Protein 3IX0 (pdb70)

Sequence (369 aa):
SCYFIPNEGKCMDLKGNKHPINSEWQTDNCETCTCYETEISCCTLVSTPVGYDKDNCQRIFKKEDCKYIVVEKKDPKKTCSVSEWIISCYFIPNEGVPGDSTRKCMDLKGNKHPINSEWQTDNCETCTCYETEISCCTLVSTPVGYDKDNCQRIFKKEDCKYIVVEKKDPKKTCSVSEWIISCYFIPNEGVPGDSTRKCMDLKGNKHPINSEWQTDNCETCTCYETEISCCTLVSTPVGYDKDNCQRIFKKEDCKYIVVEKKDPKKTCSVSEWIISCYFIPNEGVPGDSTRKCMDLKGNKHPINSEWQTDNCETCTCYETEISCCTLVSTPVGYDKDNCQRIFKKEDCKYIVVEKKDPKKTCSVSEWII

Secondary structure (DSSP, 8-state):
-EEEEE----EE-TTS-EE-TT-EEE-TTSEEEEE-SSEEEEEE-PPEEEES-TTTEEEEEEGGGTEEEEEESS-TTSB---SEEE-/-EEEEE----TTSSS--EE-TTS-EE-TT-EEE-SSSEEEEE-SSEEEEEE-PPEEEES-TTTEEEEEEGGGTEEEEEETTEEEEEPP-SEEE-/-EEEEE----TT-SS--EE-TTS-EE-TT-EEE-SSSEEEEE-SSEEEEEE--PEEEES-TTTEEEEEEGGGTEEEEEETTEEEEEPP-SEEE-/-EEEES-----S-SS-EEE-TTS-EEESSEEEE-TTSEEEEEETTEEEEEE-PPEEEES-TTTEEEEEEGGGTEEEEEETTEEEEE---SEEE-

Foldseek 3Di:
DKDKAFQPDCGADPVGDRHRAQDWDADLAQWIWHHHPTMIMIDHNEKAFDAWDPVQWDWDADSVVNYIFIAGPVDRVHGTDTDDIDD/DKDKDWQPADPVDPDSFRADPVGDTHDAQDWDADLQQWIWGHHPTIIMIDHNEKAFDAFDPVFKDWDADRVVNYIFIAGPVDRVHGTDTPDIHD/DKDKDWQDADVPDDDSFRADPVRDGHHAQDWDADLQQWIWHHHPTMIMIDHNEKAFDAFDPVFWDWDQDSVVSYIFIAGPVDRVHGGDTDDIHD/DKDKDPAPDDDPDPQQWDADPVRDTDHAQDWDADLQQWIWHHHRGMIMIGHNEKAFDAFDPVQKDWDADSVVNYIFIAGPVDRVHGTDTDDIHD

Radius of gyration: 30.81 Å; Cα contacts (8 Å, |Δi|>4): 851; chains: 4; bounding box: 32×46×109 Å

InterPro domains:
  IPR008735 Beta-microseminoprotein [PF05825] (21-114)
  IPR008735 Beta-microseminoprotein [PTHR10500] (1-112)

Nearest PDB structures (foldseek):
  3ix0-assembly1_A  TM=1.012E+00  e=2.477E-17  Homo sapiens
  2iz3-assembly1_A  TM=7.695E-01  e=4.130E-14  Homo sapiens
  2iz4-assembly1_A  TM=6.781E-01  e=1.278E-10  Sus scrofa
  6rwc-assembly2_B  TM=7.604E-01  e=3.730E-08  Gallus gallus
  1xhh-assembly1_A  TM=4.569E-01  e=1.903E-07  Sus scrofa

GO terms:
  GO:0005576 extracellular region (C, TAS)
  GO:0005634 nucleus (C, TAS)
  GO:0005515 protein binding (F, IPI)

Solvent-accessible surface area: 22678 Å² total; per-residue (Å²): 46,26,63,49,49,17,12,35,79,163,3,40,27,155,111,20,86,144,22,79,43,124,34,105,36,106,34,93,90,6,39,34,1,30,0,86,129,46,27,17,7,8,32,47,72,19,39,38,0,48,15,38,66,118,126,89,7,62,95,62,82,81,126,177,82,18,90,51,46,7,3,46,108,186,44,63,192,114,111,21,105,34,61,55,76,70,45,60,27,68,46,59,64,22,153,16,36,116,87,61,121,52,113,83,0,80,27,179,140,47,79,111,20,74,40,118,27,98,34,134,41,105,89,13,38,33,2,30,0,82,83,104,60,18,8,9,30,39,72,20,33,38,0,52,15,35,65,117,119,93,8,65,99,55,81,71,136,135,86,34,63,42,54,6,5,26,105,185,43,67,181,57,33,17,54,7,64,55,20,67,48,47,25,56,54,46,72,8,146,35,43,140,88,70,120,62,104,70,0,100,25,165,143,36,79,88,29,64,51,111,28,104,31,112,33,93,98,3,40,34,2,30,0,94,112,110,67,14,10,7,36,42,75,20,40,33,0,46,11,35,66,116,120,92,9,61,105,56,87,79,105,136,81,20,96,49,41,6,1,29,103,176,44,65,196,65,61,24,66,11,54,59,58,74,51,63,22,49,50,25,30,4,25,11,22,66,48,57,112,64,168,87,3,32,25,119,135,4,52,106,32,80,33,86,35,138,45,119,36,114,90,4,46,50,2,30,0,97,114,34,41,0,6,4,33,41,68,18,37,37,0,47,10,36,68,111,123,92,8,66,95,61,86,64,115,140,67,21,98,51,61,6,5,44,107,186,43,67,189,114,109,19,101,32,64,54,76,67,42

Organism: Homo sapiens (NCBI:txid9606)

B-factor: mean 34.23, std 17.49, range [2.63, 112.81]

CATH classification: 2.10.70.10 (+1 more: 2.20.25.590)

Structure (mmCIF, N/CA/C/O backbone):
data_3IX0
#
_entry.id   3IX0
#
_cell.length_a   107.880
_cell.length_b   107.880
_cell.length_c   92.130
_cell.angle_alpha   90.00
_cell.angle_beta   90.00
_cell.angle_gamma   90.00
#
_symmetry.space_group_name_H-M   'P 41 21 2'
#
loop_
_entity.id
_entity.type
_entity.pdbx_description
1 polymer Beta-microseminoprotein
2 water water
#
loop_
_atom_site.group_PDB
_atom_site.id
_atom_site.type_symbol
_atom_site.label_atom_id
_atom_site.label_alt_id
_atom_site.label_comp_id
_atom_site.label_asym_id
_atom_site.label_entity_id
_atom_site.label_seq_id
_atom_site.pdbx_PDB_ins_code
_atom_site.Cartn_x
_atom_site.Cartn_y
_atom_site.Cartn_z
_atom_site.occupancy
_atom_site.B_iso_or_equiv
_atom_site.auth_seq_id
_atom_site.auth_comp_id
_atom_site.auth_asym_id
_atom_site.auth_atom_id
_atom_site.pdbx_PDB_model_num
ATOM 1 N N . SER A 1 1 ? -25.298 4.490 7.266 1.00 21.76 1 SER A N 1
ATOM 2 C CA . SER A 1 1 ? -25.513 3.579 6.171 1.00 26.59 1 SER A CA 1
ATOM 3 C C . SER A 1 1 ? -25.260 4.236 4.807 1.00 21.97 1 SER A C 1
ATOM 4 O O . SER A 1 1 ? -25.238 5.459 4.675 1.00 16.00 1 SER A O 1
ATOM 7 N N . CYS A 1 2 ? -25.089 3.394 3.796 1.00 18.46 2 CYS A N 1
ATOM 8 C CA . CYS A 1 2 ? -24.623 3.822 2.491 1.00 21.30 2 CYS A CA 1
ATOM 9 C C . CYS A 1 2 ? -25.439 3.194 1.364 1.00 29.06 2 CYS A C 1
ATOM 10 O O . CYS A 1 2 ? -25.972 2.098 1.523 1.00 26.90 2 CYS A O 1
ATOM 13 N N . TYR A 1 3 ? -25.539 3.889 0.231 1.00 22.76 3 TYR A N 1
ATOM 14 C CA . TYR A 1 3 ? -25.943 3.239 -1.011 1.00 18.28 3 TYR A CA 1
ATOM 15 C C . TYR A 1 3 ? -24.767 3.193 -1.986 1.00 20.31 3 TYR A C 1
ATOM 16 O O . TYR A 1 3 ? -23.855 4.015 -1.907 1.00 23.93 3 TYR A O 1
ATOM 25 N N . PHE A 1 4 ? -24.785 2.196 -2.867 1.00 20.01 4 PHE A N 1
ATOM 26 C CA . PHE A 1 4 ? -23.768 1.967 -3.887 1.00 21.42 4 PHE A CA 1
ATOM 27 C C . PHE A 1 4 ? -24.478 1.767 -5.218 1.00 33.40 4 PHE A C 1
ATOM 28 O O . PHE A 1 4 ? -25.323 0.867 -5.341 1.00 29.77 4 PHE A O 1
ATOM 36 N N . ILE A 1 5 ? -24.133 2.584 -6.212 1.00 29.02 5 ILE A N 1
ATOM 37 C CA . ILE A 1 5 ? -24.706 2.456 -7.544 1.00 28.04 5 ILE A CA 1
ATOM 38 C C . ILE A 1 5 ? -23.607 2.469 -8.608 1.00 31.83 5 ILE A C 1
ATOM 39 O O . ILE A 1 5 ? -22.492 2.944 -8.355 1.00 23.35 5 ILE A O 1
ATOM 44 N N . PRO A 1 6 ? -23.911 1.927 -9.803 1.00 35.74 6 PRO A N 1
ATOM 45 C CA . PRO A 1 6 ? -22.943 1.886 -10.903 1.00 33.01 6 PRO A CA 1
ATOM 46 C C . PRO A 1 6 ? -22.610 3.285 -11.359 1.00 36.75 6 PRO A C 1
ATOM 47 O O . PRO A 1 6 ? -23.492 4.137 -11.475 1.00 36.10 6 PRO A O 1
ATOM 51 N N . ASN A 1 7 ? -21.337 3.540 -11.594 1.00 35.44 7 ASN A N 1
ATOM 52 C CA . ASN A 1 7 ? -20.970 4.797 -12.198 1.00 29.89 7 ASN A CA 1
ATOM 53 C C . ASN A 1 7 ? -21.011 4.599 -13.714 1.00 32.19 7 ASN A C 1
ATOM 54 O O . ASN A 1 7 ? -20.141 3.937 -14.273 1.00 40.09 7 ASN A O 1
ATOM 59 N N . GLU A 1 8 ? -22.034 5.139 -14.372 1.00 31.17 8 GLU A N 1
ATOM 60 C CA . GLU A 1 8 ? -22.199 4.947 -15.813 1.00 37.60 8 GLU A CA 1
ATOM 61 C C . GLU A 1 8 ? -21.373 5.952 -16.604 1.00 47.14 8 GLU A C 1
ATOM 62 O O . GLU A 1 8 ? -21.249 5.836 -17.825 1.00 53.96 8 GLU A O 1
ATOM 68 N N . GLY A 1 9 ? -20.818 6.940 -15.907 1.00 47.29 9 GLY A N 1
ATOM 69 C CA . GLY A 1 9 ? -19.930 7.912 -16.524 1.00 52.31 9 GLY A CA 1
ATOM 70 C C . GLY A 1 9 ? -20.647 8.998 -17.304 1.00 59.87 9 GLY A C 1
ATOM 71 O O . GLY A 1 9 ? -21.866 8.953 -17.490 1.00 61.88 9 GLY A O 1
ATOM 72 N N . LYS A 1 17 ? -14.118 10.929 -14.686 1.00 56.34 17 LYS A N 1
ATOM 73 C CA . LYS A 1 17 ? -14.852 11.601 -13.616 1.00 54.91 17 LYS A CA 1
ATOM 74 C C . LYS A 1 17 ? -16.176 10.899 -13.310 1.00 55.66 17 LYS A C 1
ATOM 75 O O . LYS A 1 17 ? -16.524 9.897 -13.949 1.00 55.24 17 LYS A O 1
ATOM 81 N N . CYS A 1 18 ? -16.901 11.419 -12.320 1.00 43.31 18 CYS A N 1
ATOM 82 C CA . CYS A 1 18 ? -18.247 10.936 -12.026 1.00 41.67 18 CYS A CA 1
ATOM 83 C C . CYS A 1 18 ? -19.179 12.124 -11.848 1.00 46.66 18 CYS A C 1
ATOM 84 O O . CYS A 1 18 ? -18.726 13.251 -11.613 1.00 45.20 18 CYS A O 1
ATOM 87 N N . MET A 1 19 ? -20.479 11.867 -11.954 1.00 45.20 19 MET A N 1
ATOM 88 C CA . MET A 1 19 ? -21.477 12.917 -11.822 1.00 45.16 19 MET A CA 1
ATOM 89 C C . MET A 1 19 ? -22.499 12.569 -10.749 1.00 41.48 19 MET A C 1
ATOM 90 O O . MET A 1 19 ? -22.927 11.424 -10.637 1.00 42.18 19 MET A O 1
ATOM 95 N N . ASP A 1 20 ? -22.888 13.552 -9.946 1.00 44.31 20 ASP A N 1
ATOM 96 C CA . ASP A 1 20 ? -23.863 13.298 -8.894 1.00 46.60 20 ASP A CA 1
ATOM 97 C C . ASP A 1 20 ? -25.255 13.671 -9.378 1.00 56.66 20 ASP A C 1
ATOM 98 O O . ASP A 1 20 ? -25.425 14.138 -10.508 1.00 56.97 20 ASP A O 1
ATOM 103 N N . LEU A 1 21 ? -26.247 13.476 -8.513 1.00 61.05 21 LEU A N 1
ATOM 104 C CA . LEU A 1 21 ? -27.631 13.804 -8.838 1.00 60.63 21 LEU A CA 1
ATOM 105 C C . LEU A 1 21 ? -27.819 15.271 -9.212 1.00 57.59 21 LEU A C 1
ATOM 106 O O . LEU A 1 21 ? -28.663 15.597 -10.036 1.00 58.47 21 LEU A O 1
ATOM 111 N N . LYS A 1 22 ? -27.029 16.144 -8.595 1.00 55.02 22 LYS A N 1
ATOM 112 C CA . LYS A 1 22 ? -27.184 17.591 -8.741 1.00 52.92 22 LYS A CA 1
ATOM 113 C C . LYS A 1 22 ? -26.360 18.132 -9.911 1.00 53.68 22 LYS A C 1
ATOM 114 O O . LYS A 1 22 ? -26.160 19.336 -10.037 1.00 49.48 22 LYS A O 1
ATOM 120 N N . GLY A 1 23 ? -25.877 17.230 -10.760 1.00 59.96 23 GLY A N 1
ATOM 121 C CA . GLY A 1 23 ? -25.190 17.629 -11.975 1.00 59.71 23 GLY A CA 1
ATOM 122 C C . GLY A 1 23 ? -23.697 17.834 -11.851 1.00 57.27 23 GLY A C 1
ATOM 123 O O . GLY A 1 23 ? -22.966 17.639 -12.817 1.00 60.79 23 GLY A O 1
ATOM 124 N N . ASN A 1 24 ? -23.241 18.235 -10.668 1.00 53.21 24 ASN A N 1
ATOM 125 C CA . ASN A 1 24 ? -21.808 18.431 -10.426 1.00 50.55 24 ASN A CA 1
ATOM 126 C C . ASN A 1 24 ? -21.000 17.206 -10.841 1.00 44.97 24 ASN A C 1
ATOM 127 O O . ASN A 1 24 ? -21.431 16.067 -10.661 1.00 43.55 24 ASN A O 1
ATOM 132 N N . LYS A 1 25 ? -19.829 17.449 -11.411 1.00 42.78 25 LYS A N 1
ATOM 133 C CA . LYS A 1 25 ? -18.896 16.385 -11.748 1.00 48.13 25 LYS A CA 1
ATOM 134 C C . LYS A 1 25 ? -17.810 16.306 -10.683 1.00 45.70 25 LYS A C 1
ATOM 135 O O . LYS A 1 25 ? -17.446 17.318 -10.090 1.00 43.27 25 LYS A O 1
ATOM 141 N N . HIS A 1 26 ? -17.312 15.102 -10.419 1.00 42.82 26 HIS A N 1
ATOM 142 C CA . HIS A 1 26 ? -16.265 14.931 -9.418 1.00 38.79 26 HIS A CA 1
ATOM 143 C C . HIS A 1 26 ? -15.145 14.057 -9.966 1.00 35.69 26 HIS A C 1
ATOM 144 O O . HIS A 1 26 ? -15.399 13.084 -10.683 1.00 29.85 26 HIS A O 1
ATOM 151 N N . PRO A 1 27 ? -13.897 14.410 -9.636 1.00 33.86 27 PRO A N 1
ATOM 152 C CA . PRO A 1 27 ? -12.755 13.569 -9.993 1.00 40.63 27 PRO A CA 1
ATOM 153 C C . PRO A 1 27 ? -12.876 12.214 -9.305 1.00 39.31 27 PRO A C 1
ATOM 154 O O . PRO A 1 27 ? -13.252 12.120 -8.130 1.00 44.20 27 PRO A O 1
ATOM 158 N N . ILE A 1 28 ? -12.569 11.167 -10.047 1.00 38.11 28 ILE A N 1
ATOM 159 C CA . ILE A 1 28 ? -12.608 9.824 -9.508 1.00 42.83 28 ILE A CA 1
ATOM 160 C C . ILE A 1 28 ? -11.661 9.670 -8.310 1.00 45.01 28 ILE A C 1
ATOM 161 O O . ILE A 1 28 ? -10.689 10.414 -8.163 1.00 45.94 28 ILE A O 1
ATOM 166 N N . ASN A 1 29 ? -11.981 8.721 -7.439 1.00 43.00 29 ASN A N 1
ATOM 167 C CA . ASN A 1 29 ? -11.232 8.500 -6.208 1.00 42.35 29 ASN A CA 1
ATOM 168 C C . ASN A 1 29 ? -11.353 9.657 -5.220 1.00 38.64 29 ASN A C 1
ATOM 169 O O . ASN A 1 29 ? -10.684 9.673 -4.185 1.00 37.41 29 ASN A O 1
ATOM 174 N N . SER A 1 30 ? -12.216 10.614 -5.541 1.00 41.66 30 SER A N 1
ATOM 175 C CA . SER A 1 30 ? -12.446 11.768 -4.676 1.00 40.45 30 SER A CA 1
ATOM 176 C C . SER A 1 30 ? -13.647 11.581 -3.767 1.00 29.88 30 SER A C 1
ATOM 177 O O . SER A 1 30 ? -14.587 10.877 -4.123 1.00 38.42 30 SER A O 1
ATOM 180 N N . GLU A 1 31 ? -13.589 12.218 -2.600 1.00 28.35 31 GLU A N 1
ATOM 181 C CA . GLU A 1 31 ? -14.702 12.289 -1.652 1.00 23.60 31 GLU A CA 1
ATOM 182 C C . GLU A 1 31 ? -15.268 13.701 -1.682 1.00 22.50 31 GLU A C 1
ATOM 183 O O . GLU A 1 31 ? -14.540 14.668 -1.911 1.00 22.40 31 GLU A O 1
ATOM 189 N N . TRP A 1 32 ? -16.566 13.833 -1.448 1.00 21.02 32 TRP A N 1
ATOM 190 C CA . TRP A 1 32 ? -17.136 15.155 -1.272 1.00 19.06 32 TRP A CA 1
ATOM 191 C C . TRP A 1 32 ? -18.289 15.035 -0.299 1.00 17.00 32 TRP A C 1
ATOM 192 O O . TRP A 1 32 ? -18.883 13.959 -0.165 1.00 16.37 32 TRP A O 1
ATOM 203 N N . GLN A 1 33 ? -18.588 16.122 0.398 1.00 18.44 33 GLN A N 1
ATOM 204 C CA . GLN A 1 33 ? -19.725 16.139 1.303 1.00 19.96 33 GLN A CA 1
ATOM 205 C C . GLN A 1 33 ? -20.900 16.867 0.649 1.00 24.10 33 GLN A C 1
ATOM 206 O O . GLN A 1 33 ? -20.728 17.927 0.072 1.00 27.14 33 GLN A O 1
ATOM 212 N N . THR A 1 34 ? -22.089 16.280 0.712 1.00 27.97 34 THR A N 1
ATOM 213 C CA . THR A 1 34 ? -23.253 16.886 0.072 1.00 23.50 34 THR A CA 1
ATOM 214 C C . THR A 1 34 ? -23.857 17.986 0.935 1.00 29.62 34 THR A C 1
ATOM 215 O O . THR A 1 34 ? -23.335 18.325 1.993 1.00 23.80 34 THR A O 1
ATOM 219 N N . ASP A 1 35 ? -24.971 18.527 0.455 1.00 38.36 35 ASP A N 1
ATOM 220 C CA . ASP A 1 35 ? -25.746 19.531 1.169 1.00 50.74 35 ASP A CA 1
ATOM 221 C C . ASP A 1 35 ? -26.530 18.868 2.297 1.00 47.37 35 ASP A C 1
ATOM 222 O O . ASP A 1 35 ? -27.124 19.535 3.143 1.00 53.63 35 ASP A O 1
ATOM 227 N N . ASN A 1 36 ? -26.501 17.543 2.301 1.00 36.40 36 ASN A N 1
ATOM 228 C CA . ASN A 1 36 ? -27.470 16.740 3.024 1.00 32.97 36 ASN A CA 1
ATOM 229 C C . ASN A 1 36 ? -26.805 15.833 4.064 1.00 28.47 36 ASN A C 1
ATOM 230 O O . ASN A 1 36 ? -27.292 14.740 4.365 1.00 15.51 36 ASN A O 1
ATOM 235 N N . CYS A 1 37 ? -25.667 16.274 4.584 1.00 23.41 37 CYS A N 1
ATOM 236 C CA . CYS A 1 37 ? -24.944 15.485 5.577 1.00 17.89 37 CYS A CA 1
ATOM 237 C C . CYS A 1 37 ? -24.634 14.072 5.102 1.00 20.01 37 CYS A C 1
ATOM 238 O O . CYS A 1 37 ? -24.803 13.101 5.840 1.00 21.67 37 CYS A O 1
ATOM 241 N N . GLU A 1 38 ? -24.188 13.968 3.857 1.00 17.43 38 GLU A N 1
ATOM 242 C CA . GLU A 1 38 ? -23.694 12.720 3.320 1.00 16.52 38 GLU A CA 1
ATOM 243 C C . GLU A 1 38 ? -22.280 12.909 2.800 1.00 22.52 38 GLU A C 1
ATOM 244 O O . GLU A 1 38 ? -21.903 13.987 2.309 1.00 20.79 38 GLU A O 1
ATOM 250 N N . THR A 1 39 ? -21.499 11.845 2.915 1.00 12.87 39 THR A N 1
ATOM 251 C CA . THR A 1 39 ? -20.170 11.810 2.331 1.00 16.02 39 THR A CA 1
ATOM 252 C C . THR A 1 39 ? -20.209 10.799 1.168 1.00 15.97 39 THR A C 1
ATOM 253 O O . THR A 1 39 ? -20.655 9.658 1.334 1.00 13.51 39 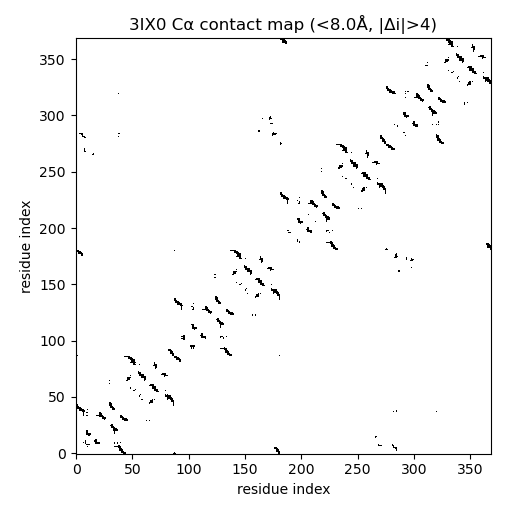THR A O 1
ATOM 257 N N . CYS A 1 40 ? -19.781 11.240 -0.009 1.00 15.16 40 CYS A N 1
ATOM 258 C CA . CYS A 1 40 ? -19.854 10.424 -1.210 1.00 11.92 40 CYS A CA 1
ATOM 259 C C . CYS A 1 40 ? -18.482 10.244 -1.812 1.00 17.81 40 CYS A C 1
ATOM 260 O O . CYS A 1 40 ? -17.630 11.124 -1.724 1.00 21.16 40 CYS A O 1
ATOM 263 N N . THR A 1 41 ? -18.296 9.109 -2.472 1.00 21.31 41 THR A N 1
ATOM 264 C CA . THR A 1 41 ? -17.064 8.792 -3.172 1.00 26.48 41 THR A CA 1
ATOM 265 C C . THR A 1 41 ? -17.371 8.266 -4.580 1.00 25.15 41 THR A C 1
ATOM 266 O O . THR A 1 41 ? -18.287 7.450 -4.787 1.00 20.64 41 THR A O 1
ATOM 270 N N . CYS A 1 42 ? -16.598 8.730 -5.552 1.00 24.82 42 CYS A N 1
ATOM 271 C CA . CYS A 1 42 ? -16.648 8.120 -6.876 1.00 31.39 42 CYS A CA 1
ATOM 272 C C . CYS A 1 42 ? -15.465 7.213 -7.114 1.00 29.19 42 CYS A C 1
ATOM 273 O O . CYS A 1 42 ? -14.310 7.616 -7.024 1.00 30.50 42 CYS A O 1
ATOM 276 N N . TYR A 1 43 ? -15.768 5.962 -7.388 1.00 31.05 43 TYR A N 1
ATOM 277 C CA . TYR A 1 43 ? -14.755 5.041 -7.840 1.00 38.56 43 TYR A CA 1
ATOM 278 C C . TYR A 1 43 ? -14.888 4.943 -9.356 1.00 46.69 43 TYR A C 1
ATOM 279 O O . TYR A 1 43 ? -15.907 5.355 -9.926 1.00 43.57 43 TYR A O 1
ATOM 288 N N . GLU A 1 44 ? -13.851 4.439 -10.015 1.00 52.86 44 GLU A N 1
ATOM 289 C CA . GLU A 1 44 ? -13.905 4.268 -11.453 1.00 53.94 44 GLU A CA 1
ATOM 290 C C . GLU A 1 44 ? -15.203 3.555 -11.789 1.00 48.58 44 GLU A C 1
ATOM 291 O O . GLU A 1 44 ? -15.924 3.932 -12.708 1.00 51.35 44 GLU A O 1
ATOM 297 N N . THR A 1 45 ? -15.522 2.544 -10.997 1.00 44.39 45 THR A N 1
ATOM 298 C CA . THR A 1 45 ? -16.622 1.649 -11.315 1.00 49.76 45 THR A CA 1
ATOM 299 C C . THR A 1 45 ? -17.973 2.013 -10.671 1.00 48.00 45 THR A C 1
ATOM 300 O O . THR A 1 45 ? -19.031 1.707 -11.223 1.00 49.10 45 THR A O 1
ATOM 304 N N . GLU A 1 46 ? -17.956 2.655 -9.508 1.00 41.81 46 GLU A N 1
ATOM 305 C CA . GLU A 1 46 ? -19.208 2.862 -8.785 1.00 39.40 46 GLU A CA 1
ATOM 306 C C . GLU A 1 46 ? -19.294 4.157 -7.991 1.00 35.71 46 GLU A C 1
ATOM 307 O O . GLU A 1 46 ? -18.289 4.823 -7.716 1.00 30.60 46 GLU A O 1
ATOM 313 N N . ILE A 1 47 ? -20.517 4.514 -7.628 1.00 32.16 47 ILE A N 1
ATOM 314 C CA . ILE A 1 47 ? -20.742 5.674 -6.786 1.00 23.28 47 ILE A CA 1
ATOM 315 C C . ILE A 1 47 ? -21.359 5.265 -5.452 1.00 22.72 47 ILE A C 1
ATOM 316 O O . ILE A 1 47 ? -22.304 4.487 -5.404 1.00 18.12 47 ILE A O 1
ATOM 321 N N . SER A 1 48 ? -20.814 5.822 -4.375 1.00 22.76 48 SER A N 1
ATOM 322 C CA . SER A 1 48 ? -21.202 5.461 -3.023 1.00 15.53 48 SER A CA 1
ATOM 323 C C . SER A 1 48 ? -21.510 6.690 -2.165 1.00 15.29 48 SER A C 1
ATOM 324 O O . SER A 1 48 ? -20.764 7.660 -2.174 1.00 22.21 48 SER A O 1
ATOM 327 N N . CYS A 1 49 ? -22.608 6.656 -1.421 1.00 16.93 49 CYS A N 1
ATOM 328 C CA . CYS A 1 49 ? -22.934 7.750 -0.506 1.00 13.11 49 CYS A CA 1
ATOM 329 C C . CYS A 1 49 ? -23.346 7.194 0.852 1.00 16.23 49 CYS A C 1
ATOM 330 O O . CYS A 1 49 ? -24.135 6.246 0.929 1.00 19.30 49 CYS A O 1
ATOM 333 N N . CYS A 1 50 ? -22.829 7.795 1.922 1.00 10.97 50 CYS A N 1
ATOM 334 C CA . CYS A 1 50 ? -23.158 7.373 3.277 1.00 9.63 50 CYS A CA 1
ATOM 335 C C . CYS A 1 50 ? -23.537 8.579 4.103 1.00 13.44 50 CYS A C 1
ATOM 336 O O . CYS A 1 50 ? -22.996 9.670 3.912 1.00 11.95 50 CYS A O 1
ATOM 339 N N . THR A 1 51 ? -24.432 8.378 5.056 1.00 16.34 51 THR A N 1
ATOM 340 C CA . THR A 1 51 ? -24.796 9.453 5.952 1.00 17.22 51 THR A CA 1
ATOM 341 C C . THR A 1 51 ? -23.695 9.674 6.986 1.00 17.46 51 THR A C 1
ATOM 342 O O . THR A 1 51 ? -23.063 8.729 7.442 1.00 20.14 51 THR A O 1
ATOM 346 N N . LEU A 1 52 ? -23.479 10.934 7.345 1.00 14.48 52 LEU A N 1
ATOM 347 C CA . LEU A 1 52 ? -22.584 11.303 8.429 1.00 18.70 52 LEU A CA 1
ATOM 348 C C . LEU A 1 52 ? -23.300 11.365 9.769 1.00 18.15 52 LEU A C 1
ATOM 349 O O . LEU A 1 52 ? -22.665 11.592 10.809 1.00 15.74 52 LEU A O 1
ATOM 354 N N . VAL A 1 53 ? -24.619 11.178 9.757 1.00 16.66 53 VAL A N 1
ATOM 355 C CA . VAL A 1 53 ? -25.411 11.406 10.975 1.00 14.82 53 VAL A CA 1
ATOM 356 C C . VAL A 1 53 ? -25.637 10.158 11.849 1.00 17.34 53 VAL A C 1
ATOM 357 O O . VAL A 1 53 ? -26.247 9.179 11.409 1.00 16.11 53 VAL A O 1
ATOM 361 N N . SER A 1 54 ? -25.147 10.197 13.086 1.00 19.98 54 SER A N 1
ATOM 362 C CA . SER A 1 54 ? -25.555 9.212 14.083 1.00 14.86 54 SER A CA 1
ATOM 363 C C . SER A 1 54 ? -26.887 9.641 14.687 1.00 16.86 54 SER A C 1
ATOM 364 O O . SER A 1 54 ? -27.006 10.722 15.268 1.00 17.38 54 SER A O 1
ATOM 367 N N . THR A 1 55 ? -27.869 8.760 14.578 1.00 17.94 55 THR A N 1
ATOM 368 C CA . THR A 1 55 ? -29.177 8.991 15.144 1.00 15.52 55 THR A CA 1
ATOM 369 C C . THR A 1 55 ? -29.271 8.358 16.512 1.00 19.91 55 THR A C 1
ATOM 370 O O . THR A 1 55 ? -29.056 7.165 16.664 1.00 20.23 55 THR A O 1
ATOM 374 N N . PRO A 1 56 ? -29.583 9.171 17.526 1.00 24.18 56 PRO A N 1
ATOM 375 C CA . PRO A 1 56 ? -29.778 8.644 18.879 1.00 23.54 56 PRO A CA 1
ATOM 376 C C . PRO A 1 56 ? -31.147 8.013 18.948 1.00 24.02 56 PRO A C 1
ATOM 377 O O . PRO A 1 56 ? -32.108 8.611 18.478 1.00 27.14 56 PRO A O 1
ATOM 381 N N . VAL A 1 57 ? -31.247 6.820 19.507 1.00 18.87 57 VAL A N 1
ATOM 382 C CA . VAL A 1 57 ? -32.537 6.144 19.561 1.00 25.18 57 VAL A CA 1
ATOM 383 C C . VAL A 1 57 ? -32.852 5.659 20.969 1.00 31.41 57 VAL A C 1
ATOM 384 O O . VAL A 1 57 ? -33.996 5.373 21.286 1.00 38.19 57 VAL A O 1
ATOM 388 N N . GLY A 1 58 ? -31.826 5.558 21.803 1.00 28.81 58 GLY A N 1
ATOM 389 C CA . GLY A 1 58 ? -31.998 5.092 23.160 1.00 23.01 58 GLY A CA 1
ATOM 390 C C . GLY A 1 58 ? -31.874 6.220 24.157 1.00 28.17 58 GLY A C 1
ATOM 391 O O . GLY A 1 58 ? -30.768 6.601 24.541 1.00 29.39 58 GLY A O 1
ATOM 392 N N . TYR A 1 59 ? -33.016 6.754 24.582 1.00 28.84 59 TYR A N 1
ATOM 393 C CA . TYR A 1 59 ? -33.036 7.853 25.543 1.00 24.34 59 TYR A CA 1
ATOM 394 C C . TYR A 1 59 ? -34.450 8.077 26.126 1.00 27.90 59 TYR A C 1
ATOM 395 O O . TYR A 1 59 ? -35.428 7.491 25.648 1.00 22.83 59 TYR A O 1
ATOM 404 N N . ASP A 1 60 ? -34.556 8.899 27.172 1.00 31.49 60 ASP A N 1
ATOM 405 C CA . ASP A 1 60 ? -35.853 9.194 27.801 1.00 27.03 60 ASP A CA 1
ATOM 406 C C . ASP A 1 60 ? -36.692 10.086 26.885 1.00 28.03 60 ASP A C 1
ATOM 407 O O . ASP A 1 60 ? -36.475 11.297 26.828 1.00 29.66 60 ASP A O 1
ATOM 412 N N . LYS A 1 61 ? -37.655 9.488 26.190 1.00 27.88 61 LYS A N 1
ATOM 413 C CA . LYS A 1 61 ? -38.430 10.195 25.175 1.00 37.89 61 LYS A CA 1
ATOM 414 C C . LYS A 1 61 ? -39.629 10.971 25.724 1.00 39.73 61 LYS A C 1
ATOM 415 O O . LYS A 1 61 ? -40.255 11.730 24.991 1.00 32.79 61 LYS A O 1
ATOM 421 N N . ASP A 1 62 ? -39.957 10.775 26.998 1.00 37.79 62 ASP A N 1
ATOM 422 C CA . ASP A 1 62 ? -41.039 11.535 27.619 1.00 36.18 62 ASP A CA 1
ATOM 423 C C . ASP A 1 62 ? -40.506 12.877 28.086 1.00 32.48 62 ASP A C 1
ATOM 424 O O . ASP A 1 62 ? -41.169 13.891 27.970 1.00 32.50 62 ASP A O 1
ATOM 429 N N . ASN A 1 63 ? -39.289 12.860 28.611 1.00 32.02 63 ASN A N 1
ATOM 430 C CA . ASN A 1 63 ? -38.646 14.042 29.153 1.00 28.09 63 ASN A CA 1
ATOM 431 C C . ASN A 1 63 ? -37.690 14.725 28.182 1.00 31.79 63 ASN A C 1
ATOM 432 O O . ASN A 1 63 ? -37.373 15.908 28.334 1.00 31.42 63 ASN A O 1
ATOM 437 N N . CYS A 1 64 ? -37.220 13.965 27.199 1.00 24.48 64 CYS A N 1
ATOM 438 C CA . CYS A 1 64 ? -36.130 14.411 26.346 1.00 28.77 64 CYS A CA 1
ATOM 439 C C . CYS A 1 64 ? -36.498 14.383 24.861 1.00 28.32 64 CYS A C 1
ATOM 440 O O . CYS A 1 64 ? -37.404 13.663 24.426 1.00 26.77 64 CYS A O 1
ATOM 443 N N . GLN A 1 65 ? -35.803 15.192 24.081 1.00 17.81 65 GLN A N 1
ATOM 444 C CA . GLN A 1 65 ? -36.053 15.201 22.657 1.00 16.71 65 GLN A CA 1
ATOM 445 C C . GLN A 1 65 ? -34.733 15.306 21.929 1.00 17.68 65 GLN A C 1
ATOM 446 O O . GLN A 1 65 ? -33.760 15.849 22.464 1.00 19.01 65 GLN A O 1
ATOM 452 N N . ARG A 1 66 ? -34.703 14.800 20.703 1.00 14.32 66 ARG A N 1
ATOM 453 C CA . ARG A 1 66 ? -33.513 14.926 19.890 1.00 15.97 66 ARG A CA 1
ATOM 454 C C . ARG A 1 66 ? -33.712 16.052 18.890 1.00 14.60 66 ARG A C 1
ATOM 455 O O . ARG A 1 66 ? -34.771 16.196 18.267 1.00 13.33 66 ARG A O 1
ATOM 463 N N . ILE A 1 67 ? -32.681 16.858 18.737 1.00 11.57 67 ILE A N 1
ATOM 464 C CA . ILE A 1 67 ? -32.779 18.005 17.868 1.00 19.07 67 ILE A CA 1
ATOM 465 C C . ILE A 1 67 ? -31.607 18.001 16.904 1.00 14.56 67 ILE A C 1
ATOM 466 O O . ILE A 1 67 ? -30.466 18.047 17.329 1.00 19.62 67 ILE A O 1
ATOM 471 N N . PHE A 1 68 ? -31.897 17.925 15.615 1.00 14.44 68 PHE A N 1
ATOM 472 C CA . PHE A 1 68 ? -30.846 17.895 14.596 1.00 20.15 68 PHE A CA 1
ATOM 473 C C . PHE A 1 68 ? -30.157 19.256 14.490 1.00 18.48 68 PHE A C 1
ATOM 474 O O . PHE A 1 68 ? -30.791 20.290 14.602 1.00 23.71 68 PHE A O 1
ATOM 482 N N . LYS A 1 69 ? -28.848 19.243 14.299 1.00 20.99 69 LYS A N 1
ATOM 483 C CA . LYS A 1 69 ? -28.108 20.444 13.936 1.00 22.65 69 LYS A CA 1
ATOM 484 C C . LYS A 1 69 ? -27.437 20.182 12.593 1.00 21.57 69 LYS A C 1
ATOM 485 O O . LYS A 1 69 ? -26.393 19.551 12.538 1.00 20.67 69 LYS A O 1
ATOM 491 N N . LYS A 1 70 ? -28.048 20.679 11.525 1.00 16.64 70 LYS A N 1
ATOM 492 C CA . LYS A 1 70 ? -27.632 20.393 10.175 1.00 19.50 70 LYS A CA 1
ATOM 493 C C . LYS A 1 70 ? -26.208 20.804 9.854 1.00 29.51 70 LYS A C 1
ATOM 494 O O . LYS A 1 70 ? -25.465 20.046 9.233 1.00 30.87 70 LYS A O 1
ATOM 500 N N . GLU A 1 71 ? -25.841 22.012 10.255 1.00 31.11 71 GLU A N 1
ATOM 501 C CA . GLU A 1 71 ? -24.505 22.519 10.004 1.00 32.78 71 GLU A CA 1
ATOM 502 C C . GLU A 1 71 ? -23.440 21.596 10.599 1.00 29.62 71 GLU A C 1
ATOM 503 O O . GLU A 1 71 ? -22.345 21.468 10.061 1.00 34.27 71 GLU A O 1
ATOM 509 N N . ASP A 1 72 ? -23.760 20.942 11.707 1.00 23.02 72 ASP A N 1
ATOM 510 C CA . ASP A 1 72 ? -22.793 20.065 12.357 1.00 23.99 72 ASP A CA 1
ATOM 511 C C . ASP A 1 72 ? -23.024 18.598 12.012 1.00 23.95 72 ASP A C 1
ATOM 512 O O . ASP A 1 72 ? -22.285 17.725 12.467 1.00 25.62 72 ASP A O 1
ATOM 517 N N . CYS A 1 73 ? -24.059 18.338 11.222 1.00 15.68 73 CYS A N 1
ATOM 518 C CA . CYS A 1 73 ? -24.481 16.979 10.925 1.00 19.95 73 CYS A CA 1
ATOM 519 C C . CYS A 1 73 ? -24.475 16.115 12.174 1.00 24.77 73 CYS A C 1
ATOM 520 O O . CYS A 1 73 ? -23.833 15.061 12.200 1.00 28.29 73 CYS A O 1
ATOM 523 N N . LYS A 1 74 ? -25.194 16.557 13.202 1.00 22.14 74 LYS A N 1
ATOM 524 C CA . LYS A 1 74 ? -25.272 15.823 14.458 1.00 18.80 74 LYS A CA 1
ATOM 525 C C . LYS A 1 74 ? -26.563 16.139 15.195 1.00 23.63 74 LYS A C 1
ATOM 526 O O . LYS A 1 74 ? -27.194 17.162 14.946 1.00 21.74 74 LYS A O 1
ATOM 532 N N . TYR A 1 75 ? -26.946 15.243 16.099 1.00 26.75 75 TYR A N 1
ATOM 533 C CA . TYR A 1 75 ? -28.097 15.436 16.960 1.00 24.43 75 TYR A CA 1
ATOM 534 C C . TYR A 1 75 ? -27.615 15.809 18.339 1.00 27.07 75 TYR A C 1
ATOM 535 O O . TYR A 1 75 ? -26.532 15.403 18.755 1.00 22.93 75 TYR A O 1
ATOM 544 N N . ILE A 1 76 ? -28.414 16.600 19.039 1.00 18.50 76 ILE A N 1
ATOM 545 C CA . ILE A 1 76 ? -28.288 16.681 20.477 1.00 21.68 76 ILE A CA 1
ATOM 546 C C . ILE A 1 76 ? -29.572 16.096 21.014 1.00 21.66 76 ILE A C 1
ATOM 547 O O . ILE A 1 76 ? -30.585 16.075 20.319 1.00 17.98 76 ILE A O 1
ATOM 552 N N . VAL A 1 77 ? -29.512 15.572 22.225 1.00 19.24 77 VAL A N 1
ATOM 553 C CA . VAL A 1 77 ? -30.691 15.072 22.893 1.00 21.86 77 VAL A CA 1
ATOM 554 C C . VAL A 1 77 ? -30.795 15.844 24.198 1.00 31.25 77 VAL A C 1
ATOM 555 O O . VAL A 1 77 ? -29.890 15.797 25.036 1.00 27.64 77 VAL A O 1
ATOM 559 N N . VAL A 1 78 ? -31.896 16.562 24.367 1.00 25.75 78 VAL A N 1
ATOM 560 C CA . VAL A 1 78 ? -32.025 17.452 25.500 1.00 16.84 78 VAL A CA 1
ATOM 561 C C . VAL A 1 78 ? -33.387 17.353 26.178 1.00 22.81 78 VAL A C 1
ATOM 562 O O . VAL A 1 78 ? -34.305 16.684 25.678 1.00 21.13 78 VAL A O 1
ATOM 566 N N . GLU A 1 79 ? -33.499 18.012 27.328 1.00 18.65 79 GLU A N 1
ATOM 567 C CA . GLU A 1 79 ? -34.746 18.040 28.076 1.00 22.97 79 GLU A CA 1
ATOM 568 C C . GLU A 1 79 ? -35.752 18.941 27.355 1.00 22.39 79 GLU A C 1
ATOM 569 O O . GLU A 1 79 ? -35.415 20.059 26.922 1.00 21.26 79 GLU A O 1
ATOM 575 N N . LYS A 1 80 ? -36.970 18.438 27.186 1.00 12.62 80 LYS A N 1
ATOM 576 C CA . LYS A 1 80 ? -38.034 19.235 26.599 1.00 18.24 80 LYS A CA 1
ATOM 577 C C . LYS A 1 80 ? -38.274 20.513 27.419 1.00 28.24 80 LYS A C 1
ATOM 578 O O . LYS A 1 80 ? -38.397 21.616 26.861 1.00 26.94 80 LYS A O 1
ATOM 584 N N . LYS A 1 81 ? -38.327 20.367 28.741 1.00 19.14 81 LYS A N 1
ATOM 585 C CA . LYS A 1 81 ? -38.546 21.532 29.601 1.00 29.82 81 LYS A CA 1
ATOM 586 C C . LYS A 1 81 ? -37.344 22.481 29.655 1.00 34.19 81 LYS A C 1
ATOM 587 O O . LYS A 1 81 ? -37.486 23.625 30.077 1.00 42.18 81 LYS A O 1
ATOM 593 N N . ASP A 1 82 ? -36.166 22.018 29.234 1.00 27.15 82 ASP A N 1
ATOM 594 C CA . ASP A 1 82 ? -35.002 22.907 29.126 1.00 31.74 82 ASP A CA 1
ATOM 595 C C . ASP A 1 82 ? -33.961 22.401 28.128 1.00 33.34 82 ASP A C 1
ATOM 596 O O . ASP A 1 82 ? -33.004 21.729 28.517 1.00 35.30 82 ASP A O 1
ATOM 601 N N . PRO A 1 83 ? -34.150 22.722 26.834 1.00 31.40 83 PRO A N 1
ATOM 602 C CA . PRO A 1 83 ? -33.290 22.223 25.752 1.00 32.53 83 PRO A CA 1
ATOM 603 C C . PRO A 1 83 ? -31.815 22.621 25.855 1.00 35.37 83 PRO A C 1
ATOM 604 O O . PRO A 1 83 ? -31.031 22.282 24.972 1.00 33.70 83 PRO A O 1
ATOM 608 N N . LYS A 1 84 ? -31.442 23.321 26.915 1.00 37.57 84 LYS A N 1
ATOM 609 C CA . LYS A 1 84 ? -30.044 23.632 27.147 1.00 36.04 84 LYS A CA 1
ATOM 610 C C . LYS A 1 84 ? -29.387 22.569 28.028 1.00 32.26 84 LYS A C 1
ATOM 611 O O . LYS A 1 84 ? -28.172 22.547 28.182 1.00 39.60 84 LYS A O 1
ATOM 617 N N . LYS A 1 85 ? -30.202 21.689 28.598 1.00 34.97 85 LYS A N 1
ATOM 618 C CA . LYS A 1 85 ? -29.720 20.609 29.451 1.00 38.24 85 LYS A CA 1
ATOM 619 C C . LYS A 1 85 ? -29.770 19.293 28.690 1.00 43.09 85 LYS A C 1
ATOM 620 O O . LYS A 1 85 ? -30.799 18.958 28.106 1.00 47.55 85 LYS A O 1
ATOM 626 N N . THR A 1 86 ? -28.664 18.551 28.692 1.00 39.44 86 THR A N 1
ATOM 627 C CA . THR A 1 86 ? -28.577 17.329 27.898 1.00 35.36 86 THR A CA 1
ATOM 628 C C . THR A 1 86 ? -29.114 16.127 28.659 1.00 31.25 86 THR A C 1
ATOM 629 O O . THR A 1 86 ? -29.062 16.083 29.883 1.00 35.33 86 THR A O 1
ATOM 633 N N . CYS A 1 87 ? -29.655 15.166 27.922 1.00 31.68 87 CYS A N 1
ATOM 634 C CA . CYS A 1 87 ? -30.064 13.883 28.477 1.00 24.40 87 CYS A CA 1
ATOM 635 C C . CYS A 1 87 ? -29.081 12.826 28.011 1.00 34.68 87 CYS A C 1
ATOM 636 O O . CYS A 1 87 ? -28.481 12.959 26.943 1.00 36.87 87 CYS A O 1
ATOM 639 N N . SER A 1 88 ? -28.907 11.781 28.814 1.00 37.62 88 SER A N 1
ATOM 640 C CA . SER A 1 88 ? -27.969 10.723 28.475 1.00 35.93 88 SER A CA 1
ATOM 641 C C . SER A 1 88 ? -28.602 9.785 27.464 1.00 34.03 88 SER A C 1
ATOM 642 O O . SER A 1 88 ? -29.803 9.527 27.513 1.00 39.36 88 SER A O 1
ATOM 645 N N . VAL A 1 89 ? -27.782 9.277 26.553 1.00 31.28 89 VAL A N 1
ATOM 646 C CA . VAL A 1 89 ? -28.248 8.393 25.490 1.00 29.64 89 VAL A CA 1
ATOM 647 C C . VAL A 1 89 ? -27.589 7.024 25.632 1.00 26.90 89 VAL A C 1
ATOM 648 O O . VAL A 1 89 ? -26.400 6.923 25.883 1.00 30.37 89 VAL A O 1
ATOM 652 N N . SER A 1 90 ? -28.375 5.972 25.481 1.00 22.77 90 SER A N 1
ATOM 653 C CA . SER A 1 90 ? -27.880 4.625 25.671 1.00 25.76 90 SER A CA 1
ATOM 654 C C . SER A 1 90 ? -27.677 3.883 24.345 1.00 34.78 90 SER A C 1
ATOM 655 O O . SER A 1 90 ? -27.187 2.758 24.330 1.00 36.75 90 SER A O 1
ATOM 658 N N . GLU A 1 91 ? -28.071 4.498 23.235 1.00 30.51 91 GLU A N 1
ATOM 659 C CA . GLU A 1 91 ? -27.852 3.877 21.933 1.00 23.47 91 GLU A CA 1
ATOM 660 C C . GLU A 1 91 ? -27.929 4.852 20.750 1.00 25.25 91 GLU A C 1
ATOM 661 O O . GLU A 1 91 ? -28.842 5.672 20.643 1.00 24.95 91 GLU A O 1
ATOM 667 N N . TRP A 1 92 ? -26.952 4.749 19.867 1.00 16.74 92 TRP A N 1
ATOM 668 C CA . TRP A 1 92 ? -26.962 5.503 18.628 1.00 24.08 92 TRP A CA 1
ATOM 669 C C . TRP A 1 92 ? -26.963 4.527 17.468 1.00 24.07 92 TRP A C 1
ATOM 670 O O . TRP A 1 92 ? -26.486 3.402 17.584 1.00 22.05 92 TRP A O 1
ATOM 681 N N . ILE A 1 93 ? -27.497 4.976 16.345 1.00 18.68 93 ILE A N 1
ATOM 682 C CA . ILE A 1 93 ? -27.490 4.190 15.135 1.00 20.75 93 ILE A CA 1
ATOM 683 C C . ILE A 1 93 ? -27.016 5.057 13.991 1.00 26.79 93 ILE A C 1
ATOM 684 O O . ILE A 1 93 ? -27.390 6.241 13.899 1.00 24.60 93 ILE A O 1
ATOM 689 N N . ILE A 1 94 ? -26.178 4.481 13.135 1.00 20.66 94 ILE A N 1
ATOM 690 C CA . ILE A 1 94 ? -25.786 5.159 11.904 1.00 18.80 94 ILE A CA 1
ATOM 691 C C . ILE A 1 94 ? -25.750 4.204 10.726 1.00 27.00 94 ILE A C 1
ATOM 692 O O . ILE A 1 94 ? -25.053 3.180 10.760 1.00 30.64 94 ILE A O 1
ATOM 698 N N . SER B 1 1 ? -24.836 -0.313 8.234 1.00 27.20 1 SER B N 1
ATOM 699 C CA . SER B 1 1 ? -25.524 0.259 9.374 1.00 32.19 1 SER B CA 1
ATOM 700 C C . SER B 1 1 ? -24.852 -0.236 10.645 1.00 26.20 1 SER B C 1
ATOM 701 O O . SER B 1 1 ? -24.473 -1.403 10.741 1.00 15.65 1 SER B O 1
ATOM 704 N N . CYS B 1 2 ? -24.711 0.655 11.621 1.00 16.24 2 CYS B N 1
ATOM 705 C CA . CYS B 1 2 ? -24.022 0.328 12.858 1.00 15.13 2 CYS B CA 1
ATOM 706 C C . CYS B 1 2 ? -24.877 0.748 14.040 1.00 23.83 2 CYS B C 1
ATOM 707 O O . CYS B 1 2 ? -25.690 1.662 13.932 1.00 24.18 2 CYS B O 1
ATOM 710 N N . TYR B 1 3 ? -24.706 0.067 15.163 1.00 21.42 3 TYR B N 1
ATOM 711 C CA . TYR B 1 3 ? -25.207 0.588 16.423 1.00 16.58 3 TYR B CA 1
ATOM 712 C C . TYR B 1 3 ? -24.032 0.858 17.338 1.00 13.98 3 TYR B C 1
ATOM 713 O O . TYR B 1 3 ? -22.975 0.272 17.162 1.00 14.54 3 TYR B O 1
ATOM 722 N N . PHE B 1 4 ? -24.231 1.782 18.280 1.00 12.51 4 PHE B N 1
ATOM 723 C CA . PHE B 1 4 ? -23.261 2.116 19.311 1.00 16.57 4 PHE B CA 1
ATOM 724 C C . PHE B 1 4 ? -23.979 2.105 20.660 1.00 23.46 4 PHE B C 1
ATOM 725 O O . PHE B 1 4 ? -24.998 2.774 20.837 1.00 20.64 4 PHE B O 1
ATOM 733 N N . ILE B 1 5 ? -23.453 1.333 21.603 1.00 15.20 5 ILE B N 1
ATOM 734 C CA . ILE B 1 5 ? -24.024 1.248 22.934 1.00 16.48 5 ILE B CA 1
ATOM 735 C C . ILE B 1 5 ? -22.901 1.443 23.931 1.00 21.39 5 ILE B C 1
ATOM 736 O O . ILE B 1 5 ? -21.716 1.315 23.586 1.00 19.86 5 ILE B O 1
ATOM 741 N N . PRO B 1 6 ? -23.269 1.757 25.173 1.00 20.51 6 PRO B N 1
ATOM 742 C CA . PRO B 1 6 ? -22.290 1.979 26.236 1.00 22.87 6 PRO B CA 1
ATOM 743 C C . PRO B 1 6 ? -21.479 0.724 26.462 1.00 19.93 6 PRO B C 1
ATOM 744 O O . PRO B 1 6 ? -22.008 -0.363 26.301 1.00 20.56 6 PRO B O 1
ATOM 748 N N . ASN B 1 7 ? -20.209 0.877 26.813 1.00 18.41 7 ASN B N 1
ATOM 749 C CA . ASN B 1 7 ? -19.422 -0.232 27.317 1.00 21.73 7 ASN B CA 1
ATOM 750 C C . ASN B 1 7 ? -19.514 -0.288 28.854 1.00 21.66 7 ASN B C 1
ATOM 751 O O . ASN B 1 7 ? -18.951 0.546 29.551 1.00 25.18 7 ASN B O 1
ATOM 756 N N . GLU B 1 8 ? -20.232 -1.257 29.394 1.00 28.29 8 GLU B N 1
ATOM 757 C CA . GLU B 1 8 ? -20.302 -1.361 30.850 1.00 38.47 8 GLU B CA 1
ATOM 758 C C . GLU B 1 8 ? -19.172 -2.204 31.417 1.00 42.90 8 GLU B C 1
ATOM 759 O O . GLU B 1 8 ? -18.974 -2.246 32.627 1.00 44.18 8 GLU B O 1
ATOM 765 N N . GLY B 1 9 ? -18.423 -2.856 30.531 1.00 44.69 9 GLY B N 1
ATOM 766 C CA . GLY B 1 9 ? -17.380 -3.776 30.940 1.00 47.77 9 GLY B CA 1
ATOM 767 C C . GLY B 1 9 ? -18.034 -4.930 31.671 1.00 55.87 9 GLY B C 1
ATOM 768 O O . GLY B 1 9 ? -19.243 -5.158 31.522 1.00 53.78 9 GLY B O 1
ATOM 769 N N . VAL B 1 10 ? -17.249 -5.657 32.460 1.00 57.49 10 VAL B N 1
ATOM 770 C CA . VAL B 1 10 ? -17.800 -6.712 33.305 1.00 59.87 10 VAL B CA 1
ATOM 771 C C . VAL B 1 10 ? -17.595 -6.368 34.780 1.00 56.03 10 VAL B C 1
ATOM 772 O O . VAL B 1 10 ? -16.475 -6.431 35.286 1.00 53.02 10 VAL B O 1
ATOM 776 N N . PRO B 1 11 ? -18.678 -5.973 35.469 1.00 59.74 11 PRO B N 1
ATOM 777 C CA . PRO B 1 11 ? -18.611 -5.626 36.893 1.00 55.46 11 PRO B CA 1
ATOM 778 C C . PRO B 1 11 ? -17.951 -6.750 37.673 1.00 59.26 11 PRO B C 1
ATOM 779 O O . PRO B 1 11 ? -18.231 -7.923 37.416 1.00 60.88 11 PRO B O 1
ATOM 783 N N . GLY B 1 12 ? -17.075 -6.393 38.605 1.00 60.55 12 GLY B N 1
ATOM 784 C CA . GLY B 1 12 ? -16.291 -7.379 39.320 1.00 58.27 12 GLY B CA 1
ATOM 785 C C . GLY B 1 12 ? -14.929 -7.575 38.688 1.00 58.42 12 GLY B C 1
ATOM 786 O O . GLY B 1 12 ? -13.954 -7.817 39.389 1.00 60.90 12 GLY B O 1
ATOM 787 N N . ASP B 1 13 ? -14.855 -7.472 37.363 1.00 59.87 13 ASP B N 1
ATOM 788 C CA . ASP B 1 13 ? -13.575 -7.586 36.672 1.00 63.87 13 ASP B CA 1
ATOM 789 C C . ASP B 1 13 ? -12.681 -6.404 36.984 1.00 63.60 13 ASP B C 1
ATOM 790 O O . ASP B 1 13 ? -13.159 -5.322 37.312 1.00 66.97 13 ASP B O 1
ATOM 795 N N . SER B 1 14 ? -11.377 -6.611 36.867 1.00 65.57 14 SER B N 1
ATOM 796 C CA . SER B 1 14 ? -10.426 -5.556 37.177 1.00 70.61 14 SER B CA 1
ATOM 797 C C . SER B 1 14 ? -10.066 -4.737 35.940 1.00 67.45 14 SER B C 1
ATOM 798 O O . SER B 1 14 ? -9.100 -3.974 35.955 1.00 68.56 14 SER B O 1
ATOM 801 N N . THR B 1 15 ? -10.843 -4.899 34.874 1.00 64.38 15 THR B N 1
ATOM 802 C CA . THR B 1 15 ? -10.602 -4.177 33.627 1.00 55.59 15 THR B CA 1
ATOM 803 C C . THR B 1 15 ? -11.898 -3.992 32.848 1.00 48.69 15 THR B C 1
ATOM 804 O O . THR B 1 15 ? -12.890 -4.667 33.117 1.00 46.23 15 THR B O 1
ATOM 808 N N . ARG B 1 16 ? -11.897 -3.061 31.899 1.00 50.25 16 ARG B N 1
ATOM 809 C CA . ARG B 1 16 ? -13.123 -2.705 31.179 1.00 55.88 16 ARG B CA 1
ATOM 810 C C . ARG B 1 16 ? -13.258 -3.399 29.824 1.00 53.60 16 ARG B C 1
ATOM 811 O O . ARG B 1 16 ? -13.967 -2.919 28.932 1.00 53.03 16 ARG B O 1
ATOM 819 N N . LYS B 1 17 ? -12.575 -4.524 29.669 1.00 45.39 17 LYS B N 1
ATOM 820 C CA . LYS B 1 17 ? -12.747 -5.337 28.487 1.00 35.96 17 LYS B CA 1
ATOM 821 C C . LYS B 1 17 ? -14.233 -5.433 28.155 1.00 33.54 17 LYS B C 1
ATOM 822 O O . LYS B 1 17 ? -15.056 -5.572 29.045 1.00 40.63 17 LYS B O 1
ATOM 828 N N . CYS B 1 18 ? -14.575 -5.344 26.875 1.00 27.81 18 CYS B N 1
ATOM 829 C CA . CY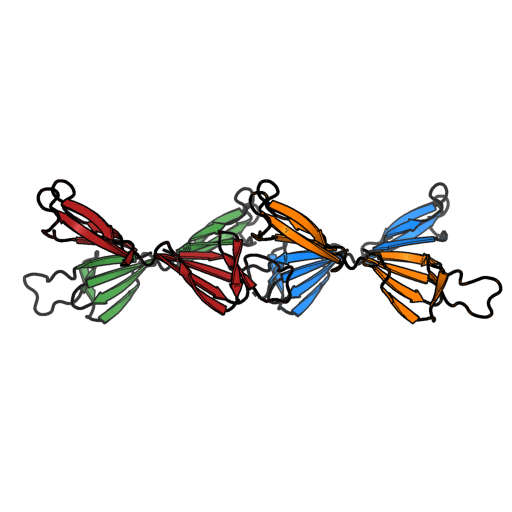S B 1 18 ? -15.965 -5.472 26.453 1.00 27.00 18 CYS B CA 1
ATOM 830 C C . CYS B 1 18 ? -16.366 -6.935 26.430 1.00 33.49 18 CYS B C 1
ATOM 831 O O . CYS B 1 18 ? -15.631 -7.773 25.901 1.00 37.28 18 CYS B O 1
ATOM 834 N N . MET B 1 19 ? -17.531 -7.244 26.991 1.00 32.57 19 MET B N 1
ATOM 835 C CA . MET B 1 19 ? -18.096 -8.579 26.845 1.00 35.10 19 MET B CA 1
ATOM 836 C C . MET B 1 19 ? -19.099 -8.628 25.702 1.00 36.73 19 MET B C 1
ATOM 837 O O . MET B 1 19 ? -19.952 -7.750 25.579 1.00 40.17 19 MET B O 1
ATOM 842 N N . ASP B 1 20 ? -19.003 -9.658 24.869 1.00 38.43 20 ASP B N 1
ATOM 843 C CA . ASP B 1 20 ? -19.944 -9.811 23.767 1.00 40.90 20 ASP B CA 1
ATOM 844 C C . ASP B 1 20 ? -21.126 -10.682 24.190 1.00 48.91 20 ASP B C 1
ATOM 845 O O . ASP B 1 20 ? -21.253 -11.054 25.354 1.00 46.87 20 ASP B O 1
ATOM 850 N N . LEU B 1 21 ? -21.998 -10.996 23.246 1.00 48.94 21 LEU B N 1
ATOM 851 C CA . LEU B 1 21 ? -23.219 -11.709 23.582 1.00 55.17 21 LEU B CA 1
ATOM 852 C C . LEU B 1 21 ? -22.944 -13.186 23.889 1.00 56.31 21 LEU B C 1
ATOM 853 O O . LEU B 1 21 ? -23.665 -13.804 24.671 1.00 64.37 21 LEU B O 1
ATOM 858 N N . LYS B 1 22 ? -21.885 -13.736 23.301 1.00 49.09 22 LYS B N 1
ATOM 859 C CA . LYS B 1 22 ? -21.534 -15.144 23.505 1.00 44.17 22 LYS B CA 1
ATOM 860 C C . LYS B 1 22 ? -20.522 -15.396 24.631 1.00 43.44 22 LYS B C 1
ATOM 861 O O . LYS B 1 22 ? -19.898 -16.457 24.683 1.00 44.73 22 LYS B O 1
ATOM 867 N N . GLY B 1 23 ? -20.356 -14.427 25.526 1.00 36.15 23 GLY B N 1
ATOM 868 C CA . GLY B 1 23 ? -19.457 -14.592 26.652 1.00 37.34 23 GLY B CA 1
ATOM 869 C C . GLY B 1 23 ? -17.956 -14.418 26.439 1.00 35.42 23 GLY B C 1
ATOM 870 O O . GLY B 1 23 ? -17.183 -14.742 27.338 1.00 38.95 23 GLY B O 1
ATOM 871 N N . ASN B 1 24 ? -17.533 -13.927 25.277 1.00 23.05 24 ASN B N 1
ATOM 872 C CA . ASN B 1 24 ? -16.126 -13.590 25.073 1.00 26.32 24 ASN B CA 1
ATOM 873 C C . ASN B 1 24 ? -15.796 -12.163 25.525 1.00 31.97 24 ASN B C 1
ATOM 874 O O . ASN B 1 24 ? -16.521 -11.214 25.229 1.00 36.65 24 ASN B O 1
ATOM 879 N N . LYS B 1 25 ? -14.683 -12.009 26.221 1.00 22.12 25 LYS B N 1
ATOM 880 C CA . LYS B 1 25 ? -14.188 -10.687 26.555 1.00 21.86 25 LYS B CA 1
ATOM 881 C C . LYS B 1 25 ? -13.160 -10.250 25.534 1.00 23.51 25 LYS B C 1
ATOM 882 O O . LYS B 1 25 ? -12.317 -11.042 25.082 1.00 22.07 25 LYS B O 1
ATOM 888 N N . HIS B 1 26 ? -13.224 -8.971 25.196 1.00 17.20 26 HIS B N 1
ATOM 889 C CA . HIS B 1 26 ? -12.372 -8.403 24.179 1.00 20.13 26 HIS B CA 1
ATOM 890 C C . HIS B 1 26 ? -11.578 -7.239 24.723 1.00 24.88 26 HIS B C 1
ATOM 891 O O . HIS B 1 26 ? -12.075 -6.448 25.514 1.00 27.65 26 HIS B O 1
ATOM 898 N N . PRO B 1 27 ? -10.333 -7.129 24.282 1.00 26.03 27 PRO B N 1
ATOM 899 C CA . PRO B 1 27 ? -9.444 -6.047 24.700 1.00 25.29 27 PRO B CA 1
ATOM 900 C C . PRO B 1 27 ? -9.959 -4.689 24.225 1.00 21.90 27 PRO B C 1
ATOM 901 O O . PRO B 1 27 ? -10.561 -4.576 23.145 1.00 19.06 27 PRO B O 1
ATOM 905 N N . ILE B 1 28 ? -9.731 -3.664 25.040 1.00 20.65 28 ILE B N 1
ATOM 906 C CA . ILE B 1 28 ? -10.055 -2.301 24.644 1.00 19.90 28 ILE B CA 1
ATOM 907 C C . ILE B 1 28 ? -9.332 -2.055 23.332 1.00 16.72 28 ILE B C 1
ATOM 908 O O . ILE B 1 28 ? -8.195 -2.476 23.164 1.00 22.43 28 ILE B O 1
ATOM 913 N N . ASN B 1 29 ? -10.019 -1.408 22.403 1.00 17.27 29 ASN B N 1
ATOM 914 C CA . ASN B 1 29 ? -9.522 -1.143 21.048 1.00 25.42 29 ASN B CA 1
ATOM 915 C C . ASN B 1 29 ? -9.354 -2.338 20.114 1.00 29.36 29 ASN B C 1
ATOM 916 O O . ASN B 1 29 ? -8.610 -2.258 19.137 1.00 39.40 29 ASN B O 1
ATOM 921 N N . SER B 1 30 ? -10.050 -3.435 20.378 1.00 25.86 30 SER B N 1
ATOM 922 C CA . SER B 1 30 ? -9.963 -4.575 19.457 1.00 26.46 30 SER B CA 1
ATOM 923 C C . SER B 1 30 ? -11.218 -4.741 18.603 1.00 23.40 30 SER B C 1
ATOM 924 O O . SER B 1 30 ? -12.318 -4.340 19.011 1.00 23.20 30 SER B O 1
ATOM 927 N N . GLU B 1 31 ? -11.041 -5.350 17.431 1.00 18.53 31 GLU B N 1
ATOM 928 C CA . GLU B 1 31 ? -12.143 -5.640 16.516 1.00 20.47 31 GLU B CA 1
ATOM 929 C C . GLU B 1 31 ? -12.341 -7.144 16.426 1.00 25.03 31 GLU B C 1
ATOM 930 O O . GLU B 1 31 ? -11.381 -7.907 16.497 1.00 28.31 31 GLU B O 1
ATOM 936 N N . TRP B 1 32 ? -13.589 -7.579 16.302 1.00 26.16 32 TRP B N 1
ATOM 937 C CA . TRP B 1 32 ? -13.871 -8.988 16.011 1.00 19.20 32 TRP B CA 1
ATOM 938 C C . TRP B 1 32 ? -15.062 -9.153 15.078 1.00 23.39 32 TRP B C 1
ATOM 939 O O . TRP B 1 32 ? -15.904 -8.266 14.958 1.00 27.65 32 TRP B O 1
ATOM 950 N N . GLN B 1 33 ? -15.131 -10.297 14.417 1.00 22.56 33 GLN B N 1
ATOM 951 C CA . GLN B 1 33 ? -16.300 -10.618 13.630 1.00 27.18 33 GLN B CA 1
ATOM 952 C C . GLN B 1 33 ? -17.167 -11.565 14.447 1.00 31.39 33 GLN B C 1
ATOM 953 O O . GLN B 1 33 ? -16.655 -12.440 15.158 1.00 30.58 33 GLN B O 1
ATOM 959 N N . THR B 1 34 ? -18.477 -11.363 14.373 1.00 25.53 34 THR B N 1
ATOM 960 C CA . THR B 1 34 ? -19.417 -12.197 15.096 1.00 22.32 34 THR B CA 1
ATOM 961 C C . THR B 1 34 ? -19.780 -13.417 14.263 1.00 32.84 34 THR B C 1
ATOM 962 O O . THR B 1 34 ? -19.175 -13.682 13.219 1.00 27.74 34 THR B O 1
ATOM 966 N N . ASP B 1 35 ? -20.799 -14.143 14.711 1.00 34.85 35 ASP B N 1
ATOM 967 C CA . ASP B 1 35 ? -21.285 -15.288 13.958 1.00 41.45 35 ASP B CA 1
ATOM 968 C C . ASP B 1 35 ? -22.549 -14.952 13.183 1.00 34.96 35 ASP B C 1
ATOM 969 O O . ASP B 1 35 ? -23.280 -15.839 12.745 1.00 36.40 35 ASP B O 1
ATOM 974 N N . ASN B 1 36 ? -22.815 -13.663 13.021 1.00 32.41 36 ASN B N 1
ATOM 975 C CA . ASN B 1 36 ? -23.979 -13.243 12.250 1.00 26.29 36 ASN B CA 1
ATOM 976 C C . ASN B 1 36 ? -23.601 -12.086 11.347 1.00 18.14 36 ASN B C 1
ATOM 977 O O . ASN B 1 36 ? -24.319 -11.076 11.240 1.00 18.31 36 ASN B O 1
ATOM 982 N N . CYS B 1 37 ? -22.442 -12.234 10.712 1.00 18.39 37 CYS B N 1
ATOM 983 C CA . CYS B 1 37 ? -22.021 -11.300 9.668 1.00 15.21 37 CYS B CA 1
ATOM 984 C C . CYS B 1 37 ? -21.961 -9.856 10.166 1.00 16.58 37 CYS B C 1
ATOM 985 O O . CYS B 1 37 ? -22.450 -8.937 9.500 1.00 14.57 37 CYS B O 1
ATOM 988 N N . GLU B 1 38 ? -21.363 -9.661 11.343 1.00 16.51 38 GLU B N 1
ATOM 989 C CA . GLU B 1 38 ? -21.102 -8.318 11.829 1.00 19.82 38 GLU B CA 1
ATOM 990 C C . GLU B 1 38 ? -19.656 -8.144 12.197 1.00 18.66 38 GLU B C 1
ATOM 991 O O . GLU B 1 38 ? -18.953 -9.095 12.567 1.00 19.05 38 GLU B O 1
ATOM 997 N N . THR B 1 39 ? -19.217 -6.900 12.117 1.00 15.79 39 THR B N 1
ATOM 998 C CA . THR B 1 39 ? -17.935 -6.525 12.669 1.00 17.93 39 THR B CA 1
ATOM 999 C C . THR B 1 39 ? -18.185 -5.562 13.833 1.00 16.85 39 THR B C 1
ATOM 1000 O O . THR B 1 39 ? -18.860 -4.533 13.681 1.00 11.67 39 THR B O 1
ATOM 1004 N N . CYS B 1 40 ? -17.659 -5.921 14.994 1.00 12.32 40 CYS B N 1
ATOM 1005 C CA . CYS B 1 40 ? -17.817 -5.137 16.212 1.00 12.90 40 CYS B CA 1
ATOM 1006 C C . CYS B 1 40 ? -16.481 -4.606 16.692 1.00 17.81 40 CYS B C 1
ATOM 1007 O O . CYS B 1 40 ? -15.453 -5.248 16.500 1.00 24.09 40 CYS B O 1
ATOM 1010 N N . THR B 1 41 ? -16.506 -3.456 17.361 1.00 18.42 41 THR B N 1
ATOM 1011 C CA . THR B 1 41 ? -15.304 -2.874 17.924 1.00 15.28 41 THR B CA 1
ATOM 1012 C C . THR B 1 41 ? -15.519 -2.464 19.371 1.00 14.34 41 THR B C 1
ATOM 1013 O O . THR B 1 41 ? -16.521 -1.847 19.708 1.00 17.30 41 THR B O 1
ATOM 1017 N N . CYS B 1 42 ? -14.571 -2.831 20.227 1.00 16.05 42 CYS B N 1
ATOM 1018 C CA . CYS B 1 42 ? -14.651 -2.538 21.641 1.00 15.22 42 CYS B CA 1
ATOM 1019 C C . CYS B 1 42 ? -13.859 -1.273 21.978 1.00 22.51 42 CYS B C 1
ATOM 1020 O O . CYS B 1 42 ? -12.669 -1.203 21.725 1.00 17.42 42 CYS B O 1
ATOM 1023 N N . TYR B 1 43 ? -14.515 -0.272 22.544 1.00 21.53 43 TYR B N 1
ATOM 1024 C CA . TYR B 1 43 ? -13.798 0.909 23.018 1.00 22.97 43 TYR B CA 1
ATOM 1025 C C . TYR B 1 43 ? -14.012 1.102 24.498 1.00 28.78 43 TYR B C 1
ATOM 1026 O O . TYR B 1 43 ? -14.958 0.564 25.108 1.00 23.11 43 TYR B O 1
ATOM 1035 N N . GLU B 1 44 ? -13.131 1.921 25.049 1.00 28.10 44 GLU B N 1
ATOM 1036 C CA . GLU B 1 44 ? -13.207 2.359 26.425 1.00 29.36 44 GLU B CA 1
ATOM 1037 C C . GLU B 1 44 ? -14.660 2.613 26.833 1.00 23.95 44 GLU B C 1
ATOM 1038 O O . GLU B 1 44 ? -15.164 1.993 27.760 1.00 27.56 44 GLU B O 1
ATOM 1044 N N . THR B 1 45 ? -15.355 3.489 26.114 1.00 18.28 45 THR B N 1
ATOM 1045 C CA . THR B 1 45 ? -16.672 3.908 26.564 1.00 23.54 45 THR B CA 1
ATOM 1046 C C . THR B 1 45 ? -17.843 3.389 25.743 1.00 22.71 45 THR B C 1
ATOM 1047 O O . THR B 1 45 ? -18.992 3.660 26.075 1.00 24.82 45 THR B O 1
ATOM 1051 N N . GLU B 1 46 ? -17.566 2.632 24.689 1.00 16.62 46 GLU B N 1
ATOM 1052 C CA . GLU B 1 46 ? -18.638 2.181 23.821 1.00 14.37 46 GLU B CA 1
ATOM 1053 C C . GLU B 1 46 ? -18.302 0.908 23.061 1.00 15.30 46 GLU B C 1
ATOM 1054 O O . GLU B 1 46 ? -17.139 0.552 22.911 1.00 15.24 46 GLU B O 1
ATOM 1060 N N . ILE B 1 47 ? -19.342 0.245 22.573 1.00 12.52 47 ILE B N 1
ATOM 1061 C CA . ILE B 1 47 ? -19.199 -0.867 21.671 1.00 7.10 47 ILE B CA 1
ATOM 1062 C C . ILE B 1 47 ? -20.024 -0.541 20.440 1.00 18.67 47 ILE B C 1
ATOM 1063 O O . ILE B 1 47 ? -21.173 -0.112 20.549 1.00 12.46 47 ILE B O 1
ATOM 1068 N N . SER B 1 48 ? -19.431 -0.730 19.267 1.00 13.10 48 SER B N 1
ATOM 1069 C CA . SER B 1 48 ? -20.164 -0.590 18.029 1.00 19.36 48 SER B CA 1
ATOM 1070 C C . SER B 1 48 ? -20.177 -1.927 17.282 1.00 19.50 48 SER B C 1
ATOM 1071 O O . SER B 1 48 ? -19.208 -2.674 17.305 1.00 17.46 48 SER B O 1
ATOM 1074 N N . CYS B 1 49 ? -21.288 -2.230 16.638 1.00 14.12 49 CYS B N 1
ATOM 1075 C CA . CYS B 1 49 ? -21.355 -3.368 15.731 1.00 17.75 49 CYS B CA 1
ATOM 1076 C C . CYS B 1 49 ? -21.944 -2.883 14.417 1.00 21.26 49 CYS B C 1
ATOM 1077 O O . CYS B 1 49 ? -22.927 -2.129 14.410 1.00 19.77 49 CYS B O 1
ATOM 1080 N N . CYS B 1 50 ? -21.330 -3.299 13.312 1.00 16.02 50 CYS B N 1
ATOM 1081 C CA . CYS B 1 50 ? -21.779 -2.905 11.992 1.00 20.46 50 CYS B CA 1
ATOM 1082 C C . CYS B 1 50 ? -21.986 -4.158 11.152 1.00 16.39 50 CYS B C 1
ATOM 1083 O O . CYS B 1 50 ? -21.222 -5.101 11.244 1.00 15.29 50 CYS B O 1
ATOM 1086 N N . THR B 1 51 ? -23.010 -4.162 10.308 1.00 16.00 51 THR B N 1
ATOM 1087 C CA . THR B 1 51 ? -23.231 -5.316 9.467 1.00 13.92 51 THR B CA 1
ATOM 1088 C C . THR B 1 51 ? -22.163 -5.396 8.371 1.00 13.60 51 THR B C 1
ATOM 1089 O O . THR B 1 51 ? -21.716 -4.381 7.828 1.00 12.38 51 THR B O 1
ATOM 1093 N N . LEU B 1 52 ? -21.758 -6.605 8.027 1.00 12.83 52 LEU B N 1
ATOM 1094 C CA . LEU B 1 52 ? -20.921 -6.754 6.843 1.00 19.73 52 LEU B CA 1
ATOM 1095 C C . LEU B 1 52 ? -21.744 -6.983 5.575 1.00 18.94 52 LEU B C 1
ATOM 1096 O O . LEU B 1 52 ? -21.197 -7.033 4.477 1.00 19.05 52 LEU B O 1
ATOM 1101 N N . VAL B 1 53 ? -23.061 -7.116 5.721 1.00 16.46 53 VAL B N 1
ATOM 1102 C CA . VAL B 1 53 ? -23.872 -7.548 4.583 1.00 12.87 53 VAL B CA 1
ATOM 1103 C C . VAL B 1 53 ? -24.390 -6.389 3.744 1.00 15.17 53 VAL B C 1
ATOM 1104 O O . VAL B 1 53 ? -25.113 -5.535 4.236 1.00 18.27 53 VAL B O 1
ATOM 1108 N N . SER B 1 54 ? -24.031 -6.384 2.464 1.00 12.65 54 SER B N 1
ATOM 1109 C CA . SER B 1 54 ? -24.619 -5.462 1.513 1.00 23.80 54 SER B CA 1
ATOM 1110 C C . SER B 1 54 ? -25.903 -6.043 0.883 1.00 22.77 54 SER B C 1
ATOM 1111 O O . SER B 1 54 ? -25.878 -7.084 0.228 1.00 16.59 54 SER B O 1
ATOM 1114 N N . THR B 1 55 ? -27.020 -5.359 1.092 1.00 29.50 55 THR B N 1
ATOM 1115 C CA . THR B 1 55 ? -28.323 -5.802 0.597 1.00 21.20 55 THR B CA 1
ATOM 1116 C C . THR B 1 55 ? -28.653 -5.174 -0.753 1.00 18.14 55 THR B C 1
ATOM 1117 O O . THR B 1 55 ? -28.766 -3.961 -0.860 1.00 18.27 55 THR B O 1
ATOM 1121 N N . PRO B 1 56 ? -28.813 -6.002 -1.792 1.00 17.19 56 PRO B N 1
ATOM 1122 C CA . PRO B 1 56 ? -29.216 -5.468 -3.097 1.00 16.71 56 PRO B CA 1
ATOM 1123 C C . PRO B 1 56 ? -30.665 -5.028 -3.040 1.00 21.18 56 PRO B C 1
ATOM 1124 O O . PRO B 1 56 ? -31.500 -5.791 -2.583 1.00 22.39 56 PRO B O 1
ATOM 1128 N N . VAL B 1 57 ? -30.958 -3.826 -3.521 1.00 22.81 57 VAL B N 1
ATOM 1129 C CA . VAL B 1 57 ? -32.308 -3.276 -3.436 1.00 20.36 57 VAL B CA 1
ATOM 1130 C C . VAL B 1 57 ? -32.813 -2.810 -4.801 1.00 24.89 57 VAL B C 1
ATOM 1131 O O . VAL B 1 57 ? -34.011 -2.596 -4.993 1.00 28.83 57 VAL B O 1
ATOM 1135 N N . GLY B 1 58 ? -31.902 -2.671 -5.755 1.00 22.53 58 GLY B N 1
ATOM 1136 C CA . GLY B 1 58 ? -32.290 -2.263 -7.090 1.00 23.06 58 GLY B CA 1
ATOM 1137 C C . GLY B 1 58 ? -31.977 -3.321 -8.131 1.00 27.35 58 GLY B C 1
ATOM 1138 O O . GLY B 1 58 ? -30.824 -3.523 -8.516 1.00 32.66 58 GLY B O 1
ATOM 1139 N N . TYR B 1 59 ? -33.024 -3.991 -8.588 1.00 18.34 59 TYR B N 1
ATOM 1140 C CA . TYR B 1 59 ? -32.917 -4.982 -9.641 1.00 24.89 59 TYR B CA 1
ATOM 1141 C C . TYR B 1 59 ? -34.329 -5.350 -10.081 1.00 28.71 59 TYR B C 1
ATOM 1142 O O . TYR B 1 59 ? -35.304 -4.920 -9.468 1.00 28.38 59 TYR B O 1
ATOM 1151 N N . ASP B 1 60 ? -34.417 -6.159 -11.130 1.00 27.19 60 ASP B N 1
ATOM 1152 C CA . ASP B 1 60 ? -35.681 -6.615 -11.694 1.00 22.12 60 ASP B CA 1
ATOM 1153 C C . ASP B 1 60 ? -36.358 -7.644 -10.795 1.00 26.53 60 ASP B C 1
ATOM 1154 O O . ASP B 1 60 ? -36.043 -8.836 -10.859 1.00 23.03 60 ASP B O 1
ATOM 1159 N N . LYS B 1 61 ? -37.298 -7.186 -9.975 1.00 25.80 61 LYS B N 1
ATOM 1160 C CA . LYS B 1 61 ? -37.926 -8.051 -8.989 1.00 27.39 61 LYS B CA 1
ATOM 1161 C C . LYS B 1 61 ? -38.891 -9.044 -9.618 1.00 31.92 61 LYS B C 1
ATOM 1162 O O . LYS B 1 61 ? -39.235 -10.052 -9.001 1.00 35.59 61 LYS B O 1
ATOM 1168 N N . ASP B 1 62 ? -39.318 -8.762 -10.845 1.00 26.30 62 ASP B N 1
ATOM 1169 C CA . ASP B 1 62 ? -40.179 -9.691 -11.566 1.00 30.37 62 ASP B CA 1
ATOM 1170 C C . ASP B 1 62 ? -39.440 -10.956 -11.945 1.00 20.98 62 ASP B C 1
ATOM 1171 O O . ASP B 1 62 ? -39.895 -12.053 -11.666 1.00 26.58 62 ASP B O 1
ATOM 1176 N N . ASN B 1 63 ? -38.290 -10.795 -12.578 1.00 17.32 63 ASN B N 1
ATOM 1177 C CA . ASN B 1 63 ? -37.579 -11.936 -13.131 1.00 21.95 63 ASN B CA 1
ATOM 1178 C C . ASN B 1 63 ? -36.411 -12.459 -12.280 1.00 25.70 63 ASN B C 1
ATOM 1179 O O . ASN B 1 63 ? -35.890 -13.540 -12.546 1.00 22.84 63 ASN B O 1
ATOM 1184 N N . CYS B 1 64 ? -36.037 -11.703 -11.246 1.00 18.72 64 CYS B N 1
ATOM 1185 C CA . CYS B 1 64 ? -34.863 -12.010 -10.442 1.00 19.75 64 CYS B CA 1
ATOM 1186 C C . CYS B 1 64 ? -35.188 -12.022 -8.958 1.00 20.45 64 CYS B C 1
ATOM 1187 O O . CYS B 1 64 ? -36.107 -11.357 -8.507 1.00 23.36 64 CYS B O 1
ATOM 1190 N N . GLN B 1 65 ? -34.403 -12.758 -8.191 1.00 16.80 65 GLN B N 1
ATOM 1191 C CA . GLN B 1 65 ? -34.593 -12.803 -6.766 1.00 16.08 65 GLN B CA 1
ATOM 1192 C C . GLN B 1 65 ? -33.227 -12.685 -6.090 1.00 21.00 65 GLN B C 1
ATOM 1193 O O . GLN B 1 65 ? -32.200 -13.024 -6.683 1.00 19.74 65 GLN B O 1
ATOM 1199 N N . ARG B 1 66 ? -33.214 -12.218 -4.848 1.00 12.81 66 ARG B N 1
ATOM 1200 C CA . ARG B 1 66 ? -31.978 -12.218 -4.073 1.00 12.95 66 ARG B CA 1
ATOM 1201 C C . ARG B 1 66 ? -31.960 -13.400 -3.110 1.00 17.99 66 ARG B C 1
ATOM 1202 O O . ARG B 1 66 ? -32.977 -13.769 -2.521 1.00 16.38 66 ARG B O 1
ATOM 1210 N N . ILE B 1 67 ? -30.797 -14.014 -2.964 1.00 10.93 67 ILE B N 1
ATOM 1211 C CA . ILE B 1 67 ? -30.676 -15.161 -2.093 1.00 15.22 67 ILE B CA 1
ATOM 1212 C C . ILE B 1 67 ? -29.464 -14.923 -1.182 1.00 24.03 67 ILE B C 1
ATOM 1213 O O . ILE B 1 67 ? -28.367 -14.607 -1.648 1.00 25.29 67 ILE B O 1
ATOM 1218 N N . PHE B 1 68 ? -29.675 -15.064 0.117 1.00 18.27 68 PHE B N 1
ATOM 1219 C CA . PHE B 1 68 ? -28.645 -14.780 1.101 1.00 18.69 68 PHE B CA 1
ATOM 1220 C C . PHE B 1 68 ? -27.730 -15.980 1.261 1.00 22.19 68 PHE B C 1
ATOM 1221 O O . PHE B 1 68 ? -28.209 -17.089 1.400 1.00 23.09 68 PHE B O 1
ATOM 1229 N N . LYS B 1 69 ? -26.421 -15.756 1.249 1.00 17.88 69 LYS B N 1
ATOM 1230 C CA . LYS B 1 69 ? -25.459 -16.826 1.521 1.00 19.59 69 LYS B CA 1
ATOM 1231 C C . LYS B 1 69 ? -24.747 -16.529 2.838 1.00 21.90 69 LYS B C 1
ATOM 1232 O O . LYS B 1 69 ? -23.771 -15.777 2.865 1.00 20.42 69 LYS B O 1
ATOM 1238 N N . LYS B 1 70 ? -25.245 -17.118 3.922 1.00 20.53 70 LYS B N 1
ATOM 1239 C CA . LYS B 1 70 ? -24.795 -16.791 5.258 1.00 23.82 70 LYS B CA 1
ATOM 1240 C C . LYS B 1 70 ? -23.291 -16.926 5.364 1.00 31.43 70 LYS B C 1
ATOM 1241 O O . LYS B 1 70 ? -22.616 -16.017 5.842 1.00 35.15 70 LYS B O 1
ATOM 1247 N N . GLU B 1 71 ? -22.782 -18.064 4.902 1.00 27.57 71 GLU B N 1
ATOM 1248 C CA . GLU B 1 71 ? -21.371 -18.414 5.022 1.00 30.49 71 GLU B CA 1
ATOM 1249 C C . GLU B 1 71 ? -20.449 -17.373 4.396 1.00 30.46 71 GLU B C 1
ATOM 1250 O O . GLU B 1 71 ? -19.300 -17.247 4.790 1.00 36.56 71 GLU B O 1
ATOM 1256 N N . ASP B 1 72 ? -20.947 -16.624 3.424 1.00 22.91 72 ASP B N 1
ATOM 1257 C CA . ASP B 1 72 ? -20.124 -15.593 2.789 1.00 19.16 72 ASP B CA 1
ATOM 1258 C C . ASP B 1 72 ? -20.627 -14.198 3.163 1.00 26.28 72 ASP B C 1
ATOM 1259 O O . ASP B 1 72 ? -20.197 -13.194 2.581 1.00 23.67 72 ASP B O 1
ATOM 1264 N N . CYS B 1 73 ? -21.569 -14.146 4.100 1.00 16.33 73 CYS B N 1
ATOM 1265 C CA . CYS B 1 73 ? -22.155 -12.883 4.509 1.00 19.38 73 CYS B CA 1
ATOM 1266 C C . CYS B 1 73 ? -22.481 -12.010 3.323 1.00 17.51 73 CYS B C 1
ATOM 1267 O O . CYS B 1 73 ? -22.152 -10.823 3.324 1.00 20.13 73 CYS B O 1
ATOM 1270 N N . LYS B 1 74 ? -23.105 -12.586 2.302 1.00 12.20 74 LYS B N 1
ATOM 1271 C CA . LYS B 1 74 ? -23.499 -11.786 1.145 1.00 16.97 74 LYS B CA 1
ATOM 1272 C C . LYS B 1 74 ? -24.727 -12.331 0.427 1.00 17.65 74 LYS B C 1
ATOM 1273 O O . LYS B 1 74 ? -25.155 -13.461 0.659 1.00 26.12 74 LYS B O 1
ATOM 1279 N N . TYR B 1 75 ? -25.270 -11.521 -0.471 1.00 19.37 75 TYR B N 1
ATOM 1280 C CA . TYR B 1 75 ? -26.353 -11.947 -1.348 1.00 23.17 75 TYR B CA 1
ATOM 1281 C C . TYR B 1 75 ? -25.852 -12.233 -2.748 1.00 19.18 75 TYR B C 1
ATOM 1282 O O . TYR B 1 75 ? -24.914 -11.615 -3.216 1.00 20.95 75 TYR B O 1
ATOM 1291 N N . ILE B 1 76 ? -26.514 -13.159 -3.420 1.00 13.72 76 ILE B N 1
ATOM 1292 C CA . ILE B 1 76 ? -26.431 -13.237 -4.860 1.00 20.87 76 ILE B CA 1
ATOM 1293 C C . ILE B 1 76 ? -27.797 -12.819 -5.398 1.00 22.90 76 ILE B C 1
ATOM 1294 O O . ILE B 1 76 ? -28.795 -12.854 -4.675 1.00 21.06 76 ILE B O 1
ATOM 1299 N N . VAL B 1 77 ? -27.828 -12.381 -6.646 1.00 15.46 77 VAL B N 1
ATOM 1300 C CA . VAL B 1 77 ? -29.075 -11.971 -7.281 1.00 13.63 77 VAL B CA 1
ATOM 1301 C C . VAL B 1 77 ? -29.168 -12.669 -8.621 1.00 17.67 77 VAL B C 1
ATOM 1302 O O . VAL B 1 77 ? -28.321 -12.472 -9.493 1.00 18.26 77 VAL B O 1
ATOM 1306 N N . VAL B 1 78 ? -30.209 -13.484 -8.769 1.00 15.70 78 VAL B N 1
ATOM 1307 C CA . VAL B 1 78 ? -30.251 -14.475 -9.822 1.00 18.52 78 VAL B CA 1
ATOM 1308 C C . VAL B 1 78 ? -31.632 -14.592 -10.447 1.00 19.43 78 VAL B C 1
ATOM 1309 O O . VAL B 1 78 ? -32.628 -14.137 -9.895 1.00 22.23 78 VAL B O 1
ATOM 1313 N N . GLU B 1 79 ? -31.678 -15.192 -11.624 1.00 18.99 79 GLU B N 1
ATOM 1314 C CA . GLU B 1 79 ? -32.933 -15.378 -12.326 1.00 21.20 79 GLU B CA 1
ATOM 1315 C C . GLU B 1 79 ? -33.823 -16.388 -11.604 1.00 20.52 79 GLU B C 1
ATOM 1316 O O . GLU B 1 79 ? -33.356 -17.455 -11.175 1.00 13.68 79 GLU B O 1
ATOM 1322 N N . LYS B 1 80 ? -35.100 -16.033 -11.465 1.00 14.55 80 LYS B N 1
ATOM 1323 C CA . LYS B 1 80 ? -36.090 -16.952 -10.904 1.00 19.80 80 LYS B CA 1
ATOM 1324 C C . LYS B 1 80 ? -36.185 -18.263 -11.691 1.00 23.90 80 LYS B C 1
ATOM 1325 O O . LYS B 1 80 ? -36.193 -19.353 -11.099 1.00 19.92 80 LYS B O 1
ATOM 1331 N N . LYS B 1 81 ? -36.216 -18.161 -13.016 1.00 17.75 81 LYS B N 1
ATOM 1332 C CA . LYS B 1 81 ? -36.369 -19.347 -13.860 1.00 22.67 81 LYS B CA 1
ATOM 1333 C C . LYS B 1 81 ? -35.103 -20.197 -13.902 1.00 21.44 81 LYS B C 1
ATOM 1334 O O . LYS B 1 81 ? -35.134 -21.323 -14.380 1.00 23.47 81 LYS B O 1
ATOM 1340 N N . ASP B 1 82 ? -34.000 -19.669 -13.373 1.00 21.03 82 ASP B N 1
ATOM 1341 C CA . ASP B 1 82 ? -32.730 -20.413 -13.342 1.00 23.11 82 ASP B CA 1
ATOM 1342 C C . ASP B 1 82 ? -31.678 -19.698 -12.500 1.00 24.72 82 ASP B C 1
ATOM 1343 O O . ASP B 1 82 ? -30.927 -18.859 -13.005 1.00 18.63 82 ASP B O 1
ATOM 1348 N N . PRO B 1 83 ? -31.640 -20.016 -11.208 1.00 27.69 83 PRO B N 1
ATOM 1349 C CA . PRO B 1 83 ? -30.762 -19.343 -10.242 1.00 29.17 83 PRO B CA 1
ATOM 1350 C C . PRO B 1 83 ? -29.273 -19.495 -10.554 1.00 33.53 83 PRO B C 1
ATOM 1351 O O . PRO B 1 83 ? -28.448 -18.940 -9.818 1.00 28.66 83 PRO B O 1
ATOM 1355 N N . LYS B 1 84 ? -28.936 -20.229 -11.614 1.00 30.81 84 LYS B N 1
ATOM 1356 C CA . LYS B 1 84 ? -27.551 -20.291 -12.064 1.00 27.78 84 LYS B CA 1
ATOM 1357 C C . LYS B 1 84 ? -27.235 -19.097 -12.962 1.00 25.73 84 LYS B C 1
ATOM 1358 O O . LYS B 1 84 ? -26.085 -18.870 -13.333 1.00 25.55 84 LYS B O 1
ATOM 1364 N N . LYS B 1 85 ? -28.263 -18.327 -13.304 1.00 26.07 85 LYS B N 1
ATOM 1365 C CA . LYS B 1 85 ? -28.078 -17.133 -14.113 1.00 18.99 85 LYS B CA 1
ATOM 1366 C C . LYS B 1 85 ? -28.134 -15.917 -13.225 1.00 23.37 85 LYS B C 1
ATOM 1367 O O . LYS B 1 85 ? -29.048 -15.792 -12.414 1.00 23.99 85 LYS B O 1
ATOM 1373 N N . THR B 1 86 ? -27.154 -15.026 -13.387 1.00 31.10 86 THR B N 1
ATOM 1374 C CA . THR B 1 86 ? -27.035 -13.819 -12.561 1.00 28.55 86 THR B CA 1
ATOM 1375 C C . THR B 1 86 ? -27.728 -12.627 -13.193 1.00 29.85 86 THR B C 1
ATOM 1376 O O . THR B 1 86 ? -27.726 -12.480 -14.399 1.00 39.60 86 THR B O 1
ATOM 1380 N N . CYS B 1 87 ? -28.335 -11.785 -12.369 1.00 32.11 87 CYS B N 1
ATOM 1381 C CA . CYS B 1 87 ? -28.957 -10.556 -12.853 1.00 22.21 87 CYS B CA 1
ATOM 1382 C C . CYS B 1 87 ? -28.065 -9.371 -12.520 1.00 25.42 87 CYS B C 1
ATOM 1383 O O . CYS B 1 87 ? -27.135 -9.502 -11.723 1.00 28.08 87 CYS B O 1
ATOM 1386 N N . SER B 1 88 ? -28.331 -8.223 -13.135 1.00 25.50 88 SER B N 1
ATOM 1387 C CA . SER B 1 88 ? -27.584 -7.027 -12.795 1.00 33.51 88 SER B CA 1
ATOM 1388 C C . SER B 1 88 ? -28.292 -6.246 -11.686 1.00 26.61 88 SER B C 1
ATOM 1389 O O . SER B 1 88 ? -29.522 -6.179 -11.643 1.00 28.15 88 SER B O 1
ATOM 1392 N N . VAL B 1 89 ? -27.495 -5.680 -10.786 1.00 24.63 89 VAL B N 1
ATOM 1393 C CA . VAL B 1 89 ? -27.999 -4.921 -9.648 1.00 24.47 89 VAL B CA 1
ATOM 1394 C C . VAL B 1 89 ? -27.593 -3.467 -9.792 1.00 19.68 89 VAL B C 1
ATOM 1395 O O . VAL B 1 89 ? -26.413 -3.145 -9.815 1.00 21.83 89 VAL B O 1
ATOM 1399 N N . SER B 1 90 ? -28.574 -2.589 -9.840 1.00 15.26 90 SER B N 1
ATOM 1400 C CA . SER B 1 90 ? -28.293 -1.179 -9.992 1.00 25.27 90 SER B CA 1
ATOM 1401 C C . SER B 1 90 ? -28.088 -0.450 -8.652 1.00 34.54 90 SER B C 1
ATOM 1402 O O . SER B 1 90 ? -27.526 0.651 -8.625 1.00 34.59 90 SER B O 1
ATOM 1405 N N . GLU B 1 91 ? -28.541 -1.046 -7.548 1.00 34.16 91 GLU B N 1
ATOM 1406 C CA . GLU B 1 91 ? -28.361 -0.412 -6.236 1.00 28.67 91 GLU B CA 1
ATOM 1407 C C . GLU B 1 91 ? -28.222 -1.379 -5.064 1.00 24.93 91 GLU B C 1
ATOM 1408 O O . GLU B 1 91 ? -29.084 -2.239 -4.840 1.00 27.97 91 GLU B O 1
ATOM 1414 N N . TRP B 1 92 ? -27.128 -1.221 -4.320 1.00 22.57 92 TRP B N 1
ATOM 1415 C CA . TRP B 1 92 ? -26.904 -1.967 -3.090 1.00 20.61 92 TRP B CA 1
ATOM 1416 C C . TRP B 1 92 ? -26.970 -1.020 -1.903 1.00 30.23 92 TRP B C 1
ATOM 1417 O O . TRP B 1 92 ? -26.660 0.170 -2.010 1.00 27.72 92 TRP B O 1
ATOM 1428 N N . ILE B 1 93 ? -27.331 -1.561 -0.752 1.00 26.75 93 ILE B N 1
ATOM 1429 C CA . ILE B 1 93 ? -27.344 -0.768 0.462 1.00 21.75 93 ILE B CA 1
ATOM 1430 C C . ILE B 1 93 ? -26.677 -1.534 1.582 1.00 28.17 93 ILE B C 1
ATOM 1431 O O . ILE B 1 93 ? -26.826 -2.753 1.671 1.00 30.48 93 ILE B O 1
ATOM 1436 N N . ILE B 1 94 ? -25.922 -0.828 2.421 1.00 28.57 94 ILE B N 1
ATOM 1437 C CA . ILE B 1 94 ? -25.281 -1.451 3.573 1.00 27.18 94 ILE B CA 1
ATOM 1438 C C . ILE B 1 94 ? -25.158 -0.515 4.758 1.00 37.87 94 ILE B C 1
ATOM 1439 O O . ILE B 1 94 ? -24.548 0.553 4.654 1.00 39.03 94 ILE B O 1
ATOM 1445 N N . SER C 1 1 ? -24.761 1.842 -37.278 1.00 20.11 1 SER C N 1
ATOM 1446 C CA . SER C 1 1 ? -25.245 1.167 -38.464 1.00 30.39 1 SER C CA 1
ATOM 1447 C C . SER C 1 1 ? -24.746 1.808 -39.752 1.00 24.10 1 SER C C 1
ATOM 1448 O O . SER C 1 1 ? -24.544 3.027 -39.825 1.00 20.32 1 SER C O 1
ATOM 1451 N N . CYS C 1 2 ? -24.558 0.964 -40.763 1.00 14.61 2 CYS C N 1
ATOM 1452 C CA . CYS C 1 2 ? -24.017 1.387 -42.041 1.00 17.84 2 CYS C CA 1
ATOM 1453 C C . CYS C 1 2 ? -24.834 0.817 -43.199 1.00 28.52 2 CYS C C 1
ATOM 1454 O O . CYS C 1 2 ? -25.562 -0.164 -43.047 1.00 25.39 2 CYS C O 1
ATOM 1457 N N . TYR C 1 3 ? -24.717 1.442 -44.361 1.00 24.44 3 TYR C N 1
ATOM 1458 C CA . TYR C 1 3 ? -25.206 0.818 -45.568 1.00 24.39 3 TYR C CA 1
ATOM 1459 C C . TYR C 1 3 ? -24.060 0.680 -46.542 1.00 26.89 3 TYR C C 1
ATOM 1460 O O . TYR C 1 3 ? -23.074 1.409 -46.451 1.00 25.27 3 TYR C O 1
ATOM 1469 N N . PHE C 1 4 ? -24.171 -0.307 -47.424 1.00 26.49 4 PHE C N 1
ATOM 1470 C CA . PHE C 1 4 ? -23.175 -0.576 -48.449 1.00 30.15 4 PHE C CA 1
ATOM 1471 C C . PHE C 1 4 ? -23.882 -0.652 -49.786 1.00 29.05 4 PHE C C 1
ATOM 1472 O O . PHE C 1 4 ? -24.915 -1.309 -49.914 1.00 27.34 4 PHE C O 1
ATOM 1480 N N . ILE C 1 5 ? -23.325 0.021 -50.780 1.00 25.58 5 ILE C N 1
ATOM 1481 C CA . ILE C 1 5 ? -23.881 0.006 -52.119 1.00 25.93 5 ILE C CA 1
ATOM 1482 C C . ILE C 1 5 ? -22.726 -0.137 -53.078 1.00 29.54 5 ILE C C 1
ATOM 1483 O O . ILE C 1 5 ? -21.573 0.084 -52.703 1.00 31.74 5 ILE C O 1
ATOM 1488 N N . PRO C 1 6 ? -23.015 -0.535 -54.314 1.00 30.48 6 PRO C N 1
ATOM 1489 C CA . PRO C 1 6 ? -21.902 -0.645 -55.256 1.00 34.44 6 PRO C CA 1
ATOM 1490 C C . PRO C 1 6 ? -21.313 0.728 -55.538 1.00 38.96 6 PRO C C 1
ATOM 1491 O O . PRO C 1 6 ? -21.972 1.747 -55.288 1.00 34.94 6 PRO C O 1
ATOM 1495 N N . ASN C 1 7 ? -20.075 0.748 -56.024 1.00 33.13 7 ASN C N 1
ATOM 1496 C CA . ASN C 1 7 ? -19.480 1.977 -56.508 1.00 33.89 7 ASN C CA 1
ATOM 1497 C C . ASN C 1 7 ? -19.704 2.070 -58.010 1.00 45.61 7 ASN C C 1
ATOM 1498 O O . ASN C 1 7 ? -18.845 1.672 -58.800 1.00 47.99 7 ASN C O 1
ATOM 1503 N N . GLU C 1 8 ? -20.865 2.588 -58.390 1.00 44.37 8 GLU C N 1
ATOM 1504 C CA . GLU C 1 8 ? -21.265 2.686 -59.785 1.00 48.39 8 GLU C CA 1
ATOM 1505 C C . GLU C 1 8 ? -20.374 3.635 -60.580 1.00 44.30 8 GLU C C 1
ATOM 1506 O O . GLU C 1 8 ? -20.172 4.782 -60.200 1.00 42.63 8 GLU C O 1
ATOM 1512 N N . GLY C 1 9 ? -19.838 3.144 -61.688 1.00 47.45 9 GLY C N 1
ATOM 1513 C CA . GLY C 1 9 ? -19.103 3.993 -62.605 1.00 57.63 9 GLY C CA 1
ATOM 1514 C C . GLY C 1 9 ? -20.008 4.976 -63.338 1.00 60.94 9 GLY C C 1
ATOM 1515 O O . GLY C 1 9 ? -21.133 4.653 -63.728 1.00 61.27 9 GLY C O 1
ATOM 1516 N N . VAL C 1 10 ? -19.507 6.185 -63.540 1.00 59.23 10 VAL C N 1
ATOM 1517 C CA . VAL C 1 10 ? -20.289 7.249 -64.157 1.00 55.24 10 VAL C CA 1
ATOM 1518 C C . VAL C 1 10 ? -20.002 7.353 -65.658 1.00 44.20 10 VAL C C 1
ATOM 1519 O O . VAL C 1 10 ? -19.007 7.950 -66.056 1.00 52.09 10 VAL C O 1
ATOM 1523 N N . PRO C 1 11 ? -20.874 6.770 -66.498 1.00 35.86 11 PRO C N 1
ATOM 1524 C CA . PRO C 1 11 ? -20.601 6.740 -67.941 1.00 44.73 11 PRO C CA 1
ATOM 1525 C C . PRO C 1 11 ? -20.318 8.146 -68.445 1.00 61.56 11 PRO C C 1
ATOM 1526 O O . PRO C 1 11 ? -21.180 9.025 -68.356 1.00 63.21 11 PRO C O 1
ATOM 1530 N N . GLY C 1 12 ? -19.107 8.355 -68.949 1.00 70.89 12 GLY C N 1
ATOM 1531 C CA . GLY C 1 12 ? -18.687 9.674 -69.370 1.00 79.32 12 GLY C CA 1
ATOM 1532 C C . GLY C 1 12 ? -17.615 10.277 -68.481 1.00 82.93 12 GLY C C 1
ATOM 1533 O O . GLY C 1 12 ? -17.239 11.432 -68.664 1.00 88.22 12 GLY C O 1
ATOM 1534 N N . ASP C 1 13 ? -17.117 9.509 -67.517 1.00 79.00 13 ASP C N 1
ATOM 1535 C CA . ASP C 1 13 ? -16.003 9.977 -66.697 1.00 81.15 13 ASP C CA 1
ATOM 1536 C C . ASP C 1 13 ? -14.706 9.223 -66.934 1.00 84.37 13 ASP C C 1
ATOM 1537 O O . ASP C 1 13 ? -14.711 8.064 -67.346 1.00 83.77 13 ASP C O 1
ATOM 1542 N N . SER C 1 14 ? -13.594 9.900 -66.667 1.00 89.46 14 SER C N 1
ATOM 1543 C CA . SER C 1 14 ? -12.273 9.312 -66.836 1.00 92.30 14 SER C CA 1
ATOM 1544 C C . SER C 1 14 ? -11.975 8.368 -65.681 1.00 85.35 14 SER C C 1
ATOM 1545 O O . SER C 1 14 ? -11.711 7.184 -65.880 1.00 83.30 14 SER C O 1
ATOM 1548 N N . THR C 1 15 ? -12.020 8.901 -64.468 1.00 83.74 15 THR C N 1
ATOM 1549 C CA . THR C 1 15 ? -11.806 8.085 -63.288 1.00 83.80 15 THR C CA 1
ATOM 1550 C C . THR C 1 15 ? -13.121 7.792 -62.594 1.00 82.09 15 THR C C 1
ATOM 1551 O O . THR C 1 15 ? -14.025 8.638 -62.547 1.00 80.18 15 THR C O 1
ATOM 1555 N N . ARG C 1 16 ? -13.226 6.577 -62.072 1.00 80.94 16 ARG C N 1
ATOM 1556 C CA . ARG C 1 16 ? -14.311 6.233 -61.177 1.00 84.27 16 ARG C CA 1
ATOM 1557 C C . ARG C 1 16 ? -13.879 6.613 -59.780 1.00 86.94 16 ARG C C 1
ATOM 1558 O O . ARG C 1 16 ? -13.291 5.813 -59.061 1.00 87.08 16 ARG C O 1
ATOM 1566 N N . LYS C 1 17 ? -14.132 7.860 -59.417 1.00 86.11 17 LYS C N 1
ATOM 1567 C CA . LYS C 1 17 ? -14.030 8.255 -58.035 1.00 76.24 17 LYS C CA 1
ATOM 1568 C C . LYS C 1 17 ? -15.418 8.017 -57.491 1.00 70.16 17 LYS C C 1
ATOM 1569 O O . LYS C 1 17 ? -16.331 7.702 -58.246 1.00 73.75 17 LYS C O 1
ATOM 1575 N N . CYS C 1 18 ? -15.596 8.153 -56.189 1.00 59.94 18 CYS C N 1
ATOM 1576 C CA . CYS C 1 18 ? -16.926 7.981 -55.647 1.00 58.62 18 CYS C CA 1
ATOM 1577 C C . CYS C 1 18 ? -17.727 9.264 -55.769 1.00 59.68 18 CYS C C 1
ATOM 1578 O O . CYS C 1 18 ? -17.208 10.358 -55.562 1.00 63.20 18 CYS C O 1
ATOM 1581 N N . MET C 1 19 ? -18.991 9.115 -56.137 1.00 55.77 19 MET C N 1
ATOM 1582 C CA . MET C 1 19 ? -19.902 10.238 -56.214 1.00 52.34 19 MET C CA 1
ATOM 1583 C C . MET C 1 19 ? -20.950 10.076 -55.126 1.00 52.24 19 MET C C 1
ATOM 1584 O O . MET C 1 19 ? -21.528 8.999 -54.972 1.00 50.26 19 MET C O 1
ATOM 1589 N N . ASP C 1 20 ? -21.188 11.143 -54.368 1.00 54.05 20 ASP C N 1
ATOM 1590 C CA . ASP C 1 20 ? -22.161 11.101 -53.280 1.00 55.67 20 ASP C CA 1
ATOM 1591 C C . ASP C 1 20 ? -23.529 11.604 -53.720 1.00 52.58 20 ASP C C 1
ATOM 1592 O O . ASP C 1 20 ? -23.706 12.028 -54.858 1.00 55.90 20 ASP C O 1
ATOM 1597 N N . LEU C 1 21 ? -24.494 11.550 -52.812 1.00 50.76 21 LEU C N 1
ATOM 1598 C CA . LEU C 1 21 ? -25.857 11.973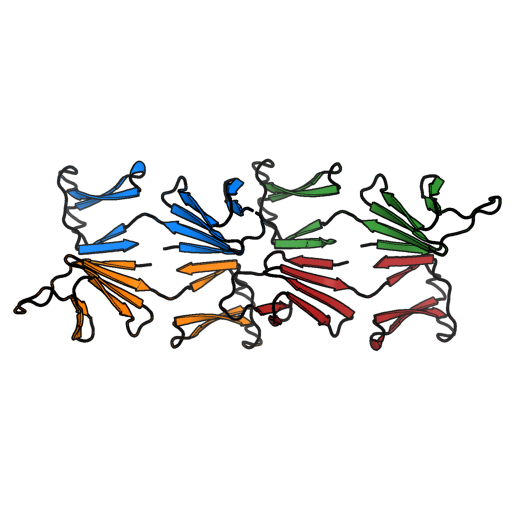 -53.114 1.00 58.89 21 LEU C CA 1
ATOM 1599 C C . LEU C 1 21 ? -25.958 13.432 -53.574 1.00 65.27 21 LEU C C 1
ATOM 1600 O O . LEU C 1 21 ? -26.938 13.814 -54.214 1.00 68.58 21 LEU C O 1
ATOM 1605 N N . LYS C 1 22 ? -24.957 14.244 -53.245 1.00 62.71 22 LYS C N 1
ATOM 1606 C CA . LYS C 1 22 ? -24.979 15.657 -53.613 1.00 64.39 22 LYS C CA 1
ATOM 1607 C C . LYS C 1 22 ? -24.185 15.904 -54.883 1.00 73.72 22 LYS C C 1
ATOM 1608 O O . LYS C 1 22 ? -23.864 17.050 -55.207 1.00 73.28 22 LYS C O 1
ATOM 1614 N N . GLY C 1 23 ? -23.861 14.824 -55.591 1.00 76.30 23 GLY C N 1
ATOM 1615 C CA . GLY C 1 23 ? -23.124 14.914 -56.837 1.00 77.22 23 GLY C CA 1
ATOM 1616 C C . GLY C 1 23 ? -21.618 14.987 -56.670 1.00 82.21 23 GLY C C 1
ATOM 1617 O O . GLY C 1 23 ? -20.869 14.653 -57.586 1.00 86.61 23 GLY C O 1
ATOM 1618 N N . ASN C 1 24 ? -21.169 15.420 -55.497 1.00 82.13 24 ASN C N 1
ATOM 1619 C CA . ASN C 1 24 ? -19.739 15.622 -55.249 1.00 81.02 24 ASN C CA 1
ATOM 1620 C C . ASN C 1 24 ? -18.893 14.363 -55.447 1.00 72.05 24 ASN C C 1
ATOM 1621 O O . ASN C 1 24 ? -19.390 13.240 -55.369 1.00 63.07 24 ASN C O 1
ATOM 1626 N N . LYS C 1 25 ? -17.606 14.569 -55.692 1.00 68.90 25 LYS C N 1
ATOM 1627 C CA . LYS C 1 25 ? -16.707 13.490 -56.066 1.00 69.23 25 LYS C CA 1
ATOM 1628 C C . LYS C 1 25 ? -15.687 13.254 -54.968 1.00 60.31 25 LYS C C 1
ATOM 1629 O O . LYS C 1 25 ? -15.215 14.194 -54.338 1.00 67.11 25 LYS C O 1
ATOM 1635 N N . HIS C 1 26 ? -15.345 11.994 -54.741 1.00 48.69 26 HIS C N 1
ATOM 1636 C CA . HIS C 1 26 ? -14.413 11.656 -53.683 1.00 42.01 26 HIS C CA 1
ATOM 1637 C C . HIS C 1 26 ? -13.403 10.639 -54.184 1.00 41.24 26 HIS C C 1
ATOM 1638 O O . HIS C 1 26 ? -13.735 9.768 -54.977 1.00 39.11 26 HIS C O 1
ATOM 1645 N N . PRO C 1 27 ? -12.159 10.757 -53.723 1.00 43.23 27 PRO C N 1
ATOM 1646 C CA . PRO C 1 27 ? -11.083 9.837 -54.097 1.00 40.87 27 PRO C CA 1
ATOM 1647 C C . PRO C 1 27 ? -11.383 8.399 -53.685 1.00 44.35 27 PRO C C 1
ATOM 1648 O O . PRO C 1 27 ? -12.134 8.153 -52.748 1.00 43.67 27 PRO C O 1
ATOM 1652 N N . ILE C 1 28 ? -10.788 7.448 -54.389 1.00 49.84 28 ILE C N 1
ATOM 1653 C CA . ILE C 1 28 ? -10.867 6.059 -53.982 1.00 50.60 28 ILE C CA 1
ATOM 1654 C C . ILE C 1 28 ? -10.099 5.894 -52.679 1.00 45.00 28 ILE C C 1
ATOM 1655 O O . ILE C 1 28 ? -9.102 6.563 -52.455 1.00 51.75 28 ILE C O 1
ATOM 1660 N N . ASN C 1 29 ? -10.587 5.022 -51.810 1.00 43.10 29 ASN C N 1
ATOM 1661 C CA . ASN C 1 29 ? -9.964 4.784 -50.510 1.00 49.26 29 ASN C CA 1
ATOM 1662 C C . ASN C 1 29 ? -9.929 5.991 -49.564 1.00 51.63 29 ASN C C 1
ATOM 1663 O O . ASN C 1 29 ? -9.175 5.991 -48.591 1.00 53.62 29 ASN C O 1
ATOM 1668 N N . SER C 1 30 ? -10.740 7.011 -49.836 1.00 48.63 30 SER C N 1
ATOM 1669 C CA . SER C 1 30 ? -10.851 8.153 -48.920 1.00 49.45 30 SER C CA 1
ATOM 1670 C C . SER C 1 30 ? -12.089 8.039 -48.025 1.00 43.32 30 SER C C 1
ATOM 1671 O O . SER C 1 30 ? -13.124 7.504 -48.444 1.00 41.95 30 SER C O 1
ATOM 1674 N N . GLU C 1 31 ? -11.967 8.516 -46.789 1.00 34.03 31 GLU C N 1
ATOM 1675 C CA . GLU C 1 31 ? -13.127 8.675 -45.910 1.00 28.96 31 GLU C CA 1
ATOM 1676 C C . GLU C 1 31 ? -13.593 10.132 -45.930 1.00 28.97 31 GLU C C 1
ATOM 1677 O O . GLU C 1 31 ? -12.777 11.052 -45.937 1.00 36.15 31 GLU C O 1
ATOM 1683 N N . TRP C 1 32 ? -14.903 10.344 -45.958 1.00 20.22 32 TRP C N 1
ATOM 1684 C CA . TRP C 1 32 ? -15.428 11.688 -45.823 1.00 21.18 32 TRP C CA 1
ATOM 1685 C C . TRP C 1 32 ? -16.615 11.729 -44.859 1.00 25.72 32 TRP C C 1
ATOM 1686 O O . TRP C 1 32 ? -17.237 10.707 -44.577 1.00 22.71 32 TRP C O 1
ATOM 1697 N N . GLN C 1 33 ? -16.903 12.917 -44.341 1.00 26.31 33 GLN C N 1
ATOM 1698 C CA . GLN C 1 33 ? -18.017 13.111 -43.423 1.00 25.54 33 GLN C CA 1
ATOM 1699 C C . GLN C 1 33 ? -19.136 13.875 -44.120 1.00 29.45 33 GLN C C 1
ATOM 1700 O O . GLN C 1 33 ? -18.911 14.941 -44.681 1.00 35.26 33 GLN C O 1
ATOM 1706 N N . THR C 1 34 ? -20.339 13.318 -44.097 1.00 21.04 34 THR C N 1
ATOM 1707 C CA . THR C 1 34 ? -21.481 13.972 -44.708 1.00 26.62 34 THR C CA 1
ATOM 1708 C C . THR C 1 34 ? -21.934 15.140 -43.850 1.00 33.52 34 THR C C 1
ATOM 1709 O O . THR C 1 34 ? -21.353 15.420 -42.803 1.00 25.38 34 THR C O 1
ATOM 1713 N N . ASP C 1 35 ? -22.988 15.807 -44.299 1.00 45.30 35 ASP C N 1
ATOM 1714 C CA . ASP C 1 35 ? -23.561 16.926 -43.568 1.00 53.72 35 ASP C CA 1
ATOM 1715 C C . ASP C 1 35 ? -24.635 16.407 -42.623 1.00 52.68 35 ASP C C 1
ATOM 1716 O O . ASP C 1 35 ? -25.343 17.183 -41.985 1.00 54.48 35 ASP C O 1
ATOM 1721 N N . ASN C 1 36 ? -24.737 15.084 -42.541 1.00 49.44 36 ASN C N 1
ATOM 1722 C CA . ASN C 1 36 ? -25.768 14.415 -41.754 1.00 41.54 36 ASN C CA 1
ATOM 1723 C C . ASN C 1 36 ? -25.152 13.428 -40.734 1.00 33.09 36 ASN C C 1
ATOM 1724 O O . ASN C 1 36 ? -25.669 12.325 -40.488 1.00 28.27 36 ASN C O 1
ATOM 1729 N N . CYS C 1 37 ? -24.030 13.826 -40.152 1.00 25.38 37 CYS C N 1
ATOM 1730 C CA . CYS C 1 37 ? -23.363 13.000 -39.155 1.00 23.74 37 CYS C CA 1
ATOM 1731 C C . CYS C 1 37 ? -23.163 11.538 -39.583 1.00 24.72 37 CYS C C 1
ATOM 1732 O O . CYS C 1 37 ? -23.325 10.618 -38.774 1.00 23.45 37 CYS C O 1
ATOM 1735 N N . GLU C 1 38 ? -22.808 11.332 -40.847 1.00 13.25 38 GLU C N 1
ATOM 1736 C CA . GLU C 1 38 ? -22.313 10.044 -41.286 1.00 17.94 38 GLU C CA 1
ATOM 1737 C C . GLU C 1 38 ? -20.874 10.159 -41.760 1.00 19.81 38 GLU C C 1
ATOM 1738 O O . GLU C 1 38 ? -20.436 11.182 -42.282 1.00 20.44 38 GLU C O 1
ATOM 1744 N N . THR C 1 39 ? -20.135 9.082 -41.594 1.00 17.39 39 THR C N 1
ATOM 1745 C CA . THR C 1 39 ? -18.838 8.980 -42.223 1.00 16.44 39 THR C CA 1
ATOM 1746 C C . THR C 1 39 ? -18.959 7.968 -43.359 1.00 19.35 39 THR C C 1
ATOM 1747 O O . THR C 1 39 ? -19.398 6.828 -43.142 1.00 20.54 39 THR C O 1
ATOM 1751 N N . CYS C 1 40 ? -18.592 8.386 -44.567 1.00 15.49 40 CYS C N 1
ATOM 1752 C CA . CYS C 1 40 ? -18.588 7.483 -45.712 1.00 23.92 40 CYS C CA 1
ATOM 1753 C C . CYS C 1 40 ? -17.178 7.144 -46.181 1.00 31.82 40 CYS C C 1
ATOM 1754 O O . CYS C 1 40 ? -16.261 7.959 -46.103 1.00 30.44 40 CYS C O 1
ATOM 1757 N N . THR C 1 41 ? -17.023 5.926 -46.683 1.00 32.69 41 THR C N 1
ATOM 1758 C CA . THR C 1 41 ? -15.767 5.480 -47.249 1.00 29.23 41 THR C CA 1
ATOM 1759 C C . THR C 1 41 ? -15.963 5.033 -48.688 1.00 29.69 41 THR C C 1
ATOM 1760 O O . THR C 1 41 ? -16.861 4.250 -49.000 1.00 27.79 41 THR C O 1
ATOM 1764 N N . CYS C 1 42 ? -15.101 5.534 -49.558 1.00 33.13 42 CYS C N 1
ATOM 1765 C CA . CYS C 1 42 ? -15.142 5.207 -50.972 1.00 38.27 42 CYS C CA 1
ATOM 1766 C C . CYS C 1 42 ? -14.168 4.078 -51.258 1.00 37.67 42 CYS C C 1
ATOM 1767 O O . CYS C 1 42 ? -12.981 4.207 -50.973 1.00 35.05 42 CYS C O 1
ATOM 1770 N N . TYR C 1 43 ? -14.670 2.967 -51.794 1.00 33.45 43 TYR C N 1
ATOM 1771 C CA . TYR C 1 43 ? -13.806 1.855 -52.173 1.00 32.89 43 TYR C CA 1
ATOM 1772 C C . TYR C 1 43 ? -1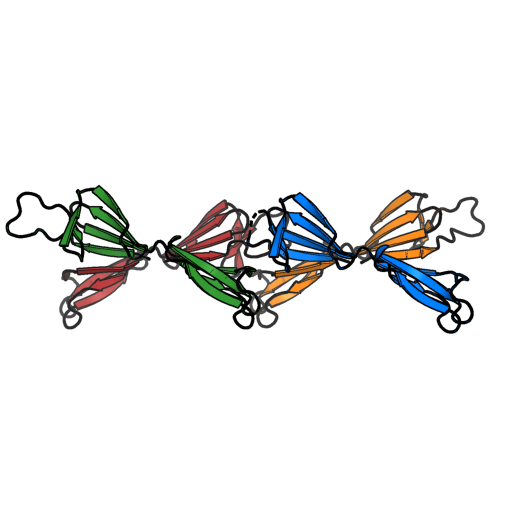3.880 1.642 -53.673 1.00 39.65 43 TYR C C 1
ATOM 1773 O O . TYR C 1 43 ? -14.799 2.128 -54.336 1.00 33.28 43 TYR C O 1
ATOM 1782 N N . GLU C 1 44 ? -12.920 0.906 -54.213 1.00 47.24 44 GLU C N 1
ATOM 1783 C CA . GLU C 1 44 ? -12.940 0.627 -55.639 1.00 47.55 44 GLU C CA 1
ATOM 1784 C C . GLU C 1 44 ? -14.281 0.035 -56.072 1.00 39.71 44 GLU C C 1
ATOM 1785 O O . GLU C 1 44 ? -14.870 0.497 -57.051 1.00 37.38 44 GLU C O 1
ATOM 1791 N N . THR C 1 45 ? -14.778 -0.955 -55.326 1.00 28.69 45 THR C N 1
ATOM 1792 C CA . THR C 1 45 ? -16.010 -1.651 -55.711 1.00 30.67 45 THR C CA 1
ATOM 1793 C C . THR C 1 45 ? -17.227 -1.399 -54.812 1.00 31.18 45 THR C C 1
ATOM 1794 O O . THR C 1 45 ? -18.257 -2.042 -54.981 1.00 37.08 45 THR C O 1
ATOM 1798 N N . GLU C 1 46 ? -17.123 -0.488 -53.853 1.00 31.10 46 GLU C N 1
ATOM 1799 C CA . GLU C 1 46 ? -18.264 -0.223 -52.966 1.00 34.88 46 GLU C CA 1
ATOM 1800 C C . GLU C 1 46 ? -18.157 1.093 -52.197 1.00 29.56 46 GLU C C 1
ATOM 1801 O O . GLU C 1 46 ? -17.069 1.621 -51.970 1.00 27.11 46 GLU C O 1
ATOM 1807 N N . ILE C 1 47 ? -19.310 1.633 -51.825 1.00 30.08 47 ILE C N 1
ATOM 1808 C CA . ILE C 1 47 ? -19.358 2.775 -50.927 1.00 24.55 47 ILE C CA 1
ATOM 1809 C C . ILE C 1 47 ? -20.070 2.351 -49.657 1.00 29.48 47 ILE C C 1
ATOM 1810 O O . ILE C 1 47 ? -21.075 1.637 -49.713 1.00 27.44 47 ILE C O 1
ATOM 1815 N N . SER C 1 48 ? -19.561 2.794 -48.513 1.00 23.75 48 SER C N 1
ATOM 1816 C CA . SER C 1 48 ? -20.243 2.539 -47.265 1.00 26.38 48 SER C CA 1
ATOM 1817 C C . SER C 1 48 ? -20.374 3.823 -46.474 1.00 29.31 48 SER C C 1
ATOM 1818 O O . SER C 1 48 ? -19.441 4.629 -46.410 1.00 31.11 48 SER C O 1
ATOM 1821 N N . CYS C 1 49 ? -21.547 4.001 -45.876 1.00 19.58 49 CYS C N 1
ATOM 1822 C CA . CYS C 1 49 ? -21.802 5.101 -44.960 1.00 19.14 49 CYS C CA 1
ATOM 1823 C C . CYS C 1 49 ? -22.303 4.531 -43.648 1.00 26.34 49 CYS C C 1
ATOM 1824 O O . CYS C 1 49 ? -23.203 3.687 -43.636 1.00 23.43 49 CYS C O 1
ATOM 1827 N N . CYS C 1 50 ? -21.695 4.975 -42.550 1.00 21.91 50 CYS C N 1
ATOM 1828 C CA . CYS C 1 50 ? -22.124 4.574 -41.220 1.00 16.84 50 CYS C CA 1
ATOM 1829 C C . CYS C 1 50 ? -22.495 5.806 -40.430 1.00 18.29 50 CYS C C 1
ATOM 1830 O O . CYS C 1 50 ? -21.913 6.877 -40.618 1.00 20.09 50 CYS C O 1
ATOM 1833 N N . THR C 1 51 ? -23.438 5.668 -39.516 1.00 13.71 51 THR C N 1
ATOM 1834 C CA . THR C 1 51 ? -23.768 6.810 -38.709 1.00 12.75 51 THR C CA 1
ATOM 1835 C C . THR C 1 51 ? -22.715 7.003 -37.619 1.00 18.73 51 THR C C 1
ATOM 1836 O O . THR C 1 51 ? -22.162 6.027 -37.095 1.00 12.78 51 THR C O 1
ATOM 1840 N N . LEU C 1 52 ? -22.458 8.265 -37.284 1.00 15.18 52 LEU C N 1
ATOM 1841 C CA . LEU C 1 52 ? -21.607 8.620 -36.160 1.00 19.12 52 LEU C CA 1
ATOM 1842 C C . LEU C 1 52 ? -22.391 8.731 -34.842 1.00 18.42 52 LEU C C 1
ATOM 1843 O O . LEU C 1 52 ? -21.807 8.871 -33.763 1.00 22.37 52 LEU C O 1
ATOM 1848 N N . VAL C 1 53 ? -23.711 8.687 -34.916 1.00 13.46 53 VAL C N 1
ATOM 1849 C CA . VAL C 1 53 ? -24.519 9.040 -33.742 1.00 11.95 53 VAL C CA 1
ATOM 1850 C C . VAL C 1 53 ? -24.951 7.827 -32.919 1.00 17.74 53 VAL C C 1
ATOM 1851 O O . VAL C 1 53 ? -25.704 6.999 -33.415 1.00 20.06 53 VAL C O 1
ATOM 1855 N N . SER C 1 54 ? -24.483 7.712 -31.674 1.00 13.39 54 SER C N 1
ATOM 1856 C CA . SER C 1 54 ? -25.052 6.721 -30.756 1.00 24.11 54 SER C CA 1
ATOM 1857 C C . SER C 1 54 ? -26.361 7.243 -30.181 1.00 22.81 54 SER C C 1
ATOM 1858 O O . SER C 1 54 ? -26.408 8.351 -29.628 1.00 20.16 54 SER C O 1
ATOM 1861 N N . THR C 1 55 ? -27.409 6.435 -30.297 1.00 20.55 55 THR C N 1
ATOM 1862 C CA . THR C 1 55 ? -28.711 6.761 -29.736 1.00 19.50 55 THR C CA 1
ATOM 1863 C C . THR C 1 55 ? -28.919 6.156 -28.342 1.00 25.42 55 THR C C 1
ATOM 1864 O O . THR C 1 55 ? -28.836 4.946 -28.164 1.00 28.81 55 THR C O 1
ATOM 1868 N N . PRO C 1 56 ? -29.191 7.013 -27.348 1.00 25.43 56 PRO C N 1
ATOM 1869 C CA . PRO C 1 56 ? -29.496 6.553 -25.987 1.00 23.38 56 PRO C CA 1
ATOM 1870 C C . PRO C 1 56 ? -30.927 6.034 -25.904 1.00 24.09 56 PRO C C 1
ATOM 1871 O O . PRO C 1 56 ? -31.841 6.651 -26.430 1.00 31.84 56 PRO C O 1
ATOM 1875 N N . VAL C 1 57 ? -31.115 4.898 -25.254 1.00 25.90 57 VAL C N 1
ATOM 1876 C CA . VAL C 1 57 ? -32.432 4.294 -25.148 1.00 33.12 57 VAL C CA 1
ATOM 1877 C C . VAL C 1 57 ? -32.679 3.828 -23.720 1.00 34.37 57 VAL C C 1
ATOM 1878 O O . VAL C 1 57 ? -33.784 3.435 -23.364 1.00 36.63 57 VAL C O 1
ATOM 1882 N N . GLY C 1 58 ? -31.637 3.875 -22.903 1.00 33.69 58 GLY C N 1
ATOM 1883 C CA . GLY C 1 58 ? -31.748 3.437 -21.530 1.00 38.23 58 GLY C CA 1
ATOM 1884 C C . GLY C 1 58 ? -31.621 4.597 -20.576 1.00 41.05 58 GLY C C 1
ATOM 1885 O O . GLY C 1 58 ? -30.508 4.968 -20.177 1.00 42.90 58 GLY C O 1
ATOM 1886 N N . TYR C 1 59 ? -32.766 5.168 -20.208 1.00 37.96 59 TYR C N 1
ATOM 1887 C CA . TYR C 1 59 ? -32.793 6.297 -19.290 1.00 31.91 59 TYR C CA 1
ATOM 1888 C C . TYR C 1 59 ? -34.206 6.615 -18.804 1.00 35.44 59 TYR C C 1
ATOM 1889 O O . TYR C 1 59 ? -35.190 6.138 -19.377 1.00 36.96 59 TYR C O 1
ATOM 1898 N N . ASP C 1 60 ? -34.297 7.440 -17.760 1.00 29.20 60 ASP C N 1
ATOM 1899 C CA . ASP C 1 60 ? -35.584 7.848 -17.205 1.00 27.44 60 ASP C CA 1
ATOM 1900 C C . ASP C 1 60 ? -36.361 8.753 -18.147 1.00 34.06 60 ASP C C 1
ATOM 1901 O O . ASP C 1 60 ? -36.083 9.951 -18.239 1.00 40.87 60 ASP C O 1
ATOM 1906 N N . LYS C 1 61 ? -37.357 8.187 -18.819 1.00 30.44 61 LYS C N 1
ATOM 1907 C CA . LYS C 1 61 ? -38.105 8.923 -19.831 1.00 32.52 61 LYS C CA 1
ATOM 1908 C C . LYS C 1 61 ? -39.194 9.817 -19.247 1.00 40.38 61 LYS C C 1
ATOM 1909 O O . LYS C 1 61 ? -39.793 10.637 -19.959 1.00 37.77 61 LYS C O 1
ATOM 1915 N N . ASP C 1 62 ? -39.450 9.662 -17.951 1.00 39.21 62 ASP C N 1
ATOM 1916 C CA . ASP C 1 62 ? -40.420 10.507 -17.287 1.00 40.95 62 ASP C CA 1
ATOM 1917 C C . ASP C 1 62 ? -39.787 11.854 -16.990 1.00 32.01 62 ASP C C 1
ATOM 1918 O O . ASP C 1 62 ? -40.380 12.891 -17.264 1.00 21.99 62 ASP C O 1
ATOM 1923 N N . ASN C 1 63 ? -38.559 11.829 -16.482 1.00 34.91 63 ASN C N 1
ATOM 1924 C CA . ASN C 1 63 ? -37.902 13.045 -16.009 1.00 36.31 63 ASN C CA 1
ATOM 192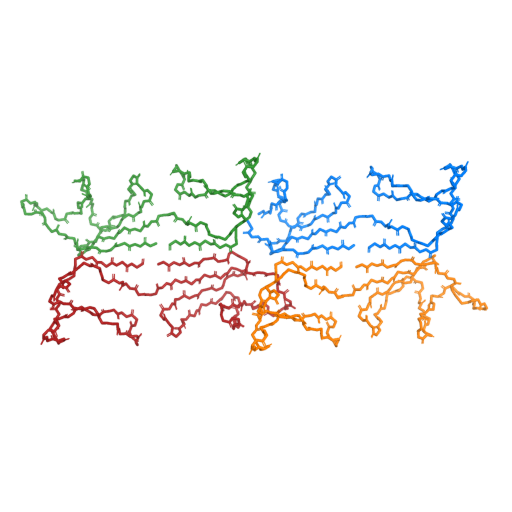5 C C . ASN C 1 63 ? -36.747 13.567 -16.874 1.00 36.65 63 ASN C C 1
ATOM 1926 O O . ASN C 1 63 ? -36.187 14.628 -16.601 1.00 30.75 63 ASN C O 1
ATOM 1931 N N . CYS C 1 64 ? -36.400 12.825 -17.921 1.00 32.46 64 CYS C N 1
ATOM 1932 C CA . CYS C 1 64 ? -35.269 13.188 -18.766 1.00 21.58 64 CYS C CA 1
ATOM 1933 C C . CYS C 1 64 ? -35.649 13.125 -20.243 1.00 23.70 64 CYS C C 1
ATOM 1934 O O . CYS C 1 64 ? -36.594 12.442 -20.621 1.00 18.01 64 CYS C O 1
ATOM 1937 N N . GLN C 1 65 ? -34.918 13.852 -21.078 1.00 21.16 65 GLN C N 1
ATOM 1938 C CA . GLN C 1 65 ? -35.198 13.849 -22.500 1.00 21.11 65 GLN C CA 1
ATOM 1939 C C . GLN C 1 65 ? -33.873 13.786 -23.240 1.00 22.56 65 GLN C C 1
ATOM 1940 O O . GLN C 1 65 ? -32.840 14.174 -22.704 1.00 18.54 65 GLN C O 1
ATOM 1946 N N . ARG C 1 66 ? -33.903 13.289 -24.467 1.00 15.04 66 ARG C N 1
ATOM 1947 C CA . ARG C 1 66 ? -32.701 13.299 -25.285 1.00 19.03 66 ARG C CA 1
ATOM 1948 C C . ARG C 1 66 ? -32.783 14.417 -26.288 1.00 16.74 66 ARG C C 1
ATOM 1949 O O . ARG C 1 66 ? -33.841 14.666 -26.860 1.00 22.10 66 ARG C O 1
ATOM 1957 N N . ILE C 1 67 ? -31.661 15.096 -26.499 1.00 14.60 67 ILE C N 1
ATOM 1958 C CA . ILE C 1 67 ? -31.632 16.216 -27.407 1.00 18.96 67 ILE C CA 1
ATOM 1959 C C . ILE C 1 67 ? -30.438 16.064 -28.308 1.00 24.33 67 ILE C C 1
ATOM 1960 O O . ILE C 1 67 ? -29.323 15.872 -27.837 1.00 24.12 67 ILE C O 1
ATOM 1965 N N . PHE C 1 68 ? -30.684 16.166 -29.606 1.00 24.88 68 PHE C N 1
ATOM 1966 C CA . PHE C 1 68 ? -29.653 15.981 -30.605 1.00 22.98 68 PHE C CA 1
ATOM 1967 C C . PHE C 1 68 ? -28.816 17.260 -30.759 1.00 25.62 68 PHE C C 1
ATOM 1968 O O . PHE C 1 68 ? -29.339 18.329 -31.074 1.00 24.28 68 PHE C O 1
ATOM 1976 N N . LYS C 1 69 ? -27.519 17.144 -30.494 1.00 23.70 69 LYS C N 1
ATOM 1977 C CA . LYS C 1 69 ? -26.579 18.228 -30.735 1.00 21.40 69 LYS C CA 1
ATOM 1978 C C . LYS C 1 69 ? -25.802 17.974 -32.041 1.00 30.04 69 LYS C C 1
ATOM 1979 O O . LYS C 1 69 ? -24.754 17.318 -32.058 1.00 24.81 69 LYS C O 1
ATOM 1985 N N . LYS C 1 70 ? -26.335 18.496 -33.134 1.00 27.63 70 LYS C N 1
ATOM 1986 C CA . LYS C 1 70 ? -25.798 18.220 -34.449 1.00 34.91 70 LYS C CA 1
ATOM 1987 C C . LYS C 1 70 ? -24.312 18.514 -34.565 1.00 40.67 70 LYS C C 1
ATOM 1988 O O . LYS C 1 70 ? -23.579 17.772 -35.209 1.00 46.22 70 LYS C O 1
ATOM 1994 N N . GLU C 1 71 ? -23.874 19.594 -33.935 1.00 37.91 71 GLU C N 1
ATOM 1995 C CA . GLU C 1 71 ? -22.508 20.075 -34.080 1.00 41.21 71 GLU C CA 1
ATOM 1996 C C . GLU C 1 71 ? -21.497 19.125 -33.451 1.00 41.41 71 GLU C C 1
ATOM 1997 O O . GLU C 1 71 ? -20.289 19.268 -33.647 1.00 43.67 71 GLU C O 1
ATOM 2003 N N . ASP C 1 72 ? -21.988 18.157 -32.690 1.00 36.27 72 ASP C N 1
ATOM 2004 C CA . ASP C 1 72 ? -21.114 17.181 -32.067 1.00 30.41 72 ASP C CA 1
ATOM 2005 C C . ASP C 1 72 ? -21.517 15.801 -32.551 1.00 27.89 72 ASP C C 1
ATOM 2006 O O . ASP C 1 72 ? -20.991 14.799 -32.079 1.00 25.00 72 ASP C O 1
ATOM 2011 N N . CYS C 1 73 ? -22.466 15.743 -33.478 1.00 16.40 73 CYS C N 1
ATOM 2012 C CA . CYS C 1 73 ? -22.972 14.451 -33.912 1.00 19.70 73 CYS C CA 1
ATOM 2013 C C . CYS C 1 73 ? -23.248 13.499 -32.748 1.00 22.73 73 CYS C C 1
ATOM 2014 O O . CYS C 1 73 ? -22.840 12.323 -32.772 1.00 25.35 73 CYS C O 1
ATOM 2017 N N . LYS C 1 74 ? -23.947 14.003 -31.732 1.00 26.50 74 LYS C N 1
ATOM 2018 C CA . LYS C 1 74 ? -24.292 13.200 -30.556 1.00 27.26 74 LYS C CA 1
ATOM 2019 C C . LYS C 1 74 ? -25.606 13.631 -29.934 1.00 25.82 74 LYS C C 1
ATOM 2020 O O . LYS C 1 74 ? -26.116 14.725 -30.206 1.00 26.44 74 LYS C O 1
ATOM 2026 N N . TYR C 1 75 ? -26.150 12.772 -29.085 1.00 20.56 75 TYR C N 1
ATOM 2027 C CA . TYR C 1 75 ? -27.298 13.149 -28.274 1.00 25.72 75 TYR C CA 1
ATOM 2028 C C . TYR C 1 75 ? -26.821 13.487 -26.884 1.00 26.67 75 TYR C C 1
ATOM 2029 O O . TYR C 1 75 ? -25.862 12.887 -26.394 1.00 26.41 75 TYR C O 1
ATOM 2038 N N . ILE C 1 76 ? -27.509 14.417 -26.233 1.00 19.82 76 ILE C N 1
ATOM 2039 C CA . ILE C 1 76 ? -27.431 14.503 -24.790 1.00 17.87 76 ILE C CA 1
ATOM 2040 C C . ILE C 1 76 ? -28.755 14.063 -24.201 1.00 20.61 76 ILE C C 1
ATOM 2041 O O . ILE C 1 76 ? -29.800 14.144 -24.847 1.00 17.57 76 ILE C O 1
ATOM 2046 N N . VAL C 1 77 ? -28.689 13.553 -22.981 1.00 23.35 77 VAL C N 1
ATOM 2047 C CA . VAL C 1 77 ? -29.869 13.177 -22.222 1.00 26.59 77 VAL C CA 1
ATOM 2048 C C . VAL C 1 77 ? -29.814 13.997 -20.939 1.00 33.57 77 VAL C C 1
ATOM 2049 O O . VAL C 1 77 ? -28.796 13.979 -20.230 1.00 32.99 77 VAL C O 1
ATOM 2053 N N . VAL C 1 78 ? -30.887 14.740 -20.670 1.00 30.39 78 VAL C N 1
ATOM 2054 C CA . VAL C 1 78 ? -30.888 15.766 -19.625 1.00 27.79 78 VAL C CA 1
ATOM 2055 C C . VAL C 1 78 ? -32.244 15.864 -18.923 1.00 24.75 78 VAL C C 1
ATOM 2056 O O . VAL C 1 78 ? -33.235 15.314 -19.392 1.00 27.79 78 VAL C O 1
ATOM 2060 N N . GLU C 1 79 ? -32.282 16.565 -17.795 1.00 25.82 79 GLU C N 1
ATOM 2061 C CA . GLU C 1 79 ? -33.510 16.698 -17.022 1.00 19.34 79 GLU C CA 1
ATOM 2062 C C . GLU C 1 79 ? -34.482 17.628 -17.755 1.00 17.47 79 GLU C C 1
ATOM 2063 O O . GLU C 1 79 ? -34.102 18.720 -18.179 1.00 16.98 79 GLU C O 1
ATOM 2069 N N . LYS C 1 80 ? -35.721 17.184 -17.927 1.00 13.01 80 LYS C N 1
ATOM 2070 C CA . LYS C 1 80 ? -36.756 18.057 -18.491 1.00 21.94 80 LYS C CA 1
ATOM 2071 C C . LYS C 1 80 ? -36.863 19.379 -17.725 1.00 21.55 80 LYS C C 1
ATOM 2072 O O . LYS C 1 80 ? -36.982 20.442 -18.329 1.00 22.94 80 LYS C O 1
ATOM 2078 N N . LYS C 1 81 ? -36.811 19.310 -16.401 1.00 18.67 81 LYS C N 1
ATOM 2079 C CA . LYS C 1 81 ? -36.953 20.515 -15.580 1.00 24.48 81 LYS C CA 1
ATOM 2080 C C . LYS C 1 81 ? -35.720 21.408 -15.582 1.00 24.16 81 LYS C C 1
ATOM 2081 O O . LYS C 1 81 ? -35.792 22.539 -15.129 1.00 28.14 81 LYS C O 1
ATOM 2087 N N . ASP C 1 82 ? -34.600 20.903 -16.096 1.00 23.06 82 ASP C N 1
ATOM 2088 C CA . ASP C 1 82 ? -33.395 21.706 -16.264 1.00 25.07 82 ASP C CA 1
ATOM 2089 C C . ASP C 1 82 ? -32.464 21.012 -17.250 1.00 28.08 82 ASP C C 1
ATOM 2090 O O . ASP C 1 82 ? -31.607 20.232 -16.860 1.00 25.26 82 ASP C O 1
ATOM 2095 N N . PRO C 1 83 ? -32.644 21.296 -18.542 1.00 31.39 83 PRO C N 1
ATOM 2096 C CA . PRO C 1 83 ? -31.860 20.611 -19.572 1.00 33.73 83 PRO C CA 1
ATOM 2097 C C . PRO C 1 83 ? -30.365 20.896 -19.481 1.00 35.24 83 PRO C C 1
ATOM 2098 O O . PRO C 1 83 ? -29.623 20.337 -20.274 1.00 32.39 83 PRO C O 1
ATOM 2102 N N . LYS C 1 84 ? -29.936 21.735 -18.539 1.00 37.47 84 LYS C N 1
ATOM 2103 C CA . LYS C 1 84 ? -28.505 21.959 -18.296 1.00 41.94 84 LYS C CA 1
ATOM 2104 C C . LYS C 1 84 ? -27.895 20.884 -17.384 1.00 36.49 84 LYS C C 1
ATOM 2105 O O . LYS C 1 84 ? -26.681 20.810 -17.207 1.00 39.03 84 LYS C O 1
ATOM 2111 N N . LYS C 1 85 ? -28.743 20.049 -16.804 1.00 32.25 85 LYS C N 1
ATOM 2112 C CA . LYS C 1 85 ? -28.271 18.962 -15.957 1.00 30.45 85 LYS C CA 1
ATOM 2113 C C . LYS C 1 85 ? -28.492 17.637 -16.672 1.00 36.18 85 LYS C C 1
ATOM 2114 O O . LYS C 1 85 ? -29.629 17.249 -16.932 1.00 33.55 85 LYS C O 1
ATOM 2120 N N . THR C 1 86 ? -27.406 16.939 -16.987 1.00 41.47 86 THR C N 1
ATOM 2121 C CA . THR C 1 86 ? -27.511 15.677 -17.725 1.00 44.66 86 THR C CA 1
ATOM 2122 C C . THR C 1 86 ? -27.995 14.518 -16.834 1.00 38.96 86 THR C C 1
ATOM 2123 O O . THR C 1 86 ? -27.755 14.526 -15.641 1.00 37.19 86 THR C O 1
ATOM 2127 N N . CYS C 1 87 ? -28.712 13.553 -17.412 1.00 38.50 87 CYS C N 1
ATOM 2128 C CA . CYS C 1 87 ? -29.133 12.350 -16.689 1.00 32.72 87 CYS C CA 1
ATOM 2129 C C . CYS C 1 87 ? -28.184 11.224 -17.068 1.00 37.96 87 CYS C C 1
ATOM 2130 O O . CYS C 1 87 ? -27.533 11.281 -18.108 1.00 41.75 87 CYS C O 1
ATOM 2133 N N . SER C 1 88 ? -28.095 10.197 -16.239 1.00 38.92 88 SER C N 1
ATOM 2134 C CA . SER C 1 88 ? -27.241 9.071 -16.582 1.00 39.98 88 SER C CA 1
ATOM 2135 C C . SER C 1 88 ? -27.992 8.138 -17.545 1.00 34.95 88 SER C C 1
ATOM 2136 O O . SER C 1 88 ? -29.220 7.988 -17.451 1.00 33.42 88 SER C O 1
ATOM 2139 N N . VAL C 1 89 ? -27.257 7.548 -18.485 1.00 25.32 89 VAL C N 1
ATOM 2140 C CA . VAL C 1 89 ? -27.847 6.631 -19.464 1.00 31.07 89 VAL C CA 1
ATOM 2141 C C . VAL C 1 89 ? -27.260 5.227 -19.334 1.00 38.77 89 VAL C C 1
ATOM 2142 O O . VAL C 1 89 ? -26.036 5.049 -19.312 1.00 41.52 89 VAL C O 1
ATOM 2146 N N . SER C 1 90 ? -28.146 4.238 -19.282 1.00 29.99 90 SER C N 1
ATOM 2147 C CA . SER C 1 90 ? -27.765 2.859 -19.022 1.00 40.41 90 SER C CA 1
ATOM 2148 C C . SER C 1 90 ? -27.504 2.046 -20.301 1.00 46.23 90 SER C C 1
ATOM 2149 O O . SER C 1 90 ? -26.807 1.026 -20.269 1.00 43.82 90 SER C O 1
ATOM 2152 N N . GLU C 1 91 ? -28.073 2.487 -21.419 1.00 41.48 91 GLU C N 1
ATOM 2153 C CA . GLU C 1 91 ? -27.957 1.737 -22.659 1.00 33.04 91 GLU C CA 1
ATOM 2154 C C . GLU C 1 91 ? -28.040 2.592 -23.914 1.00 31.37 91 GLU C C 1
ATOM 2155 O O . GLU C 1 91 ? -28.977 3.374 -24.075 1.00 30.93 91 GLU C O 1
ATOM 2161 N N . TRP C 1 92 ? -27.065 2.420 -24.805 1.00 23.94 92 TRP C N 1
ATOM 2162 C CA . TRP C 1 92 ? -27.077 3.084 -26.102 1.00 26.60 92 TRP C CA 1
ATOM 2163 C C . TRP C 1 92 ? -27.084 2.078 -27.243 1.00 24.39 92 TRP C C 1
ATOM 2164 O O . TRP C 1 92 ? -26.711 0.917 -27.069 1.00 21.89 92 TRP C O 1
ATOM 2175 N N . ILE C 1 93 ? -27.494 2.543 -28.419 1.00 15.64 93 ILE C N 1
ATOM 2176 C CA . ILE C 1 93 ? -27.362 1.761 -29.635 1.00 20.59 93 ILE C CA 1
ATOM 2177 C C . ILE C 1 93 ? -26.742 2.631 -30.713 1.00 22.93 93 ILE C C 1
ATOM 2178 O O . ILE C 1 93 ? -26.897 3.849 -30.699 1.00 26.35 93 ILE C O 1
ATOM 2183 N N . ILE C 1 94 ? -26.021 2.001 -31.631 1.00 20.58 94 ILE C N 1
ATOM 2184 C CA . ILE C 1 94 ? -25.560 2.672 -32.836 1.00 29.40 94 ILE C CA 1
ATOM 2185 C C . ILE C 1 94 ? -25.738 1.751 -34.030 1.00 34.76 94 ILE C C 1
ATOM 2186 O O . ILE C 1 94 ? -25.362 0.573 -33.964 1.00 29.92 94 ILE C O 1
ATOM 2192 N N . SER D 1 1 ? -25.011 -2.786 -36.368 1.00 16.69 1 SER D N 1
ATOM 2193 C CA . SER D 1 1 ? -25.682 -2.262 -35.205 1.00 22.60 1 SER D CA 1
ATOM 2194 C C . SER D 1 1 ? -25.213 -2.956 -33.927 1.00 20.21 1 SER D C 1
ATOM 2195 O O . SER D 1 1 ? -25.041 -4.178 -33.877 1.00 21.40 1 SER D O 1
ATOM 2198 N N . CYS D 1 2 ? -24.989 -2.142 -32.907 1.00 13.71 2 CYS D N 1
ATOM 2199 C CA . CYS D 1 2 ? -24.497 -2.588 -31.620 1.00 16.42 2 CYS D CA 1
ATOM 2200 C C . CYS D 1 2 ? -25.377 -2.005 -30.535 1.00 24.36 2 CYS D C 1
ATOM 2201 O O . CYS D 1 2 ? -26.036 -0.987 -30.765 1.00 25.57 2 CYS D O 1
ATOM 2204 N N . TYR D 1 3 ? -25.414 -2.653 -29.369 1.00 19.07 3 TYR D N 1
ATOM 2205 C CA . TYR D 1 3 ? -25.841 -1.970 -28.154 1.00 17.66 3 TYR D CA 1
ATOM 2206 C C . TYR D 1 3 ? -24.671 -1.922 -27.184 1.00 22.06 3 TYR D C 1
ATOM 2207 O O . TYR D 1 3 ? -23.754 -2.739 -27.274 1.00 23.45 3 TYR D O 1
ATOM 2216 N N . PHE D 1 4 ? -24.682 -0.941 -26.290 1.00 12.71 4 PHE D N 1
ATOM 2217 C CA . PHE D 1 4 ? -23.593 -0.750 -25.345 1.00 21.81 4 PHE D CA 1
ATOM 2218 C C . PHE D 1 4 ? -24.188 -0.471 -23.985 1.00 29.01 4 PHE D C 1
ATOM 2219 O O . PHE D 1 4 ? -25.024 0.413 -23.838 1.00 33.37 4 PHE D O 1
ATOM 2227 N N . ILE D 1 5 ? -23.728 -1.216 -22.995 1.00 28.30 5 ILE D N 1
ATOM 2228 C CA . ILE D 1 5 ? -24.001 -0.898 -21.607 1.00 29.81 5 ILE D CA 1
ATOM 2229 C C . ILE D 1 5 ? -22.692 -0.527 -20.926 1.00 40.05 5 ILE D C 1
ATOM 2230 O O . ILE D 1 5 ? -21.873 -1.402 -20.637 1.00 31.30 5 ILE D O 1
ATOM 2235 N N . PRO D 1 6 ? -22.474 0.785 -20.699 1.00 45.52 6 PRO D N 1
ATOM 2236 C CA . PRO D 1 6 ? -21.218 1.292 -20.124 1.00 42.83 6 PRO D CA 1
ATOM 2237 C C . PRO D 1 6 ? -20.852 0.608 -18.807 1.00 37.57 6 PRO D C 1
ATOM 2238 O O . PRO D 1 6 ? -19.668 0.410 -18.514 1.00 26.32 6 PRO D O 1
ATOM 2242 N N . ASN D 1 7 ? -21.864 0.243 -18.026 1.00 31.32 7 ASN D N 1
ATOM 2243 C CA . ASN D 1 7 ? -21.629 -0.353 -16.716 1.00 40.92 7 ASN D CA 1
ATOM 2244 C C . ASN D 1 7 ? -22.837 -1.188 -16.327 1.00 44.70 7 ASN D C 1
ATOM 2245 O O . ASN D 1 7 ? -23.821 -0.667 -15.802 1.00 45.70 7 ASN D O 1
ATOM 2250 N N . GLU D 1 8 ? -22.774 -2.487 -16.579 1.00 49.33 8 GLU D N 1
ATOM 2251 C CA . GLU D 1 8 ? -23.962 -3.303 -16.375 1.00 53.66 8 GLU D CA 1
ATOM 2252 C C . GLU D 1 8 ? -24.344 -3.455 -14.904 1.00 54.96 8 GLU D C 1
ATOM 2253 O O . GLU D 1 8 ? -25.443 -3.908 -14.598 1.00 67.09 8 GLU D O 1
ATOM 2259 N N . GLY D 1 9 ? -23.448 -3.075 -13.995 1.00 42.76 9 GLY D N 1
ATOM 2260 C CA . GLY D 1 9 ? -23.795 -3.070 -12.588 1.00 33.84 9 GLY D CA 1
ATOM 2261 C C . GLY D 1 9 ? -22.629 -3.308 -11.647 1.00 44.73 9 GLY D C 1
ATOM 2262 O O . GLY D 1 9 ? -21.551 -3.720 -12.074 1.00 50.60 9 GLY D O 1
ATOM 2263 N N . VAL D 1 10 ? -22.853 -3.041 -10.360 1.00 49.85 10 VAL D N 1
ATOM 2264 C CA . VAL D 1 10 ? -21.871 -3.321 -9.319 1.00 54.27 10 VAL D CA 1
ATOM 2265 C C . VAL D 1 10 ? -21.835 -4.826 -9.048 1.00 59.97 10 VAL D C 1
ATOM 2266 O O . VAL D 1 10 ? -22.849 -5.421 -8.666 1.00 59.93 10 VAL D O 1
ATOM 2270 N N . PRO D 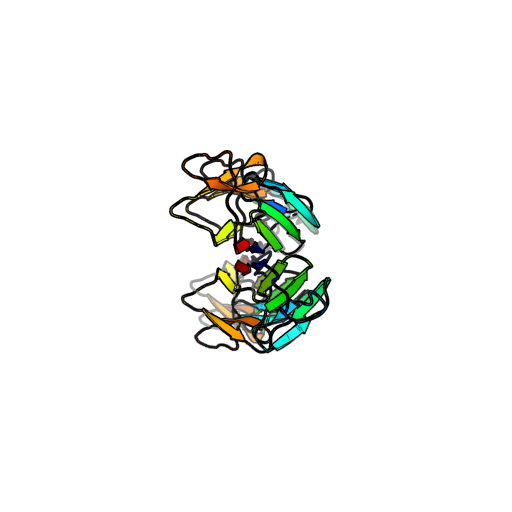1 11 ? -20.666 -5.450 -9.265 1.00 62.85 11 PRO D N 1
ATOM 2271 C CA . PRO D 1 11 ? -20.510 -6.895 -9.056 1.00 62.49 11 PRO D CA 1
ATOM 2272 C C . PRO D 1 11 ? -20.694 -7.279 -7.596 1.00 60.08 11 PRO D C 1
ATOM 2273 O O . PRO D 1 11 ? -20.443 -6.468 -6.709 1.00 53.83 11 PRO D O 1
ATOM 2277 N N . GLY D 1 12 ? -21.136 -8.509 -7.360 1.00 67.93 12 GLY D N 1
ATOM 2278 C CA . GLY D 1 12 ? -21.098 -9.092 -6.031 1.00 71.03 12 GLY D CA 1
ATOM 2279 C C . GLY D 1 12 ? -19.844 -9.939 -5.893 1.00 72.53 12 GLY D C 1
ATOM 2280 O O . GLY D 1 12 ? -19.580 -10.521 -4.846 1.00 71.10 12 GLY D O 1
ATOM 2281 N N . ASP D 1 13 ? -19.064 -9.989 -6.968 1.00 79.06 13 ASP D N 1
ATOM 2282 C CA . ASP D 1 13 ? -17.860 -10.814 -7.034 1.00 83.23 13 ASP D CA 1
ATOM 2283 C C . ASP D 1 13 ? -16.580 -9.991 -6.981 1.00 87.18 13 ASP D C 1
ATOM 2284 O O . ASP D 1 13 ? -16.564 -8.818 -7.362 1.00 89.24 13 ASP D O 1
ATOM 2289 N N . SER D 1 14 ? -15.508 -10.624 -6.512 1.00 86.60 14 SER D N 1
ATOM 2290 C CA . SER D 1 14 ? -14.153 -10.127 -6.719 1.00 84.38 14 SER D CA 1
ATOM 2291 C C . SER D 1 14 ? -13.591 -10.943 -7.873 1.00 80.45 14 SER D C 1
ATOM 2292 O O . SER D 1 14 ? -12.385 -10.961 -8.127 1.00 78.88 14 SER D O 1
ATOM 2295 N N . THR D 1 15 ? -14.502 -11.625 -8.563 1.00 77.21 15 THR D N 1
ATOM 2296 C CA . THR D 1 15 ? -14.165 -12.547 -9.642 1.00 71.15 15 THR D CA 1
ATOM 2297 C C . THR D 1 15 ? -13.940 -11.817 -10.964 1.00 56.11 15 THR D C 1
ATOM 2298 O O . THR D 1 15 ? -13.425 -12.392 -11.916 1.00 50.22 15 THR D O 1
ATOM 2302 N N . ARG D 1 16 ? -14.319 -10.543 -11.013 1.00 49.64 16 ARG D N 1
ATOM 2303 C CA . ARG D 1 16 ? -14.169 -9.755 -12.228 1.00 49.10 16 ARG D CA 1
ATOM 2304 C C . ARG D 1 16 ? -14.798 -10.470 -13.427 1.00 49.20 16 ARG D C 1
ATOM 2305 O O . ARG D 1 16 ? -14.118 -10.795 -14.404 1.00 44.00 16 ARG D O 1
ATOM 2313 N N . LYS D 1 17 ? -16.098 -10.722 -13.334 1.00 44.21 17 LYS D N 1
ATOM 2314 C CA . LYS D 1 17 ? -16.852 -11.259 -14.448 1.00 38.87 17 LYS D CA 1
ATOM 2315 C C . LYS D 1 17 ? -17.960 -10.300 -14.868 1.00 34.67 17 LYS D C 1
ATOM 2316 O O . LYS D 1 17 ? -18.393 -9.437 -14.094 1.00 37.04 17 LYS D O 1
ATOM 2322 N N . CYS D 1 18 ? -18.401 -10.426 -16.110 1.00 30.00 18 CYS D N 1
ATOM 2323 C CA . CYS D 1 18 ? -19.582 -9.700 -16.542 1.00 23.42 18 CYS D CA 1
ATOM 2324 C C . CYS D 1 18 ? -20.603 -10.729 -16.987 1.00 16.62 18 CYS D C 1
ATOM 2325 O O . CYS D 1 18 ? -20.299 -11.911 -17.109 1.00 19.81 18 CYS D O 1
ATOM 2328 N N . MET D 1 19 ? -21.809 -10.272 -17.273 1.00 16.98 19 MET D N 1
ATOM 2329 C CA . MET D 1 19 ? -22.859 -11.165 -17.685 1.00 14.27 19 MET D CA 1
ATOM 2330 C C . MET D 1 19 ? -23.472 -10.672 -18.995 1.00 18.98 19 MET D C 1
ATOM 2331 O O . MET D 1 19 ? -23.589 -9.471 -19.235 1.00 18.07 19 MET D O 1
ATOM 2336 N N . ASP D 1 20 ? -23.845 -11.608 -19.856 1.00 16.09 20 ASP D N 1
ATOM 2337 C CA . ASP D 1 20 ? -24.509 -11.262 -21.098 1.00 19.34 20 ASP D CA 1
ATOM 2338 C C . ASP D 1 20 ? -26.013 -11.188 -20.824 1.00 27.18 20 ASP D C 1
ATOM 2339 O O . ASP D 1 20 ? -26.445 -11.315 -19.671 1.00 23.57 20 ASP D O 1
ATOM 2344 N N . LEU D 1 21 ? -26.813 -10.961 -21.858 1.00 24.91 21 LEU D N 1
ATOM 2345 C CA . LEU D 1 21 ? -28.234 -10.773 -21.604 1.00 30.80 21 LEU D CA 1
ATOM 2346 C C . LEU D 1 21 ? -28.936 -12.074 -21.201 1.00 33.22 21 LEU D C 1
ATOM 2347 O O . LEU D 1 21 ? -30.065 -12.053 -20.745 1.00 39.88 21 LEU D O 1
ATOM 2352 N N . LYS D 1 22 ? -28.243 -13.198 -21.325 1.00 30.54 22 LYS D N 1
ATOM 2353 C CA . LYS D 1 22 ? -28.747 -14.464 -20.808 1.00 26.81 22 LYS D CA 1
ATOM 2354 C C . LYS D 1 22 ? -28.301 -14.705 -19.371 1.00 25.43 22 LYS D C 1
ATOM 2355 O O . LYS D 1 22 ? -28.576 -15.761 -18.802 1.00 22.76 22 LYS D O 1
ATOM 2361 N N . GLY D 1 23 ? -27.590 -13.745 -18.787 1.00 20.84 23 GLY D N 1
ATOM 2362 C CA . GLY D 1 23 ? -27.105 -13.904 -17.423 1.00 13.70 23 GLY D CA 1
ATOM 2363 C C . GLY D 1 23 ? -26.006 -14.945 -17.305 1.00 22.06 23 GLY D C 1
ATOM 2364 O O . GLY D 1 23 ? -25.716 -15.450 -16.208 1.00 20.18 23 GLY D O 1
ATOM 2365 N N . ASN D 1 24 ? -25.384 -15.266 -18.442 1.00 19.93 24 ASN D N 1
ATOM 2366 C CA . ASN D 1 24 ? -24.203 -16.116 -18.438 1.00 22.01 24 ASN D CA 1
ATOM 2367 C C . ASN D 1 24 ? -22.994 -15.243 -18.232 1.00 28.07 24 ASN D C 1
ATOM 2368 O O . ASN D 1 24 ? -22.959 -14.107 -18.727 1.00 26.36 24 ASN D O 1
ATOM 2373 N N . LYS D 1 25 ? -22.019 -15.760 -17.485 1.00 26.49 25 LYS D N 1
ATOM 2374 C CA . LYS D 1 25 ? -20.843 -14.969 -17.143 1.00 30.24 25 LYS D CA 1
ATOM 2375 C C . LYS D 1 25 ? -19.729 -15.099 -18.170 1.00 30.46 25 LYS D C 1
ATOM 2376 O O . LYS D 1 25 ? -19.539 -16.150 -18.774 1.00 30.79 25 LYS D O 1
ATOM 2382 N N . HIS D 1 26 ? -19.011 -14.001 -18.360 1.00 31.02 26 HIS D N 1
ATOM 2383 C CA . HIS D 1 26 ? -17.816 -13.962 -19.181 1.00 32.75 26 HIS D CA 1
ATOM 2384 C C . HIS D 1 26 ? -16.821 -13.134 -18.397 1.00 34.18 26 HIS D C 1
ATOM 2385 O O . HIS D 1 26 ? -17.216 -12.219 -17.666 1.00 28.87 26 HIS D O 1
ATOM 2392 N N . PRO D 1 27 ? -15.526 -13.454 -18.529 1.00 28.53 27 PRO D N 1
ATOM 2393 C CA . PRO D 1 27 ? -14.503 -12.666 -17.826 1.00 21.88 27 PRO D CA 1
ATOM 2394 C C . PRO D 1 27 ? -14.433 -11.264 -18.415 1.00 26.03 27 PRO D C 1
ATOM 2395 O O . PRO D 1 27 ? -14.655 -11.096 -19.621 1.00 20.76 27 PRO D O 1
ATOM 2399 N N . ILE D 1 28 ? -14.168 -10.261 -17.583 1.00 24.83 28 ILE D N 1
ATOM 2400 C CA . ILE D 1 28 ? -14.015 -8.907 -18.111 1.00 27.40 28 ILE D CA 1
ATOM 2401 C C . ILE D 1 28 ? -12.833 -8.817 -19.073 1.00 19.91 28 ILE D C 1
ATOM 2402 O O . ILE D 1 28 ? -11.869 -9.562 -18.969 1.00 19.24 28 ILE D O 1
ATOM 2407 N N . ASN D 1 29 ? -12.902 -7.881 -20.005 1.00 23.40 29 ASN D N 1
ATOM 2408 C CA . ASN D 1 29 ? -11.858 -7.763 -21.007 1.00 28.82 29 ASN D CA 1
ATOM 2409 C C . ASN D 1 29 ? -11.687 -9.053 -21.792 1.00 29.13 29 ASN D C 1
ATOM 2410 O O . ASN D 1 29 ? -10.592 -9.581 -21.918 1.00 35.21 29 ASN D O 1
ATOM 2415 N N . SER D 1 30 ? -12.800 -9.568 -22.287 1.00 20.13 30 SER D N 1
ATOM 2416 C CA . SER D 1 30 ? -12.760 -10.636 -23.261 1.00 27.18 30 SER D CA 1
ATOM 2417 C C . SER D 1 30 ? -13.802 -10.405 -24.341 1.00 22.26 30 SER D C 1
ATOM 2418 O O . SER D 1 30 ? -14.692 -9.556 -24.217 1.00 20.97 30 SER D O 1
ATOM 2421 N N . GLU D 1 31 ? -13.676 -11.161 -25.414 1.00 14.69 31 GLU D N 1
ATOM 2422 C CA . GLU D 1 31 ? -14.603 -11.040 -26.505 1.00 11.50 31 GLU D CA 1
ATOM 2423 C C . GLU D 1 31 ? -15.007 -12.432 -26.934 1.00 18.55 31 GLU D C 1
ATOM 2424 O O . GLU D 1 31 ? -14.227 -13.374 -26.797 1.00 21.15 31 GLU D O 1
ATOM 2430 N N . TRP D 1 32 ? -16.244 -12.562 -27.407 1.00 13.44 32 TRP D N 1
ATOM 2431 C CA . TRP D 1 32 ? -16.761 -13.856 -27.817 1.00 16.59 32 TRP D CA 1
ATOM 2432 C C . TRP D 1 32 ? -17.814 -13.694 -28.900 1.00 16.47 32 TRP D C 1
ATOM 2433 O O . TRP D 1 32 ? -18.407 -12.624 -29.082 1.00 14.63 32 TRP D O 1
ATOM 2444 N N . GLN D 1 33 ? -18.041 -14.779 -29.619 1.00 16.54 33 GLN D N 1
ATOM 2445 C CA . GLN D 1 33 ? -19.104 -14.828 -30.599 1.00 18.82 33 GLN D CA 1
ATOM 2446 C C . GLN D 1 33 ? -20.247 -15.679 -30.063 1.00 18.17 33 GLN D C 1
ATOM 2447 O O . GLN D 1 33 ? -20.036 -16.770 -29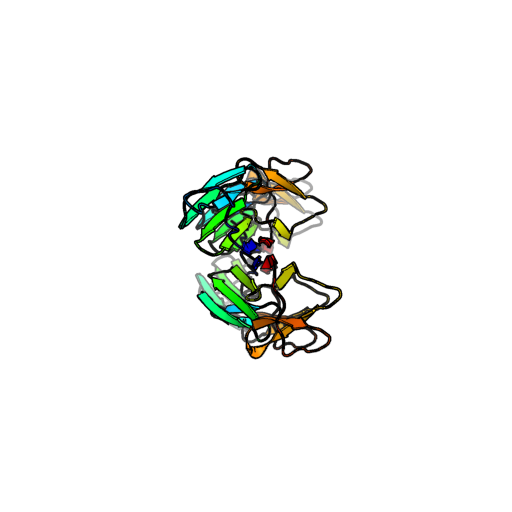.546 1.00 27.10 33 GLN D O 1
ATOM 2453 N N . THR D 1 34 ? -21.461 -15.158 -30.168 1.00 15.96 34 THR D N 1
ATOM 2454 C CA . THR D 1 34 ? -22.651 -15.867 -29.713 1.00 13.73 34 THR D CA 1
ATOM 2455 C C . THR D 1 34 ? -23.102 -16.911 -30.745 1.00 15.25 34 THR D C 1
ATOM 2456 O O . THR D 1 34 ? -22.619 -16.930 -31.877 1.00 18.12 34 THR D O 1
ATOM 2460 N N . ASP D 1 35 ? -24.049 -17.751 -30.347 1.00 24.60 35 ASP D N 1
ATOM 2461 C CA . ASP D 1 35 ? -24.634 -18.765 -31.222 1.00 36.94 35 ASP D CA 1
ATOM 2462 C C . ASP D 1 35 ? -25.520 -18.078 -32.242 1.00 38.33 35 ASP D C 1
ATOM 2463 O O . ASP D 1 35 ? -26.100 -18.713 -33.128 1.00 39.08 35 ASP D O 1
ATOM 2468 N N . ASN D 1 36 ? -25.607 -16.763 -32.112 1.00 28.85 36 ASN D N 1
ATOM 2469 C CA . ASN D 1 36 ? -26.542 -15.970 -32.889 1.00 18.61 36 ASN D CA 1
ATOM 2470 C C . ASN D 1 36 ? -25.888 -14.925 -33.818 1.00 12.46 36 ASN D C 1
ATOM 2471 O O . ASN D 1 36 ? -26.509 -13.920 -34.184 1.00 21.16 36 ASN D O 1
ATOM 2476 N N . CYS D 1 37 ? -24.635 -15.137 -34.178 1.00 12.49 37 CYS D N 1
ATOM 2477 C CA . CYS D 1 37 ? -23.968 -14.228 -35.112 1.00 10.18 37 CYS D CA 1
ATOM 2478 C C . CYS D 1 37 ? -23.785 -12.803 -34.579 1.00 13.56 37 CYS D C 1
ATOM 2479 O O . CYS D 1 37 ? -23.880 -11.818 -35.325 1.00 14.31 37 CYS D O 1
ATOM 2482 N N . GLU D 1 38 ? -23.528 -12.690 -33.287 1.00 12.22 38 GLU D N 1
ATOM 2483 C CA . GLU D 1 38 ? -23.117 -11.418 -32.715 1.00 14.91 38 GLU D CA 1
ATOM 2484 C C . GLU D 1 38 ? -21.695 -11.510 -32.210 1.00 16.84 38 GLU D C 1
ATOM 2485 O O . GLU D 1 38 ? -21.237 -12.582 -31.793 1.00 11.64 38 GLU D O 1
ATOM 2491 N N . THR D 1 39 ? -20.997 -10.380 -32.251 1.00 13.89 39 THR D N 1
ATOM 2492 C CA . THR D 1 39 ? -19.735 -10.269 -31.554 1.00 13.16 39 THR D CA 1
ATOM 2493 C C . THR D 1 39 ? -19.912 -9.368 -30.326 1.00 19.89 39 THR D C 1
ATOM 2494 O O . THR D 1 39 ? -20.420 -8.246 -30.434 1.00 15.72 39 THR D O 1
ATOM 2498 N N . CYS D 1 40 ? -19.517 -9.891 -29.168 1.00 14.38 40 CYS D N 1
ATOM 2499 C CA . CYS D 1 40 ? -19.663 -9.201 -27.897 1.00 12.15 40 CYS D CA 1
ATOM 2500 C C . CYS D 1 40 ? -18.341 -8.978 -27.186 1.00 20.22 40 CYS D C 1
ATOM 2501 O O . CYS D 1 40 ? -17.417 -9.787 -27.276 1.00 26.83 40 CYS D O 1
ATOM 2504 N N . THR D 1 41 ? -18.259 -7.886 -26.446 1.00 15.30 41 THR D N 1
ATOM 2505 C CA . THR D 1 41 ? -17.083 -7.626 -25.647 1.00 14.97 41 THR D CA 1
ATOM 2506 C C . THR D 1 41 ? -17.502 -7.154 -24.264 1.00 15.92 41 THR D C 1
ATOM 2507 O O . THR D 1 41 ? -18.498 -6.454 -24.116 1.00 15.96 41 THR D O 1
ATOM 2511 N N . CYS D 1 42 ? -16.762 -7.581 -23.247 1.00 9.36 42 CYS D N 1
ATOM 2512 C CA . CYS D 1 42 ? -16.835 -6.946 -21.951 1.00 24.92 42 CYS D CA 1
ATOM 2513 C C . CYS D 1 42 ? -15.518 -6.266 -21.724 1.00 25.75 42 CYS D C 1
ATOM 2514 O O . CYS D 1 42 ? -14.478 -6.900 -21.816 1.00 27.34 42 CYS D O 1
ATOM 2517 N N . TYR D 1 43 ? -15.558 -4.970 -21.460 1.00 31.97 43 TYR D N 1
ATOM 2518 C CA . TYR D 1 43 ? -14.387 -4.301 -20.905 1.00 42.13 43 TYR D CA 1
ATOM 2519 C C . TYR D 1 43 ? -14.722 -3.622 -19.590 1.00 40.29 43 TYR D C 1
ATOM 2520 O O . TYR D 1 43 ? -15.717 -2.900 -19.478 1.00 35.72 43 TYR D O 1
ATOM 2529 N N . GLU D 1 44 ? -13.878 -3.864 -18.595 1.00 44.65 44 GLU D N 1
ATOM 2530 C CA . GLU D 1 44 ? -14.085 -3.307 -17.270 1.00 43.22 44 GLU D CA 1
ATOM 2531 C C . GLU D 1 44 ? -15.510 -3.546 -16.818 1.00 44.27 44 GLU D C 1
ATOM 2532 O O . GLU D 1 44 ? -15.825 -4.615 -16.311 1.00 56.97 44 GLU D O 1
ATOM 2538 N N . THR D 1 45 ? -16.378 -2.562 -17.014 1.00 40.08 45 THR D N 1
ATOM 2539 C CA . THR D 1 45 ? -17.771 -2.682 -16.567 1.00 39.54 45 THR D CA 1
ATOM 2540 C C . THR D 1 45 ? -18.756 -2.840 -17.723 1.00 33.22 45 THR D C 1
ATOM 2541 O O . THR D 1 45 ? -19.877 -3.341 -17.556 1.00 33.05 45 THR D O 1
ATOM 2545 N N . GLU D 1 46 ? -18.328 -2.397 -18.896 1.00 35.60 46 GLU D N 1
ATOM 2546 C CA . GLU D 1 46 ? -19.226 -2.270 -20.023 1.00 32.46 46 GLU D CA 1
ATOM 2547 C C . GLU D 1 46 ? -19.349 -3.561 -20.820 1.00 22.90 46 GLU D C 1
ATOM 2548 O O . GLU D 1 46 ? -18.383 -4.301 -20.974 1.00 34.67 46 GLU D O 1
ATOM 2554 N N . ILE D 1 47 ? -20.548 -3.824 -21.326 1.00 19.72 47 ILE D N 1
ATOM 2555 C CA . ILE D 1 47 ? -20.743 -4.887 -22.288 1.00 18.62 47 ILE D CA 1
ATOM 2556 C C . ILE D 1 47 ? -21.322 -4.297 -23.561 1.00 17.95 47 ILE D C 1
ATOM 2557 O O . ILE D 1 47 ? -22.205 -3.444 -23.501 1.00 19.10 47 ILE D O 1
ATOM 2562 N N . SER D 1 48 ? -20.802 -4.724 -24.711 1.00 17.60 48 SER D N 1
ATOM 2563 C CA . SER D 1 48 ? -21.403 -4.367 -25.992 1.00 23.01 48 SER D CA 1
ATOM 2564 C C . SER D 1 48 ? -21.406 -5.545 -26.953 1.00 24.82 48 SER D C 1
ATOM 2565 O O . SER D 1 48 ? -20.475 -6.335 -26.984 1.00 19.84 48 SER D O 1
ATOM 2568 N N . CYS D 1 49 ? -22.470 -5.633 -27.740 1.00 17.92 49 CYS D N 1
ATOM 2569 C CA . CYS D 1 49 ? -22.645 -6.684 -28.699 1.00 16.10 49 CYS D CA 1
ATOM 2570 C C . CYS D 1 49 ? -23.012 -6.023 -30.004 1.00 17.94 49 CYS D C 1
ATOM 2571 O O . CYS D 1 49 ? -23.825 -5.109 -30.018 1.00 14.94 49 CYS D O 1
ATOM 2574 N N . CYS D 1 50 ? -22.404 -6.479 -31.098 1.00 15.36 50 CYS D N 1
ATOM 2575 C CA . CYS D 1 50 ? -22.716 -5.968 -32.417 1.00 13.02 50 CYS D CA 1
ATOM 2576 C C . CYS D 1 50 ? -23.082 -7.149 -33.307 1.00 17.96 50 CYS D C 1
ATOM 2577 O O . CYS D 1 50 ? -22.534 -8.245 -33.149 1.00 13.49 50 CYS D O 1
ATOM 2580 N N . THR D 1 51 ? -23.990 -6.936 -34.254 1.00 10.52 51 THR D N 1
ATOM 2581 C CA . THR D 1 51 ? -24.292 -7.996 -35.192 1.00 11.59 51 THR D CA 1
ATOM 2582 C C . THR D 1 51 ? -23.140 -8.179 -36.199 1.00 13.00 51 THR D C 1
ATOM 2583 O O . THR D 1 51 ? -22.489 -7.216 -36.601 1.00 12.20 51 THR D O 1
ATOM 2587 N N . LEU D 1 52 ? -22.888 -9.423 -36.589 1.00 12.90 52 LEU D N 1
ATOM 2588 C CA . LEU D 1 52 ? -21.947 -9.726 -37.674 1.00 16.37 52 LEU D CA 1
ATOM 2589 C C . LEU D 1 52 ? -22.621 -9.806 -39.056 1.00 15.63 52 LEU D C 1
ATOM 2590 O O . LEU D 1 52 ? -21.952 -9.970 -40.080 1.00 14.66 52 LEU D O 1
ATOM 2595 N N . VAL D 1 53 ? -23.948 -9.728 -39.086 1.00 15.72 53 VAL D N 1
ATOM 2596 C CA . VAL D 1 53 ? -24.683 -9.964 -40.338 1.00 14.61 53 VAL D CA 1
ATOM 2597 C C . VAL D 1 53 ? -25.018 -8.714 -41.148 1.00 13.02 53 VAL D C 1
ATOM 2598 O O . VAL D 1 53 ? -25.704 -7.831 -40.657 1.00 14.46 53 VAL D O 1
ATOM 2602 N N . SER D 1 54 ? -24.593 -8.671 -42.407 1.00 11.23 54 SER D N 1
ATOM 2603 C CA . SER D 1 54 ? -25.109 -7.673 -43.341 1.00 19.38 54 SER D CA 1
ATOM 2604 C C . SER D 1 54 ? -26.402 -8.192 -43.952 1.00 15.00 54 SER D C 1
ATOM 2605 O O . SER D 1 54 ? -26.433 -9.261 -44.530 1.00 15.43 54 SER D O 1
ATOM 2608 N N . THR D 1 55 ? -27.456 -7.411 -43.829 1.00 15.61 55 THR D N 1
ATOM 2609 C CA . THR D 1 55 ? -28.727 -7.741 -44.400 1.00 19.15 55 THR D CA 1
ATOM 2610 C C . THR D 1 55 ? -28.873 -7.053 -45.751 1.00 24.92 55 THR D C 1
ATOM 2611 O O . THR D 1 55 ? -28.680 -5.848 -45.873 1.00 25.21 55 THR D O 1
ATOM 2615 N N . PRO D 1 56 ? -29.176 -7.830 -46.785 1.00 24.23 56 PRO D N 1
ATOM 2616 C CA . PRO D 1 56 ? -29.450 -7.264 -48.115 1.00 21.82 56 PRO D CA 1
ATOM 2617 C C . PRO D 1 56 ? -30.851 -6.704 -48.111 1.00 21.85 56 PRO D C 1
ATOM 2618 O O . PRO D 1 56 ? -31.758 -7.382 -47.628 1.00 22.33 56 PRO D O 1
ATOM 2622 N N . VAL D 1 57 ? -31.027 -5.486 -48.611 1.00 22.81 57 VAL D N 1
ATOM 2623 C CA . VAL D 1 57 ? -32.345 -4.862 -48.650 1.00 22.86 57 VAL D CA 1
ATOM 2624 C C . VAL D 1 57 ? -32.650 -4.367 -50.057 1.00 24.10 57 VAL D C 1
ATOM 2625 O O . VAL D 1 57 ? -33.761 -3.932 -50.335 1.00 32.33 57 VAL D O 1
ATOM 2629 N N . GLY D 1 58 ? -31.657 -4.420 -50.937 1.00 23.48 58 GLY D N 1
ATOM 2630 C CA . GLY D 1 58 ? -31.820 -3.883 -52.271 1.00 32.10 58 GLY D CA 1
ATOM 2631 C C . GLY D 1 58 ? -31.760 -4.941 -53.346 1.00 35.07 58 GLY D C 1
ATOM 2632 O O . GLY D 1 58 ? -30.692 -5.286 -53.841 1.00 42.48 58 GLY D O 1
ATOM 2633 N N . TYR D 1 59 ? -32.918 -5.457 -53.719 1.00 31.13 59 TYR D N 1
ATOM 2634 C CA . TYR D 1 59 ? -32.962 -6.507 -54.721 1.00 26.02 59 TYR D CA 1
ATOM 2635 C C . TYR D 1 59 ? -34.379 -6.710 -55.244 1.00 32.43 59 TYR D C 1
ATOM 2636 O O . TYR D 1 59 ? -35.346 -6.160 -54.707 1.00 32.37 59 TYR D O 1
ATOM 2645 N N . ASP D 1 60 ? -34.494 -7.502 -56.300 1.00 32.56 60 ASP D N 1
ATOM 2646 C CA . ASP D 1 60 ? -35.788 -7.817 -56.870 1.00 28.63 60 ASP D CA 1
ATOM 2647 C C . ASP D 1 60 ? -36.529 -8.722 -55.908 1.00 28.70 60 ASP D C 1
ATOM 2648 O O . ASP D 1 60 ? -36.252 -9.916 -55.830 1.00 33.36 60 ASP D O 1
ATOM 2653 N N . LYS D 1 61 ? -37.481 -8.147 -55.179 1.00 30.67 61 LYS D N 1
ATOM 2654 C CA . LYS D 1 61 ? -38.220 -8.882 -54.158 1.00 39.97 61 LYS D CA 1
ATOM 2655 C C . LYS D 1 61 ? -39.359 -9.737 -54.711 1.00 47.72 61 LYS D C 1
ATOM 2656 O O . LYS D 1 61 ? -39.886 -10.600 -54.008 1.00 55.14 61 LYS D O 1
ATOM 2662 N N . ASP D 1 62 ? -39.729 -9.510 -55.968 1.00 41.34 62 ASP D N 1
ATOM 2663 C CA . ASP D 1 62 ? -40.755 -10.325 -56.611 1.00 43.17 62 ASP D CA 1
ATOM 2664 C C . ASP D 1 62 ? -40.219 -11.673 -57.065 1.00 36.06 62 ASP D C 1
ATOM 2665 O O . ASP D 1 62 ? -40.864 -12.697 -56.859 1.00 32.18 62 ASP D O 1
ATOM 2670 N N . ASN D 1 63 ? -39.044 -11.669 -57.689 1.00 33.37 63 ASN D N 1
ATOM 2671 C CA . ASN D 1 63 ? -38.454 -12.899 -58.222 1.00 33.06 63 ASN D CA 1
ATOM 2672 C C . ASN D 1 63 ? -37.289 -13.457 -57.401 1.00 36.00 63 ASN D C 1
ATOM 2673 O O . ASN D 1 63 ? -36.711 -14.480 -57.753 1.00 39.58 63 ASN D O 1
ATOM 2678 N N . CYS D 1 64 ? -36.929 -12.781 -56.320 1.00 30.12 64 CYS D N 1
ATOM 2679 C CA . CYS D 1 64 ? -35.758 -13.184 -55.563 1.00 26.79 64 CYS D CA 1
ATOM 2680 C C . CYS D 1 64 ? -36.038 -13.146 -54.077 1.00 24.42 64 CYS D C 1
ATOM 2681 O O . CYS D 1 64 ? -36.879 -12.379 -53.613 1.00 23.38 64 CYS D O 1
ATOM 2684 N N . GLN D 1 65 ? -35.315 -13.970 -53.329 1.00 24.91 65 GLN D N 1
ATOM 2685 C CA . GLN D 1 65 ? -35.481 -14.037 -51.888 1.00 15.82 65 GLN D CA 1
ATOM 2686 C C . GLN D 1 65 ? -34.138 -14.073 -51.185 1.00 21.39 65 GLN D C 1
ATOM 2687 O O . GLN D 1 65 ? -33.150 -14.555 -51.740 1.00 16.63 65 GLN D O 1
ATOM 2693 N N . ARG D 1 66 ? -34.113 -13.590 -49.943 1.00 14.82 66 ARG D N 1
ATOM 2694 C CA . ARG D 1 66 ? -32.919 -13.748 -49.125 1.00 23.95 66 ARG D CA 1
ATOM 2695 C C . ARG D 1 66 ? -33.030 -14.931 -48.186 1.00 18.86 66 ARG D C 1
ATOM 2696 O O . ARG D 1 66 ? -34.081 -15.202 -47.598 1.00 13.59 66 ARG D O 1
ATOM 2704 N N . ILE D 1 67 ? -31.919 -15.634 -48.050 1.00 15.16 67 ILE D N 1
ATOM 2705 C CA . ILE D 1 67 ? -31.883 -16.839 -47.259 1.00 16.58 67 ILE D CA 1
ATOM 2706 C C . ILE D 1 67 ? -30.666 -16.763 -46.348 1.00 21.74 67 ILE D C 1
ATOM 2707 O O . ILE D 1 67 ? -29.524 -16.615 -46.807 1.00 17.94 67 ILE D O 1
ATOM 2712 N N . PHE D 1 68 ? -30.921 -16.865 -45.053 1.00 16.06 68 PHE D N 1
ATOM 2713 C CA . PHE D 1 68 ? -29.862 -16.777 -44.065 1.00 17.25 68 PHE D CA 1
ATOM 2714 C C . PHE D 1 68 ? -29.023 -18.058 -44.000 1.00 15.44 68 PHE D C 1
ATOM 2715 O O . PHE D 1 68 ? -29.561 -19.158 -44.023 1.00 19.54 68 PHE D O 1
ATOM 2723 N N . LYS D 1 69 ? -27.706 -17.902 -43.927 1.00 11.40 69 LYS D N 1
ATOM 2724 C CA . LYS D 1 69 ? -26.804 -19.025 -43.691 1.00 14.23 69 LYS D CA 1
ATOM 2725 C C . LYS D 1 69 ? -26.134 -18.858 -42.339 1.00 18.67 69 LYS D C 1
ATOM 2726 O O . LYS D 1 69 ? -25.075 -18.230 -42.210 1.00 14.94 69 LYS D O 1
ATOM 2732 N N . LYS D 1 70 ? -26.754 -19.460 -41.340 1.00 14.01 70 LYS D N 1
ATOM 2733 C CA . LYS D 1 70 ? -26.418 -19.211 -39.960 1.00 21.10 70 LYS D CA 1
ATOM 2734 C C . LYS D 1 70 ? -24.960 -19.552 -39.710 1.00 22.85 70 LYS D C 1
ATOM 2735 O O . LYS D 1 70 ? -24.208 -18.763 -39.126 1.00 21.62 70 LYS D O 1
ATOM 2741 N N . GLU D 1 71 ? -24.569 -20.732 -40.166 1.00 14.60 71 GLU D N 1
ATOM 2742 C CA . GLU D 1 71 ? -23.222 -21.243 -39.926 1.00 20.16 71 GLU D CA 1
ATOM 2743 C C . GLU D 1 71 ? -22.156 -20.307 -40.519 1.00 19.47 71 GLU D C 1
ATOM 2744 O O . GLU D 1 71 ? -21.018 -20.298 -40.061 1.00 26.51 71 GLU D O 1
ATOM 2750 N N . ASP D 1 72 ? -22.538 -19.505 -41.511 1.00 11.31 72 ASP D N 1
ATOM 2751 C CA . ASP D 1 72 ? -21.650 -18.514 -42.103 1.00 11.85 72 ASP D CA 1
ATOM 2752 C C . ASP D 1 72 ? -21.932 -17.080 -41.638 1.00 19.23 72 ASP D C 1
ATOM 2753 O O . ASP D 1 72 ? -21.245 -16.142 -42.065 1.00 17.08 72 ASP D O 1
ATOM 2758 N N . CYS D 1 73 ? -22.957 -16.901 -40.809 1.00 9.32 73 CYS D N 1
ATOM 2759 C CA . CYS D 1 73 ? -23.399 -15.547 -40.440 1.00 12.94 73 CYS D CA 1
ATOM 2760 C C . CYS D 1 73 ? -23.531 -14.603 -41.635 1.00 14.67 73 CYS D C 1
ATOM 2761 O O . CYS D 1 73 ? -23.126 -13.445 -41.559 1.00 16.41 73 CYS D O 1
ATOM 2764 N N . LYS D 1 74 ? -24.121 -15.085 -42.729 1.00 14.15 74 LYS D N 1
ATOM 2765 C CA . LYS D 1 74 ? -24.387 -14.236 -43.896 1.00 14.71 74 LYS D CA 1
ATOM 2766 C C . LYS D 1 74 ? -25.692 -14.615 -44.595 1.00 16.72 74 LYS D C 1
ATOM 2767 O O . LYS D 1 74 ? -26.270 -15.661 -44.330 1.00 18.33 74 LYS D O 1
ATOM 2773 N N . TYR D 1 75 ? -26.152 -13.759 -45.499 1.00 12.19 75 TYR D N 1
ATOM 2774 C CA . TYR D 1 75 ? -27.297 -14.086 -46.325 1.00 14.77 75 TYR D CA 1
ATOM 2775 C C . TYR D 1 75 ? -26.795 -14.353 -47.728 1.00 20.88 75 TYR D C 1
ATOM 2776 O O . TYR D 1 75 ? -25.735 -13.881 -48.115 1.00 18.98 75 TYR D O 1
ATOM 2785 N N . ILE D 1 76 ? -27.580 -15.108 -48.482 1.00 18.86 76 ILE D N 1
ATOM 2786 C CA . ILE D 1 76 ? -27.479 -15.135 -49.925 1.00 13.50 76 ILE D CA 1
ATOM 2787 C C . ILE D 1 76 ? -28.815 -14.639 -50.444 1.00 15.95 76 ILE D C 1
ATOM 2788 O O . ILE D 1 76 ? -29.833 -14.728 -49.755 1.00 14.78 76 ILE D O 1
ATOM 2793 N N . VAL D 1 77 ? -28.801 -14.100 -51.652 1.00 14.04 77 VAL D N 1
ATOM 2794 C CA . VAL D 1 77 ? -30.002 -13.622 -52.300 1.00 21.68 77 VAL D CA 1
ATOM 2795 C C . VAL D 1 77 ? -30.112 -14.354 -53.639 1.00 31.96 77 VAL D C 1
ATOM 2796 O O . VAL D 1 77 ? -29.224 -14.240 -54.498 1.00 24.27 77 VAL D O 1
ATOM 2800 N N . VAL D 1 78 ? -31.199 -15.103 -53.813 1.00 27.82 78 VAL D N 1
ATOM 2801 C CA . VAL D 1 78 ? -31.309 -16.017 -54.946 1.00 24.99 78 VAL D CA 1
ATOM 2802 C C . VAL D 1 78 ? -32.705 -16.006 -55.575 1.00 29.42 78 VAL D C 1
ATOM 2803 O O . VAL D 1 78 ? -33.656 -15.488 -54.993 1.00 24.53 78 VAL D O 1
ATOM 2807 N N . GLU D 1 79 ? -32.820 -16.591 -56.765 1.00 24.65 79 GLU D N 1
ATOM 2808 C CA . GLU D 1 79 ? -34.092 -16.642 -57.475 1.00 21.33 79 GLU D CA 1
ATOM 2809 C C . GLU D 1 79 ? -35.048 -17.593 -56.765 1.00 21.89 79 GLU D C 1
ATOM 2810 O O . GLU D 1 79 ? -34.666 -18.697 -56.393 1.00 19.53 79 GLU D O 1
ATOM 2816 N N . LYS D 1 80 ? -36.285 -17.150 -56.561 1.00 21.65 80 LYS D N 1
ATOM 2817 C CA . LYS D 1 80 ? -37.298 -18.008 -55.965 1.00 26.95 80 LYS D CA 1
ATOM 2818 C C . LYS D 1 80 ? -37.474 -19.262 -56.807 1.00 28.24 80 LYS D C 1
ATOM 2819 O O . LYS D 1 80 ? -37.586 -20.365 -56.271 1.00 26.55 80 LYS D O 1
ATOM 2825 N N . LYS D 1 81 ? -37.467 -19.088 -58.125 1.00 23.45 81 LYS D N 1
ATOM 2826 C CA . LYS D 1 81 ? -37.712 -20.205 -59.042 1.00 35.75 81 LYS D CA 1
ATOM 2827 C C . LYS D 1 81 ? -36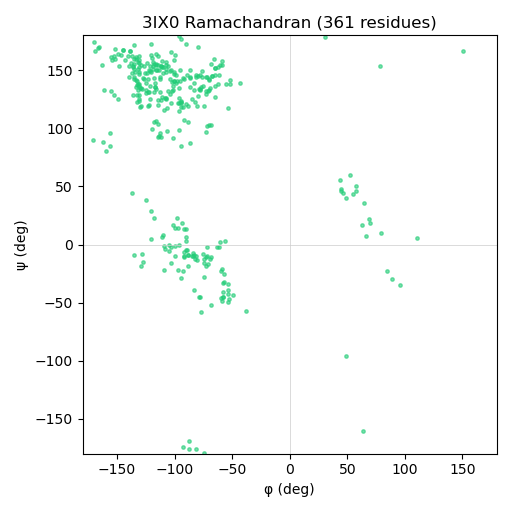.518 -21.147 -59.132 1.00 35.11 81 LYS D C 1
ATOM 2828 O O . LYS D 1 81 ? -36.645 -22.284 -59.593 1.00 38.75 81 LYS D O 1
ATOM 2834 N N . ASP D 1 82 ? -35.361 -20.688 -58.664 1.00 30.02 82 ASP D N 1
ATOM 2835 C CA . ASP D 1 82 ? -34.161 -21.524 -58.679 1.00 31.77 82 ASP D CA 1
ATOM 2836 C C . ASP D 1 82 ? -33.122 -21.026 -57.674 1.00 31.62 82 ASP D C 1
ATOM 2837 O O . ASP D 1 82 ? -32.182 -20.333 -58.042 1.00 36.27 82 ASP D O 1
ATOM 2842 N N . PRO D 1 83 ? -33.303 -21.364 -56.394 1.00 33.73 83 PRO D N 1
ATOM 2843 C CA . PRO D 1 83 ? -32.440 -20.874 -55.316 1.00 32.96 83 PRO D CA 1
ATOM 2844 C C . PRO D 1 83 ? -30.952 -21.175 -55.494 1.00 35.39 83 PRO D C 1
ATOM 2845 O O . PRO D 1 83 ? -30.170 -20.836 -54.608 1.00 31.01 83 PRO D O 1
ATOM 2849 N N . LYS D 1 84 ? -30.565 -21.783 -56.611 1.00 35.23 84 LYS D N 1
ATOM 2850 C CA . LYS D 1 84 ? -29.150 -21.995 -56.893 1.00 36.15 84 LYS D CA 1
ATOM 2851 C C . LYS D 1 84 ? -28.595 -20.822 -57.700 1.00 38.85 84 LYS D C 1
ATOM 2852 O O . LYS D 1 84 ? -27.383 -20.684 -57.874 1.00 39.58 84 LYS D O 1
ATOM 2858 N N . LYS D 1 85 ? -29.497 -19.972 -58.175 1.00 35.25 85 LYS D N 1
ATOM 2859 C CA . LYS D 1 85 ? -29.134 -18.842 -59.012 1.00 34.60 85 LYS D CA 1
ATOM 2860 C C . LYS D 1 85 ? -29.236 -17.514 -58.260 1.00 32.34 85 LYS D C 1
ATOM 2861 O O . LYS D 1 85 ? -30.324 -17.105 -57.840 1.00 29.54 85 LYS D O 1
ATOM 2867 N N . THR D 1 86 ? -28.092 -16.848 -58.118 1.00 28.34 86 THR D N 1
ATOM 2868 C CA . THR D 1 86 ? -27.972 -15.557 -57.440 1.00 30.49 86 THR D CA 1
ATOM 2869 C C . THR D 1 86 ? -28.723 -14.447 -58.155 1.00 31.38 86 THR D C 1
ATOM 2870 O O . THR D 1 86 ? -28.915 -14.502 -59.367 1.00 45.42 86 THR D O 1
ATOM 2874 N N . CYS D 1 87 ? -29.161 -13.445 -57.402 1.00 20.71 87 CYS D N 1
ATOM 2875 C CA . CYS D 1 87 ? -29.638 -12.206 -57.994 1.00 24.76 87 CYS D CA 1
ATOM 2876 C C . CYS D 1 87 ? -28.675 -11.108 -57.584 1.00 33.03 87 CYS D C 1
ATOM 2877 O O . CYS D 1 87 ? -27.910 -11.271 -56.636 1.00 36.41 87 CYS D O 1
ATOM 2880 N N . SER D 1 88 ? -28.698 -9.985 -58.285 1.00 37.98 88 SER D N 1
ATOM 2881 C CA . SER D 1 88 ? -27.815 -8.890 -57.908 1.00 37.82 88 SER D CA 1
ATOM 2882 C C . SER D 1 88 ? -28.419 -8.100 -56.748 1.00 33.70 88 SER D C 1
ATOM 2883 O O . SER D 1 88 ? -29.642 -7.969 -56.639 1.00 27.97 88 SER D O 1
ATOM 2886 N N . VAL D 1 89 ? -27.557 -7.591 -55.873 1.00 33.33 89 VAL D N 1
ATOM 2887 C CA . VAL D 1 89 ? -28.015 -6.794 -54.745 1.00 33.25 89 VAL D CA 1
ATOM 2888 C C . VAL D 1 89 ? -27.482 -5.378 -54.838 1.00 31.16 89 VAL D C 1
ATOM 2889 O O . VAL D 1 89 ? -26.300 -5.161 -55.099 1.00 28.87 89 VAL D O 1
ATOM 2893 N N . SER D 1 90 ? -28.358 -4.420 -54.580 1.00 29.26 90 SER D N 1
ATOM 2894 C CA . SER D 1 90 ? -28.021 -3.025 -54.750 1.00 36.16 90 SER D CA 1
ATOM 2895 C C . SER D 1 90 ? -27.739 -2.326 -53.419 1.00 35.13 90 SER D C 1
ATOM 2896 O O . SER D 1 90 ? -27.172 -1.231 -53.402 1.00 32.61 90 SER D O 1
ATOM 2899 N N . GLU D 1 91 ? -28.150 -2.949 -52.318 1.00 27.85 91 GLU D N 1
ATOM 2900 C CA . GLU D 1 91 ? -27.938 -2.367 -50.989 1.00 30.16 91 GLU D CA 1
ATOM 2901 C C . GLU D 1 91 ? -27.909 -3.418 -49.878 1.00 31.70 91 GLU D C 1
ATOM 2902 O O . GLU D 1 91 ? -28.775 -4.293 -49.813 1.00 27.41 91 GLU D O 1
ATOM 2908 N N . TRP D 1 92 ? -26.898 -3.323 -49.017 1.00 33.25 92 TRP D N 1
ATOM 2909 C CA . TRP D 1 92 ? -26.790 -4.165 -47.837 1.00 29.15 92 TRP D CA 1
ATOM 2910 C C . TRP D 1 92 ? -26.804 -3.251 -46.631 1.00 28.68 92 TRP D C 1
ATOM 2911 O O . TRP D 1 92 ? -26.362 -2.108 -46.697 1.00 29.07 92 TRP D O 1
ATOM 2922 N N . ILE D 1 93 ? -27.292 -3.749 -45.512 1.00 26.54 93 ILE D N 1
ATOM 2923 C CA . ILE D 1 93 ? -27.239 -2.961 -44.295 1.00 20.60 93 ILE D CA 1
ATOM 2924 C C . ILE D 1 93 ? -26.680 -3.800 -43.182 1.00 24.64 93 ILE D C 1
ATOM 2925 O O . ILE D 1 93 ? -26.891 -5.011 -43.150 1.00 26.14 93 ILE D O 1
ATOM 2930 N N . ILE D 1 94 ? -25.952 -3.160 -42.277 1.00 18.95 94 ILE D N 1
ATOM 2931 C CA . ILE D 1 94 ? -25.450 -3.850 -41.101 1.00 21.27 94 ILE D CA 1
ATOM 2932 C C . ILE D 1 94 ? -25.406 -2.944 -39.889 1.00 32.38 94 ILE D C 1
ATOM 2933 O O . ILE D 1 94 ? -24.803 -1.864 -39.900 1.00 35.82 94 ILE D O 1
#